Protein AF-A0A2K8SE48-F1 (afdb_monomer_lite)

Radius of gyration: 58.03 Å; chains: 1; bounding box: 123×75×171 Å

Sequence (547 aa):
MKKLLSLLATTGLVATTSATVVACKSEVKKIELTKIIINKNLGELNQDGNTGKPSSETILNATFAKNKELIKSEVEVKNITNVKADIVVKTDSKKYIEKGSVEVNYIVKNDIKNKIDLSKIKGESLEISPLENSESSAKKAVIDQIKSKLSIDVVESTDISFENYKKPTLSEKGSIEVKSVKASTKVIGSATFILNYKEDRIDLSKIKGESLEISPLENSELSAKKAVIDQIKSKLSIDVVESTDISFENYKKPTLSEKGSIEVKSVKASTKVIGSATFILNYKEDRIDLSKIKGESLEISPLENSELSAKKAVIDQIKSKLSIDVVESTDISFENYKEPTSTEKGSIEVKSVKASTKVIGSATFILNYKETRKSIANISPKLDFNKSKIEIENIIKEEIIKIDKNVVLDKDYKISVKDKENKSKILSNTVKTAAGDVIEISAIETSKLIKDSKNVKIEQKNIEEVIDLKNKVFENKIFYVDSFSGDQAKVKKMIKDTFGLTEQDFKANYESKKDTNNEEYEIETIAGIGNYKGSISFEIRVKKGNI

InterPro domains:
  IPR007880 Spiralin, C-terminal domain [PF05215] (114-194)
  IPR007880 Spiralin, C-terminal domain [PF05215] (201-280)
  IPR007880 Spiralin, C-terminal domain [PF05215] (287-366)
  IPR007880 Spiralin, C-terminal domain [PF05215] (378-454)
  IPR054816 Mollicutes-type lipoprotein signal peptide region [NF038029] (1-24)
  IPR054816 Mollicutes-type lipoprotein signal peptide region [NF045726] (2-26)

Secondary structure (DSSP, 8-state):
------------------------------B-HHHH----EEEEEEPPTTTSS--HHHHHHHHHHH-TT--GGGEEEES--SSEEEEEE-TT-SSB-TT-EEEEEEEEE--GGGPEEGGG--GGGGEE--SSSSHHHHHHHHHHHHHHHHS----BTTTEEEEEEE---SSS-EEEEEEE-TT-SSEESEEEEEE-----SEEGGG--GGGGEE--SSSSHHHHHHHHHHHHHHHHS----BTTTEEEEEEE---SSS-EEEEEEE-TT-SSEESEEEEEEPPP--SEEGGG--GGGGEE--SSSSHHHHHHHHHHHHHHHHS----BTTTEEEEEEE---SSS-EEEEEEE-TT-SSEESEEEEEEPP------GGG------TTS-HHHHHHHHHHHHHHH-TT----S-----PPP--SS---EEEEEEPTTS-EEEEEE------------------------------------------S-HHHHHHHHHHHH---TTTTS-----EE-TT--EEEEEEEEE---STT--EEEEEEEPP--

Organism: NCBI:txid1336749

Structure (mmCIF, N/CA/C/O backbone):
data_AF-A0A2K8SE48-F1
#
_entry.id   AF-A0A2K8SE48-F1
#
loop_
_atom_site.group_PDB
_atom_site.id
_atom_site.type_symbol
_atom_site.label_atom_id
_atom_site.label_alt_id
_atom_site.label_comp_id
_atom_site.label_asym_id
_atom_site.label_entity_id
_atom_site.label_seq_id
_atom_site.pdbx_PDB_ins_code
_atom_site.Cartn_x
_atom_site.Cartn_y
_atom_site.Cartn_z
_atom_site.occupancy
_atom_site.B_iso_or_equiv
_atom_site.auth_seq_id
_atom_site.auth_comp_id
_atom_site.auth_asym_id
_atom_site.auth_atom_id
_atom_site.pdbx_PDB_model_num
ATOM 1 N N . MET A 1 1 ? -37.227 51.573 39.705 1.00 38.12 1 MET A N 1
ATOM 2 C CA . MET A 1 1 ? -38.220 52.613 39.352 1.00 38.12 1 MET A CA 1
ATOM 3 C C . MET A 1 1 ? -39.617 52.017 39.424 1.00 38.12 1 MET A C 1
ATOM 5 O O . MET A 1 1 ? -39.818 51.018 38.758 1.00 38.12 1 MET A O 1
ATOM 9 N N . LYS A 1 2 ? -40.524 52.667 40.180 1.00 38.81 2 LYS A N 1
ATOM 10 C CA . LYS A 1 2 ? -42.005 52.695 40.038 1.00 38.81 2 LYS A CA 1
ATOM 11 C C . LYS A 1 2 ? -42.704 51.315 40.021 1.00 38.81 2 LYS A C 1
ATOM 13 O O . LYS A 1 2 ? -42.542 50.559 39.081 1.00 38.81 2 LYS A O 1
ATOM 18 N N . LYS A 1 3 ? -43.545 50.936 40.987 1.00 43.28 3 LYS A N 1
ATOM 19 C CA . LYS A 1 3 ? -44.788 51.577 41.474 1.00 43.28 3 LYS A CA 1
ATOM 20 C C . LYS A 1 3 ? -45.037 51.049 42.904 1.00 43.28 3 LYS A C 1
ATOM 22 O O . LYS A 1 3 ? -44.915 49.851 43.108 1.00 43.28 3 LYS A O 1
ATOM 27 N N . LEU A 1 4 ? -45.155 51.842 43.967 1.00 43.91 4 LEU A N 1
ATOM 28 C CA . LEU A 1 4 ? -46.124 52.896 44.301 1.00 43.91 4 LEU A CA 1
ATOM 29 C C . LEU A 1 4 ? -47.571 52.389 44.444 1.00 43.91 4 LEU A C 1
ATOM 31 O O . LEU A 1 4 ? -48.229 52.104 43.451 1.00 43.91 4 LEU A O 1
ATOM 35 N N . LEU A 1 5 ? -47.993 52.327 45.712 1.00 43.47 5 LEU A N 1
ATOM 36 C CA . LEU A 1 5 ? -49.291 52.731 46.265 1.00 43.47 5 LEU A CA 1
ATOM 37 C C . LEU A 1 5 ? -50.561 52.495 45.421 1.00 43.47 5 LEU A C 1
ATOM 39 O O . LEU A 1 5 ? -50.844 53.235 44.483 1.00 43.47 5 LEU A O 1
ATOM 43 N N . SER A 1 6 ? -51.434 51.636 45.945 1.00 44.50 6 SER A N 1
ATOM 44 C CA . SER A 1 6 ? -52.881 51.887 46.023 1.00 44.50 6 SER A CA 1
ATOM 45 C C . SER A 1 6 ? -53.327 51.531 47.450 1.00 44.50 6 SER A C 1
ATOM 47 O O . SER A 1 6 ? -53.172 50.386 47.867 1.00 44.50 6 SER A O 1
ATOM 49 N N . LEU A 1 7 ? -53.597 52.531 48.299 1.00 40.59 7 LEU A N 1
ATOM 50 C CA . LEU A 1 7 ? -54.962 52.986 48.635 1.00 40.59 7 LEU A CA 1
ATOM 51 C C . LEU A 1 7 ? -55.779 51.841 49.278 1.00 40.59 7 LEU A C 1
ATOM 53 O O . LEU A 1 7 ? -56.175 50.921 48.579 1.00 40.59 7 LEU A O 1
ATOM 57 N N . LEU A 1 8 ? -55.935 51.719 50.602 1.00 44.06 8 LEU A N 1
ATOM 58 C CA . LEU A 1 8 ? -56.582 52.635 51.560 1.00 44.06 8 LEU A CA 1
ATOM 59 C C . LEU A 1 8 ? -58.015 53.011 51.139 1.00 44.06 8 LEU A C 1
ATOM 61 O O . LEU A 1 8 ? -58.188 53.908 50.323 1.00 44.06 8 LEU A O 1
ATOM 65 N N . ALA A 1 9 ? -58.998 52.308 51.722 1.00 40.84 9 ALA A N 1
ATOM 66 C CA . ALA A 1 9 ? -60.251 52.817 52.308 1.00 40.84 9 ALA A CA 1
ATOM 67 C C . ALA A 1 9 ? -61.400 51.800 52.160 1.00 40.84 9 ALA A C 1
ATOM 69 O O . ALA A 1 9 ? -61.917 51.623 51.069 1.00 40.84 9 ALA A O 1
ATOM 70 N N . THR A 1 10 ? -61.839 51.201 53.272 1.00 48.72 10 THR A N 1
ATOM 71 C CA . THR A 1 10 ? -63.237 51.332 53.730 1.00 48.72 10 THR A CA 1
ATOM 72 C C . THR A 1 10 ? -63.365 50.799 55.151 1.00 48.72 10 THR A C 1
ATOM 74 O O . THR A 1 10 ? -63.181 49.621 55.438 1.00 48.72 10 THR A O 1
ATOM 77 N N . THR A 1 11 ? -63.654 51.744 56.030 1.00 43.66 11 THR A N 1
ATOM 78 C CA . THR A 1 11 ? -64.045 51.634 57.428 1.00 43.66 11 THR A CA 1
ATOM 79 C C . THR A 1 11 ? -65.351 50.859 57.600 1.00 43.66 11 THR A C 1
ATOM 81 O O . THR A 1 11 ? -66.346 51.184 56.957 1.00 43.66 11 THR A O 1
ATOM 84 N N . GLY A 1 12 ? -65.368 49.910 58.535 1.00 44.12 12 GLY A N 1
ATOM 85 C CA . GLY A 1 12 ? -66.578 49.312 59.099 1.00 44.12 12 GLY A CA 1
ATOM 86 C C . GLY A 1 12 ? -66.430 49.244 60.613 1.00 44.12 12 GLY A C 1
ATOM 87 O O . GLY A 1 12 ? -65.884 48.287 61.151 1.00 44.12 12 GLY A O 1
ATOM 88 N N . LEU A 1 13 ? -66.842 50.320 61.275 1.00 43.66 13 LEU A N 1
ATOM 89 C CA . LEU A 1 13 ? -66.871 50.486 62.721 1.00 43.66 13 LEU A CA 1
ATOM 90 C C . LEU A 1 13 ? -67.921 49.530 63.319 1.00 43.66 13 LEU A C 1
ATOM 92 O O . LEU A 1 13 ? -69.104 49.695 63.037 1.00 43.66 13 LEU A O 1
ATOM 96 N N . VAL A 1 14 ? -67.522 48.580 64.168 1.00 46.84 14 VAL A N 1
ATOM 97 C CA . VAL A 1 14 ? -68.435 47.963 65.146 1.00 46.84 14 VAL A CA 1
ATOM 98 C C . VAL A 1 14 ? -67.729 47.924 66.495 1.00 46.84 14 VAL A C 1
ATOM 100 O O . VAL A 1 14 ? -66.758 47.200 66.706 1.00 46.84 14 VAL A O 1
ATOM 103 N N . ALA A 1 15 ? -68.213 48.775 67.392 1.00 44.53 15 ALA A N 1
ATOM 104 C CA . ALA A 1 15 ? -67.930 48.736 68.812 1.00 44.53 15 ALA A CA 1
ATOM 105 C C . ALA A 1 15 ? -68.463 47.429 69.413 1.00 44.53 15 ALA A C 1
ATOM 107 O O . ALA A 1 15 ? -69.568 47.041 69.063 1.00 44.53 15 ALA A O 1
ATOM 108 N N . THR A 1 16 ? -67.722 46.813 70.341 1.00 39.12 16 THR A N 1
ATOM 109 C CA . THR A 1 16 ? -68.205 46.503 71.703 1.00 39.12 16 THR A CA 1
ATOM 110 C C . THR A 1 16 ? -67.157 45.738 72.518 1.00 39.12 16 THR A C 1
ATOM 112 O O . THR A 1 16 ? -66.584 44.752 72.067 1.00 39.12 16 THR A O 1
ATOM 115 N N . THR A 1 17 ? -66.992 46.214 73.755 1.00 40.66 17 THR A N 1
ATOM 116 C CA . THR A 1 17 ? -66.553 45.518 74.977 1.00 40.66 17 THR A CA 1
ATOM 117 C C . THR A 1 17 ? -65.129 44.964 75.049 1.00 40.66 17 THR A C 1
ATOM 119 O O . THR A 1 17 ? -64.816 43.849 74.643 1.00 40.66 17 THR A O 1
ATOM 122 N N . SER A 1 18 ? -64.302 45.743 75.742 1.00 42.66 18 SER A N 1
ATOM 123 C CA . SER A 1 18 ? -63.156 45.313 76.532 1.00 42.66 18 SER A CA 1
ATOM 124 C C . SER A 1 18 ? -63.524 44.174 77.495 1.00 42.66 18 SER A C 1
ATOM 126 O O . SER A 1 18 ? -64.037 44.414 78.587 1.00 42.66 18 SER A O 1
ATOM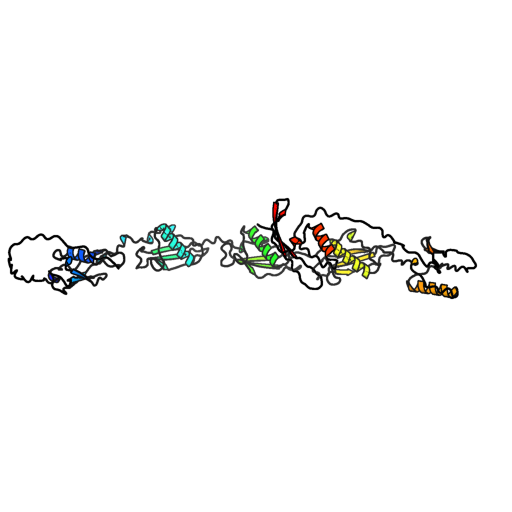 128 N N . ALA A 1 19 ? -63.217 42.941 77.107 1.00 40.59 19 ALA A N 1
ATOM 129 C CA . ALA A 1 19 ? -62.950 41.862 78.045 1.00 40.59 19 ALA A CA 1
ATOM 130 C C . ALA A 1 19 ? -61.433 41.657 78.064 1.00 40.59 19 ALA A C 1
ATOM 132 O O . ALA A 1 19 ? -60.860 41.013 77.186 1.00 40.59 19 ALA A O 1
ATOM 133 N N . THR A 1 20 ? -60.762 42.242 79.053 1.00 41.81 20 THR A N 1
ATOM 134 C CA . THR A 1 20 ? -59.428 41.810 79.471 1.00 41.81 20 THR A CA 1
ATOM 135 C C . THR A 1 20 ? -59.550 40.382 79.991 1.00 41.81 20 THR A C 1
ATOM 137 O O . THR A 1 20 ? -59.698 40.138 81.185 1.00 41.81 20 THR A O 1
ATOM 140 N N . VAL A 1 21 ? -59.509 39.408 79.081 1.00 40.31 21 VAL A N 1
ATOM 141 C CA . VAL A 1 21 ? -59.235 38.027 79.459 1.00 40.31 21 VAL A CA 1
ATOM 142 C C . VAL A 1 21 ? -57.758 38.002 79.816 1.00 40.31 21 VAL A C 1
ATOM 144 O O . VAL A 1 21 ? -56.885 37.945 78.950 1.00 40.31 21 VAL A O 1
ATOM 147 N N . VAL A 1 22 ? -57.473 38.100 81.113 1.00 49.53 22 VAL A N 1
ATOM 148 C CA . VAL A 1 22 ? -56.201 37.661 81.681 1.00 49.53 22 VAL A CA 1
ATOM 149 C C . VAL A 1 22 ? -56.144 36.156 81.436 1.00 49.53 22 VAL A C 1
ATOM 151 O O . VAL A 1 22 ? -56.552 35.346 82.263 1.00 49.53 22 VAL A O 1
ATOM 154 N N . ALA A 1 23 ? -55.711 35.773 80.236 1.00 40.66 23 ALA A N 1
ATOM 155 C CA . ALA A 1 23 ? -55.329 34.410 79.955 1.00 40.66 23 ALA A CA 1
ATOM 156 C C . ALA A 1 23 ? -54.068 34.172 80.777 1.00 40.66 23 ALA A C 1
ATOM 158 O O . ALA A 1 23 ? -52.987 34.651 80.425 1.00 40.66 23 ALA A O 1
ATOM 159 N N . CYS A 1 24 ? -54.216 33.473 81.903 1.00 45.09 24 CYS A N 1
ATOM 160 C CA . CYS A 1 24 ? -53.096 32.822 82.557 1.00 45.09 24 CYS A CA 1
ATOM 161 C C . CYS A 1 24 ? -52.271 32.161 81.451 1.00 45.09 24 CYS A C 1
ATOM 163 O O . CYS A 1 24 ? -52.767 31.253 80.777 1.00 45.09 24 CYS A O 1
ATOM 165 N N . LYS A 1 25 ? -51.044 32.656 81.228 1.00 47.38 25 LYS A N 1
ATOM 166 C CA . LYS A 1 25 ? -50.013 31.952 80.464 1.00 47.38 25 LYS A CA 1
ATOM 167 C C . LYS A 1 25 ? -49.818 30.631 81.196 1.00 47.38 25 LYS A C 1
ATOM 169 O O . LYS A 1 25 ? -49.021 30.526 82.119 1.00 47.38 25 LYS A O 1
ATOM 174 N N . SER A 1 26 ? -50.627 29.643 80.842 1.00 56.94 26 SER A N 1
ATOM 175 C CA . SER A 1 26 ? -50.378 28.261 81.184 1.00 56.94 26 SER A CA 1
ATOM 176 C C . SER A 1 26 ? -49.101 27.956 80.427 1.00 56.94 26 SER A C 1
ATOM 178 O O . SER A 1 26 ? -49.106 27.886 79.199 1.00 56.94 26 SER A O 1
ATOM 180 N N . GLU A 1 27 ? -47.978 27.932 81.145 1.00 68.25 27 GLU A N 1
ATOM 181 C CA . GLU A 1 27 ? -46.712 27.496 80.582 1.00 68.25 27 GLU A CA 1
ATOM 182 C C . GLU A 1 27 ? -46.958 26.118 79.978 1.00 68.25 27 GLU A C 1
ATOM 184 O O . GLU A 1 27 ? -47.162 25.126 80.683 1.00 68.25 27 GLU A O 1
ATOM 189 N N . VAL A 1 28 ? -47.046 26.072 78.648 1.00 76.56 28 VAL A N 1
ATOM 190 C CA . VAL A 1 28 ? -47.227 24.821 77.931 1.00 76.56 28 VAL A CA 1
ATOM 191 C C . VAL A 1 28 ? -45.954 24.038 78.180 1.00 76.56 28 VAL A C 1
ATOM 193 O O . VAL A 1 28 ? -44.898 24.351 77.632 1.00 76.56 28 VAL A O 1
ATOM 196 N N . LYS A 1 29 ? -46.045 23.048 79.067 1.00 89.38 29 LYS A N 1
ATOM 197 C CA . LYS A 1 29 ? -44.915 22.208 79.442 1.00 89.38 29 LYS A CA 1
ATOM 198 C C . LYS A 1 29 ? -44.378 21.523 78.183 1.00 89.38 29 LYS A C 1
ATOM 200 O O . LYS A 1 29 ? -45.016 20.619 77.629 1.00 89.38 29 LYS A O 1
ATOM 205 N N . LYS A 1 30 ? -43.219 21.995 77.712 1.00 94.44 30 LYS A N 1
ATOM 206 C CA . LYS A 1 30 ? -42.494 21.414 76.579 1.00 94.44 30 LYS A CA 1
ATOM 207 C C . LYS A 1 30 ? -42.061 19.986 76.938 1.00 94.44 30 LYS A C 1
ATOM 209 O O . LYS A 1 30 ? -41.726 19.701 78.088 1.00 94.44 30 LYS A O 1
ATOM 214 N N . ILE A 1 31 ? -42.107 19.078 75.966 1.00 95.94 31 ILE A N 1
ATOM 215 C CA . ILE A 1 31 ? -41.755 17.660 76.146 1.00 95.94 31 ILE A CA 1
ATOM 216 C C . ILE A 1 31 ? -40.383 17.384 75.522 1.00 95.94 31 ILE A C 1
ATOM 218 O O . ILE A 1 31 ? -40.050 17.919 74.467 1.00 95.94 31 ILE A O 1
ATOM 222 N N . GLU A 1 32 ? -39.577 16.545 76.168 1.00 97.06 32 GLU A N 1
ATOM 223 C CA . GLU A 1 32 ? -38.318 16.049 75.604 1.00 97.06 32 GLU A CA 1
ATOM 224 C C . GLU A 1 32 ? -38.581 15.141 74.400 1.00 97.06 32 GLU A C 1
ATOM 226 O O . GLU A 1 32 ? -39.362 14.192 74.486 1.00 97.06 32 GLU A O 1
ATOM 231 N N . LEU A 1 33 ? -37.887 15.388 73.287 1.00 97.12 33 LEU A N 1
ATOM 232 C CA . LEU A 1 33 ? -38.085 14.634 72.047 1.00 97.12 33 LEU A CA 1
ATOM 233 C C . LEU A 1 33 ? -37.810 13.123 72.214 1.00 97.12 33 LEU A C 1
ATOM 235 O O . LEU A 1 33 ? -38.468 12.300 71.582 1.00 97.12 33 LEU A O 1
ATOM 239 N N . THR A 1 34 ? -36.904 12.748 73.123 1.00 97.12 34 THR A N 1
ATOM 240 C CA . THR A 1 34 ? -36.578 11.351 73.472 1.00 97.12 34 THR A CA 1
ATOM 241 C C . THR A 1 34 ? -37.748 10.573 74.073 1.00 97.12 34 THR A C 1
ATOM 243 O O . THR A 1 34 ? -37.767 9.351 73.968 1.00 97.12 34 THR A O 1
ATOM 246 N N . LYS A 1 35 ? -38.731 11.252 74.681 1.00 97.31 35 LYS A N 1
ATOM 247 C CA . LYS A 1 35 ? -39.950 10.617 75.213 1.00 97.31 35 LYS A CA 1
ATOM 248 C C . LYS A 1 35 ? -40.987 10.336 74.127 1.00 97.31 35 LYS A C 1
ATOM 250 O O . LYS A 1 35 ? -41.875 9.523 74.342 1.00 97.31 35 LYS A O 1
ATOM 255 N N . ILE A 1 36 ? -40.864 11.005 72.981 1.00 97.88 36 ILE A N 1
ATOM 256 C CA . ILE A 1 36 ? -41.781 10.885 71.843 1.00 97.88 36 ILE A CA 1
ATOM 257 C C . ILE A 1 36 ? -41.228 9.911 70.800 1.00 97.88 36 ILE A C 1
ATOM 259 O O . ILE A 1 36 ? -41.964 9.080 70.273 1.00 97.88 36 ILE A O 1
ATOM 263 N N . ILE A 1 37 ? -39.926 9.983 70.506 1.00 97.75 37 ILE A N 1
ATOM 264 C CA . ILE A 1 37 ? -39.253 9.083 69.560 1.00 97.75 37 ILE A CA 1
ATOM 265 C C . ILE A 1 37 ? -38.690 7.885 70.327 1.00 97.75 37 ILE A C 1
ATOM 267 O O . ILE A 1 37 ? -37.514 7.839 70.691 1.00 97.75 37 ILE A O 1
ATOM 271 N N . ILE A 1 38 ? -39.562 6.912 70.574 1.00 97.50 38 ILE A N 1
ATOM 272 C CA . ILE A 1 38 ? -39.229 5.663 71.268 1.00 97.50 38 ILE A CA 1
ATOM 273 C C . ILE A 1 38 ? -38.631 4.657 70.270 1.00 97.50 38 ILE A C 1
ATOM 275 O O . ILE A 1 38 ? -37.619 4.011 70.546 1.00 97.50 38 ILE A O 1
ATOM 279 N N . ASN A 1 39 ? -39.211 4.566 69.069 1.00 97.56 39 ASN A N 1
ATOM 280 C CA . ASN A 1 39 ? -38.766 3.663 68.010 1.00 97.56 39 ASN A CA 1
ATOM 281 C C . ASN A 1 39 ? -37.720 4.345 67.124 1.00 97.56 39 ASN A C 1
ATOM 283 O O . ASN A 1 39 ? -38.064 5.115 66.224 1.00 97.56 39 ASN A O 1
ATOM 287 N N . LYS A 1 40 ? -36.444 4.032 67.370 1.00 98.06 40 LYS A N 1
ATOM 288 C CA . LYS A 1 40 ? -35.305 4.611 66.636 1.00 98.06 40 LYS A CA 1
ATOM 289 C C . LYS A 1 40 ? -34.916 3.850 65.370 1.00 98.06 40 LYS A C 1
ATOM 291 O O . LYS A 1 40 ? -34.217 4.407 64.538 1.00 98.06 40 LYS A O 1
ATOM 296 N N . ASN A 1 41 ? -35.331 2.593 65.217 1.00 97.31 41 ASN A N 1
ATOM 297 C CA . ASN A 1 41 ? -35.081 1.818 64.002 1.00 97.31 41 ASN A CA 1
ATOM 298 C C . ASN A 1 41 ? -36.239 2.012 63.014 1.00 97.31 41 ASN A C 1
ATOM 300 O O . ASN A 1 41 ? -37.372 1.605 63.284 1.00 97.31 41 ASN A O 1
ATOM 304 N N . LEU A 1 42 ? -35.949 2.638 61.877 1.00 97.31 42 LEU A N 1
ATOM 305 C CA . LEU A 1 42 ? -36.942 2.984 60.863 1.00 97.31 42 LEU A CA 1
ATOM 306 C C . LEU A 1 42 ? -37.144 1.876 59.817 1.00 97.31 42 LEU A C 1
ATOM 308 O O . LEU A 1 42 ? -38.113 1.935 59.062 1.00 97.31 42 LEU A O 1
ATOM 312 N N . GLY A 1 43 ? -36.290 0.847 59.803 1.00 95.12 43 GLY A N 1
ATOM 313 C CA . GLY A 1 43 ? -36.313 -0.228 58.809 1.00 95.12 43 GLY A CA 1
ATOM 314 C C . GLY A 1 43 ? -35.655 0.165 57.484 1.00 95.12 43 GLY A C 1
ATOM 315 O O . GLY A 1 43 ? -34.698 0.938 57.463 1.00 95.12 43 GLY A O 1
ATOM 316 N N . GLU A 1 44 ? -36.146 -0.403 56.381 1.00 93.25 44 GLU A N 1
ATOM 317 C CA . GLU A 1 44 ? -35.652 -0.118 55.031 1.00 93.25 44 GLU A CA 1
ATOM 318 C C . GLU A 1 44 ? -36.247 1.179 54.471 1.00 93.25 44 GLU A C 1
ATOM 320 O O . GLU A 1 44 ? -37.469 1.325 54.406 1.00 93.25 44 GLU A O 1
ATOM 325 N N . LEU A 1 45 ? -35.390 2.093 54.013 1.00 93.31 45 LEU A N 1
ATOM 326 C CA . LEU A 1 45 ? -35.784 3.354 53.382 1.00 93.31 45 LEU A CA 1
ATOM 327 C C . LEU A 1 45 ? -35.251 3.436 51.953 1.00 93.31 45 LEU A C 1
ATOM 329 O O . LEU A 1 45 ? -34.096 3.100 51.702 1.00 93.31 45 LEU A O 1
ATOM 333 N N . ASN A 1 46 ? -36.071 3.932 51.027 1.00 87.62 46 ASN A N 1
ATOM 334 C CA . ASN A 1 46 ? -35.639 4.177 49.652 1.00 87.62 46 ASN A CA 1
ATOM 335 C C . ASN A 1 46 ? -34.600 5.308 49.619 1.00 87.62 46 ASN A C 1
ATOM 337 O O . ASN A 1 46 ? -34.739 6.314 50.322 1.00 87.62 46 ASN A O 1
ATOM 341 N N . GLN A 1 47 ? -33.565 5.140 48.799 1.00 85.75 47 GLN A N 1
ATOM 342 C CA . GLN A 1 47 ? -32.602 6.204 48.529 1.00 85.75 47 GLN A CA 1
ATOM 343 C C . GLN A 1 47 ? -33.222 7.309 47.666 1.00 85.75 47 GLN A C 1
ATOM 345 O O . GLN A 1 47 ? -34.065 7.053 46.808 1.00 85.75 47 GLN A O 1
ATOM 350 N N . ASP A 1 48 ? -32.749 8.533 47.860 1.00 79.19 48 ASP A N 1
ATOM 351 C CA . ASP A 1 48 ? -32.885 9.599 46.882 1.00 79.19 48 ASP A CA 1
ATOM 352 C C . ASP A 1 48 ? -31.934 9.306 45.710 1.00 79.19 48 ASP A C 1
ATOM 354 O O . ASP A 1 48 ? -30.745 9.028 45.914 1.00 79.19 48 ASP A O 1
ATOM 358 N N . GLY A 1 49 ? -32.465 9.348 44.484 1.00 65.62 49 GLY A N 1
ATOM 359 C CA . GLY A 1 49 ? -31.801 8.886 43.261 1.00 65.62 49 GLY A CA 1
ATOM 360 C C . GLY A 1 49 ? -30.461 9.563 42.959 1.00 65.62 49 GLY A C 1
ATOM 361 O O . GLY A 1 49 ? -29.675 9.018 42.190 1.00 65.62 49 GLY A O 1
ATOM 362 N N . ASN A 1 50 ? -30.172 10.700 43.598 1.00 68.81 50 ASN A N 1
ATOM 363 C CA . ASN A 1 50 ? -28.955 11.477 43.363 1.00 68.81 50 ASN A CA 1
ATOM 364 C C . ASN A 1 50 ? -27.885 11.363 44.461 1.00 68.81 50 ASN A C 1
ATOM 366 O O . ASN A 1 50 ? -26.737 11.718 44.210 1.00 68.81 50 ASN A O 1
ATOM 370 N N . THR A 1 51 ? -28.218 10.911 45.677 1.00 76.75 51 THR A N 1
ATOM 371 C CA . THR A 1 51 ? -27.292 11.021 46.829 1.00 76.75 51 THR A CA 1
ATOM 372 C C . THR A 1 51 ? -26.874 9.686 47.440 1.00 76.75 51 THR A C 1
ATOM 374 O O . THR A 1 51 ? -25.957 9.657 48.263 1.00 76.75 51 THR A O 1
ATOM 377 N N . GLY A 1 52 ? -27.536 8.583 47.072 1.00 78.56 52 GLY A N 1
ATOM 378 C CA . GLY A 1 52 ? -27.325 7.277 47.711 1.00 78.56 52 GLY A CA 1
ATOM 379 C C . GLY A 1 52 ? -27.763 7.237 49.183 1.00 78.56 52 GLY A C 1
ATOM 380 O O . GLY A 1 52 ? -27.397 6.318 49.915 1.00 78.56 52 GLY A O 1
ATOM 381 N N . LYS A 1 53 ? -28.524 8.246 49.630 1.00 88.25 53 LYS A N 1
ATOM 382 C CA . LYS A 1 53 ? -29.056 8.410 50.989 1.00 88.25 53 LYS A CA 1
ATOM 383 C C . LYS A 1 53 ? -30.559 8.689 50.920 1.00 88.25 53 LYS A C 1
ATOM 385 O O . LYS A 1 53 ? -31.005 9.255 49.926 1.00 88.25 53 LYS A O 1
ATOM 390 N N . PRO A 1 54 ? -31.365 8.351 51.937 1.00 92.44 54 PRO A N 1
ATOM 391 C CA . PRO A 1 54 ? -32.772 8.735 51.963 1.00 92.44 54 PRO A CA 1
ATOM 392 C C . PRO A 1 54 ? -32.917 10.254 52.133 1.00 92.44 54 PRO A C 1
ATOM 394 O O . PRO A 1 54 ? -32.127 10.883 52.840 1.00 92.44 54 PRO A O 1
ATOM 397 N N . SER A 1 55 ? -33.941 10.852 51.523 1.00 94.94 55 SER A N 1
ATOM 398 C CA . SER A 1 55 ? -34.220 12.282 51.699 1.00 94.94 55 SER A CA 1
ATOM 399 C C . SER A 1 55 ? -34.665 12.601 53.134 1.00 94.94 55 SER A C 1
ATOM 401 O O . SER A 1 55 ? -35.253 11.754 53.816 1.00 94.94 55 SER A O 1
ATOM 403 N N . SER A 1 56 ? -34.453 13.844 53.587 1.00 96.56 56 SER A N 1
ATOM 404 C CA . SER A 1 56 ? -34.934 14.321 54.896 1.00 96.56 56 SER A CA 1
ATOM 405 C C . SER A 1 56 ? -36.423 14.036 55.103 1.00 96.56 56 SER A C 1
ATOM 407 O O . SER A 1 56 ? -36.836 13.601 56.175 1.00 96.56 56 SER A O 1
ATOM 409 N N . GLU A 1 57 ? -37.233 14.230 54.062 1.00 96.25 57 GLU A N 1
ATOM 410 C CA . GLU A 1 57 ? -38.668 13.955 54.096 1.00 96.25 57 GLU A CA 1
ATOM 411 C C . GLU A 1 57 ? -38.973 12.458 54.261 1.00 96.25 57 GLU A C 1
ATOM 413 O O . GLU A 1 57 ? -39.824 12.095 55.073 1.00 96.25 57 GLU A O 1
ATOM 418 N N . THR A 1 58 ? -38.245 11.579 53.563 1.00 96.19 58 THR A N 1
ATOM 419 C CA . THR A 1 58 ? -38.392 10.117 53.695 1.00 96.19 58 THR A CA 1
ATOM 420 C C . THR A 1 58 ? -38.105 9.663 55.125 1.00 96.19 58 THR A C 1
ATOM 422 O O . THR A 1 58 ? -38.893 8.921 55.715 1.00 96.19 58 THR A O 1
ATOM 425 N N . ILE A 1 59 ? -37.012 10.158 55.712 1.00 97.88 59 ILE A N 1
ATOM 426 C CA . ILE A 1 59 ? -36.608 9.843 57.090 1.00 97.88 59 ILE A CA 1
ATOM 427 C C . ILE A 1 59 ? -37.647 10.366 58.082 1.00 97.88 59 ILE A C 1
ATOM 429 O O . ILE A 1 59 ? -38.072 9.633 58.978 1.00 97.88 59 ILE A O 1
ATOM 433 N N . LEU A 1 60 ? -38.104 11.610 57.914 1.00 97.94 60 LEU A N 1
ATOM 434 C CA . LEU A 1 60 ? -39.098 12.221 58.795 1.00 97.94 60 LEU A CA 1
ATOM 435 C C . LEU A 1 60 ? -40.450 11.497 58.732 1.00 97.94 60 LEU A C 1
ATOM 437 O O . LEU A 1 60 ? -41.075 11.243 59.764 1.00 97.94 60 LEU A O 1
ATOM 441 N N . ASN A 1 61 ? -40.890 11.113 57.534 1.00 97.50 61 ASN A N 1
ATOM 442 C CA . ASN A 1 61 ? -42.115 10.348 57.329 1.00 97.50 61 ASN A CA 1
ATOM 443 C C . ASN A 1 61 ? -42.033 8.957 57.969 1.00 97.50 61 ASN A C 1
ATOM 445 O O . ASN A 1 61 ? -42.971 8.559 58.662 1.00 97.50 61 ASN A O 1
ATOM 449 N N . ALA A 1 62 ? -40.911 8.251 57.805 1.00 97.56 62 ALA A N 1
ATOM 450 C CA . ALA A 1 62 ? -40.689 6.950 58.431 1.00 97.56 62 ALA A CA 1
ATOM 451 C C . ALA A 1 62 ? -40.622 7.046 59.964 1.00 97.56 62 ALA A C 1
ATOM 453 O O . ALA A 1 62 ? -41.205 6.222 60.673 1.00 97.56 62 ALA A O 1
ATOM 454 N N . THR A 1 63 ? -39.981 8.098 60.478 1.00 98.06 63 THR A N 1
ATOM 455 C CA . THR A 1 63 ? -39.899 8.376 61.919 1.00 98.06 63 THR A CA 1
ATOM 456 C C . THR A 1 63 ? -41.292 8.599 62.500 1.00 98.06 63 THR A C 1
ATOM 458 O O . THR A 1 63 ? -41.647 7.969 63.495 1.00 98.06 63 THR A O 1
ATOM 461 N N . PHE A 1 64 ? -42.111 9.434 61.855 1.00 97.94 64 PHE A N 1
ATOM 462 C CA . PHE A 1 64 ? -43.497 9.679 62.256 1.00 97.94 64 PHE A CA 1
ATOM 463 C C . PHE A 1 64 ? -44.363 8.417 62.197 1.00 97.94 64 PHE A C 1
ATOM 465 O O . PHE A 1 64 ? -45.134 8.154 63.116 1.00 97.94 64 PHE A O 1
ATOM 472 N N . ALA A 1 65 ? -44.218 7.596 61.153 1.00 97.75 65 ALA A N 1
ATOM 473 C CA . ALA A 1 65 ? -44.983 6.357 61.018 1.00 97.75 65 ALA A CA 1
ATOM 474 C C . ALA A 1 65 ? -44.755 5.394 62.200 1.00 97.75 65 ALA A C 1
ATOM 476 O O . ALA A 1 65 ? -45.682 4.698 62.620 1.00 97.75 65 ALA A O 1
ATOM 477 N N . LYS A 1 66 ? -43.537 5.378 62.760 1.00 97.81 66 LYS A N 1
ATOM 478 C CA . LYS A 1 66 ? -43.163 4.575 63.936 1.00 97.81 66 LYS A CA 1
ATOM 479 C C . LYS A 1 66 ? -43.435 5.267 65.277 1.00 97.81 66 LYS A C 1
ATOM 481 O O . LYS A 1 66 ? -43.470 4.588 66.301 1.00 97.81 66 LYS A O 1
ATOM 486 N N . ASN A 1 67 ? -43.624 6.585 65.275 1.00 97.69 67 ASN A N 1
ATOM 487 C CA . ASN A 1 67 ? -43.783 7.422 66.464 1.00 97.69 67 ASN A CA 1
ATOM 488 C C . ASN A 1 67 ? -44.916 8.438 66.222 1.00 97.69 67 ASN A C 1
ATOM 490 O O . ASN A 1 67 ? -44.662 9.616 65.985 1.00 97.69 67 ASN A O 1
ATOM 494 N N . LYS A 1 68 ? -46.176 7.976 66.238 1.00 97.19 68 LYS A N 1
ATOM 495 C CA . LYS A 1 68 ? -47.357 8.750 65.791 1.00 97.19 68 LYS A CA 1
ATOM 496 C C . LYS A 1 68 ? -47.616 10.050 66.568 1.00 97.19 68 LYS A C 1
ATOM 498 O O . LYS A 1 68 ? -48.306 10.926 66.061 1.00 97.19 68 LYS A O 1
ATOM 503 N N . GLU A 1 69 ? -47.074 10.173 67.779 1.00 96.81 69 GLU A N 1
ATOM 504 C CA . GLU A 1 69 ? -47.158 11.385 68.609 1.00 96.81 69 GLU A CA 1
ATOM 505 C C . GLU A 1 69 ? -46.174 12.490 68.181 1.00 96.81 69 GLU A C 1
ATOM 507 O O . GLU A 1 69 ? -46.226 13.614 68.687 1.00 96.81 69 GLU A O 1
ATOM 512 N N . LEU A 1 70 ? -45.259 12.189 67.254 1.00 97.69 70 LEU A N 1
ATOM 513 C CA . LEU A 1 70 ? -44.328 13.164 66.702 1.00 97.69 70 LEU A CA 1
ATOM 514 C C . LEU A 1 70 ? -45.073 14.204 65.853 1.00 97.69 70 LEU A C 1
ATOM 516 O O . LEU A 1 70 ? -45.781 13.869 64.912 1.00 97.69 70 LEU A O 1
ATOM 520 N N . ILE A 1 71 ? -44.857 15.488 66.111 1.00 97.50 71 ILE A N 1
ATOM 521 C CA . ILE A 1 71 ? -45.423 16.579 65.317 1.00 97.50 71 ILE A CA 1
ATOM 522 C C . ILE A 1 71 ? -44.379 17.006 64.285 1.00 97.50 71 ILE A C 1
ATOM 524 O O . ILE A 1 71 ? -43.418 17.701 64.609 1.00 97.50 71 ILE A O 1
ATOM 528 N N . LYS A 1 72 ? -44.568 16.597 63.024 1.00 97.62 72 LYS A N 1
ATOM 529 C CA . LYS A 1 72 ? -43.589 16.822 61.941 1.00 97.62 72 LYS A CA 1
ATOM 530 C C . LYS A 1 72 ? -43.216 18.292 61.735 1.00 97.62 72 LYS A C 1
ATOM 532 O O . LYS A 1 72 ? -42.077 18.580 61.393 1.00 97.62 72 LYS A O 1
ATOM 537 N N . SER A 1 73 ? -44.154 19.222 61.929 1.00 97.31 73 SER A N 1
ATOM 538 C CA . SER A 1 73 ? -43.904 20.655 61.719 1.00 97.31 73 SER A CA 1
ATOM 539 C C . SER A 1 73 ? -42.887 21.243 62.701 1.00 97.31 73 SER A C 1
ATOM 541 O O . SER A 1 73 ? -42.254 22.243 62.371 1.00 97.31 73 SER A O 1
ATOM 543 N N . GLU A 1 74 ? -42.694 20.604 63.857 1.00 97.94 74 GLU A N 1
ATOM 544 C CA . GLU A 1 74 ? -41.880 21.074 64.986 1.00 97.94 74 GLU A CA 1
ATOM 545 C C . GLU A 1 74 ? -40.441 20.522 64.971 1.00 97.94 74 GLU A C 1
ATOM 547 O O . GLU A 1 74 ? -39.626 20.873 65.826 1.00 97.94 74 GLU A O 1
ATOM 552 N N . VAL A 1 75 ? -40.121 19.641 64.018 1.00 98.19 75 VAL A N 1
ATOM 553 C CA . VAL A 1 75 ? -38.816 18.976 63.905 1.00 98.19 75 VAL A CA 1
ATOM 554 C C . VAL A 1 75 ? -38.270 19.042 62.479 1.00 98.19 75 VAL A C 1
ATOM 556 O O . VAL A 1 75 ? -38.999 19.286 61.517 1.00 98.19 75 VAL A O 1
ATOM 559 N N . GLU A 1 76 ? -36.972 18.820 62.338 1.00 97.94 76 GLU A N 1
ATOM 560 C CA . GLU A 1 76 ? -36.258 18.714 61.067 1.00 97.94 76 GLU A CA 1
ATOM 561 C C . GLU A 1 76 ? -35.235 17.571 61.114 1.00 97.94 76 GLU A C 1
ATOM 563 O O . GLU A 1 76 ? -34.890 17.083 62.189 1.00 97.94 76 GLU A O 1
ATOM 568 N N . VAL A 1 77 ? -34.756 17.126 59.950 1.00 98.25 77 VAL A N 1
ATOM 569 C CA . VAL A 1 77 ? -33.753 16.053 59.852 1.00 98.25 77 VAL A CA 1
ATOM 570 C C . VAL A 1 77 ? -32.392 16.651 59.517 1.00 98.25 77 VAL A C 1
ATOM 572 O O . VAL A 1 77 ? -32.268 17.400 58.547 1.00 98.25 77 VAL A O 1
ATOM 575 N N . LYS A 1 78 ? -31.368 16.299 60.298 1.00 97.44 78 LYS A N 1
ATOM 576 C CA . LYS A 1 78 ? -29.968 16.707 60.110 1.00 97.44 78 LYS A CA 1
ATOM 577 C C . LYS A 1 78 ? -29.038 15.493 60.080 1.00 97.44 78 LYS A C 1
ATOM 579 O O . LYS A 1 78 ? -29.451 14.370 60.356 1.00 97.44 78 LYS A O 1
ATOM 584 N N . ASN A 1 79 ? -27.776 15.732 59.718 1.00 96.88 79 ASN A N 1
ATOM 585 C CA . ASN A 1 79 ? -26.684 14.752 59.802 1.00 96.88 79 ASN A CA 1
ATOM 586 C C . ASN A 1 79 ? -26.984 13.408 59.104 1.00 96.88 79 ASN A C 1
ATOM 588 O O . ASN A 1 79 ? -26.715 12.334 59.637 1.00 96.88 79 ASN A O 1
ATOM 592 N N . ILE A 1 80 ? -27.546 13.465 57.893 1.00 96.38 80 ILE A N 1
ATOM 593 C CA . ILE A 1 80 ? -27.953 12.276 57.133 1.00 96.38 80 ILE A CA 1
ATOM 594 C C . ILE A 1 80 ? -26.725 11.511 56.610 1.00 96.38 80 ILE A C 1
ATOM 596 O O . ILE A 1 80 ? -25.917 12.013 55.816 1.00 96.38 80 ILE A O 1
ATOM 600 N N . THR A 1 81 ? -26.623 10.249 57.019 1.00 94.44 81 THR A N 1
ATOM 601 C CA . THR A 1 81 ? -25.626 9.274 56.554 1.00 94.44 81 THR A CA 1
ATOM 602 C C . THR A 1 81 ? -26.310 8.117 55.814 1.00 94.44 81 THR A C 1
ATOM 604 O O . THR A 1 81 ? -27.491 8.190 55.506 1.00 94.44 81 THR A O 1
ATOM 607 N N . ASN A 1 82 ? -25.586 7.039 55.506 1.00 89.56 82 ASN A N 1
ATOM 608 C CA . ASN A 1 82 ? -26.169 5.870 54.834 1.00 89.56 82 ASN A CA 1
ATOM 609 C C . ASN A 1 82 ? -26.841 4.892 55.815 1.00 89.56 82 ASN A C 1
ATOM 611 O O . ASN A 1 82 ? -27.406 3.894 55.383 1.00 89.56 82 ASN A O 1
ATOM 615 N N . VAL A 1 83 ? -26.732 5.130 57.125 1.00 93.56 83 VAL A N 1
ATOM 616 C CA . VAL A 1 83 ? -27.247 4.212 58.161 1.00 93.56 83 VAL A CA 1
ATOM 617 C C . VAL A 1 83 ? -28.021 4.921 59.270 1.00 93.56 83 VAL A C 1
ATOM 619 O O . VAL A 1 83 ? -28.739 4.271 60.027 1.00 93.56 83 VAL A O 1
ATOM 622 N N . LYS A 1 84 ? -27.877 6.248 59.386 1.00 97.06 84 LYS A N 1
ATOM 623 C CA . LYS A 1 84 ? -28.472 7.044 60.463 1.00 97.06 84 LYS A CA 1
ATOM 624 C C . LYS A 1 84 ? -28.690 8.512 60.110 1.00 97.06 84 LYS A C 1
ATOM 626 O O . LYS A 1 84 ? -28.071 9.026 59.174 1.00 97.06 84 LYS A O 1
ATOM 631 N N . ALA A 1 85 ? -29.548 9.179 60.875 1.00 98.19 85 ALA A N 1
ATOM 632 C CA . ALA A 1 85 ? -29.782 10.623 60.835 1.00 98.19 85 ALA A CA 1
ATOM 633 C C . ALA A 1 85 ? -30.261 11.145 62.200 1.00 98.19 85 ALA A C 1
ATOM 635 O O . ALA A 1 85 ? -30.706 10.362 63.038 1.00 98.19 85 ALA A O 1
ATOM 636 N N . ASP A 1 86 ? -30.234 12.464 62.385 1.00 98.31 86 ASP A N 1
ATOM 637 C CA . ASP A 1 86 ? -30.700 13.128 63.604 1.00 98.31 86 ASP A CA 1
ATOM 638 C C . ASP A 1 86 ? -32.038 13.829 63.368 1.00 98.31 86 ASP A C 1
ATOM 640 O O . ASP A 1 86 ? -32.171 14.639 62.450 1.00 98.31 86 ASP A O 1
ATOM 644 N N . ILE A 1 87 ? -33.022 13.559 64.226 1.00 98.44 87 ILE A N 1
ATOM 645 C CA . ILE A 1 87 ? -34.277 14.312 64.293 1.00 98.44 87 ILE A CA 1
ATOM 646 C C . ILE A 1 87 ? -34.100 15.418 65.327 1.00 98.44 87 ILE A C 1
ATOM 648 O O . ILE A 1 87 ? -33.973 15.141 66.519 1.00 98.44 87 ILE A O 1
ATOM 652 N N . VAL A 1 88 ? -34.082 16.667 64.870 1.00 98.19 88 VAL A N 1
ATOM 653 C CA . VAL A 1 88 ? -33.748 17.842 65.680 1.00 98.19 88 VAL A CA 1
ATOM 654 C C . VAL A 1 88 ? -34.979 18.726 65.849 1.00 98.19 88 VAL A C 1
ATOM 656 O O . VAL A 1 88 ? -35.717 18.973 64.898 1.00 98.19 88 VAL A O 1
ATOM 659 N N . VAL A 1 89 ? -35.205 19.213 67.068 1.00 98.06 89 VAL A N 1
ATOM 660 C CA . VAL A 1 89 ? -36.271 20.177 67.376 1.00 98.06 89 VAL A CA 1
ATOM 661 C C . VAL A 1 89 ? -35.959 21.532 66.737 1.00 98.06 89 VAL A C 1
ATOM 663 O O . VAL A 1 89 ? -34.850 22.049 66.891 1.00 98.06 89 VAL A O 1
ATOM 666 N N . LYS A 1 90 ? -36.942 22.138 66.060 1.00 97.12 90 LYS A N 1
ATOM 667 C CA . LYS A 1 90 ? -36.807 23.492 65.503 1.00 97.12 90 LYS A CA 1
ATOM 668 C C . LYS A 1 90 ? -36.748 24.553 66.604 1.00 97.12 90 LYS A C 1
ATOM 670 O O . LYS A 1 90 ? -37.330 24.391 67.676 1.00 97.12 90 LYS A O 1
ATOM 675 N N . THR A 1 91 ? -36.063 25.662 66.335 1.00 95.12 91 THR A N 1
ATOM 676 C CA . THR A 1 91 ? -35.821 26.740 67.313 1.00 95.12 91 THR A CA 1
ATOM 677 C C . THR A 1 91 ? -37.091 27.413 67.828 1.00 95.12 91 THR A C 1
ATOM 679 O O . THR A 1 91 ? -37.087 27.959 68.921 1.00 95.12 91 THR A O 1
ATOM 682 N N . ASP A 1 92 ? -38.177 27.373 67.064 1.00 94.06 92 ASP A N 1
ATOM 683 C CA . ASP A 1 92 ? -39.471 27.976 67.380 1.00 94.06 92 ASP A CA 1
ATOM 684 C C . ASP A 1 92 ? -40.509 26.955 67.875 1.00 94.06 92 ASP A C 1
ATOM 686 O O . ASP A 1 92 ? -41.703 27.262 67.940 1.00 94.06 92 ASP A O 1
ATOM 690 N N . SER A 1 93 ? -40.073 25.745 68.253 1.00 96.25 93 SER A N 1
ATOM 691 C CA . SER A 1 93 ? -40.998 24.694 68.661 1.00 96.25 93 SER A CA 1
ATOM 692 C C . SER A 1 93 ? -41.816 25.093 69.891 1.00 96.25 93 SER A C 1
ATOM 694 O O . SER A 1 93 ? -41.285 25.453 70.949 1.00 96.25 93 SER A O 1
ATOM 696 N N . LYS A 1 94 ? -43.140 24.971 69.773 1.00 94.88 94 LYS A N 1
ATOM 697 C CA . LYS A 1 94 ? -44.089 25.177 70.874 1.00 94.88 94 LYS A CA 1
ATOM 698 C C . LYS A 1 94 ? -44.291 23.906 71.690 1.00 94.88 94 LYS A C 1
ATOM 700 O O . LYS A 1 94 ? -44.704 23.995 72.845 1.00 94.88 94 LYS A O 1
ATOM 705 N N . LYS A 1 95 ? -44.009 22.732 71.109 1.00 95.56 95 LYS A N 1
ATOM 706 C CA . LYS A 1 95 ? -44.247 21.443 71.773 1.00 95.56 95 LYS A CA 1
ATOM 707 C C . LYS A 1 95 ? -43.004 20.870 72.454 1.00 95.56 95 LYS A C 1
ATOM 709 O O . LYS A 1 95 ? -43.115 20.294 73.540 1.00 95.56 95 LYS A O 1
ATOM 714 N N . TYR A 1 96 ? -41.837 20.991 71.837 1.00 96.69 96 TYR A N 1
ATOM 715 C CA . TYR A 1 96 ? -40.641 20.277 72.272 1.00 96.69 96 TYR A CA 1
ATOM 716 C C . TYR A 1 96 ? -39.606 21.205 72.896 1.00 96.69 96 TYR A C 1
ATOM 718 O O . TYR A 1 96 ? -39.556 22.398 72.596 1.00 96.69 96 TYR A O 1
ATOM 726 N N . ILE A 1 97 ? -38.792 20.658 73.801 1.00 94.81 97 ILE A N 1
ATOM 727 C CA . ILE A 1 97 ? -37.680 21.397 74.406 1.00 94.81 97 ILE A CA 1
ATOM 728 C C . ILE A 1 97 ? -36.668 21.739 73.308 1.00 94.81 97 ILE A C 1
ATOM 730 O O . ILE A 1 97 ? -36.223 20.861 72.565 1.00 94.81 97 ILE A O 1
ATOM 734 N N . GLU A 1 98 ? -36.323 23.022 73.203 1.00 92.50 98 GLU A N 1
ATOM 735 C CA . GLU A 1 98 ? -35.355 23.516 72.222 1.00 92.50 98 GLU A CA 1
ATOM 736 C C . GLU A 1 98 ? -34.013 22.791 72.354 1.00 92.50 98 GLU A C 1
ATOM 738 O O . GLU A 1 98 ? -33.599 22.415 73.450 1.00 92.50 98 GLU A O 1
ATOM 743 N N . LYS A 1 99 ? -33.326 22.604 71.220 1.00 92.38 99 LYS A N 1
ATOM 744 C CA . LYS A 1 99 ? -32.070 21.836 71.105 1.00 92.38 99 LYS A CA 1
ATOM 745 C C . LYS A 1 99 ? -32.198 20.335 71.401 1.00 92.38 99 LYS A C 1
ATOM 747 O O . LYS A 1 99 ? -31.186 19.638 71.395 1.00 92.38 99 LYS A O 1
ATOM 752 N N . GLY A 1 100 ? -33.409 19.817 71.613 1.00 96.19 100 GLY A N 1
ATOM 753 C CA . GLY A 1 100 ? -33.641 18.376 71.643 1.00 96.19 100 GLY A CA 1
ATOM 754 C C . GLY A 1 100 ? -33.225 17.720 70.322 1.00 96.19 100 GLY A C 1
ATOM 755 O O . GLY A 1 100 ? -33.522 18.240 69.246 1.00 96.19 100 GLY A O 1
ATOM 756 N N . SER A 1 101 ? -32.548 16.575 70.405 1.00 97.50 101 SER A N 1
ATOM 757 C CA . SER A 1 101 ? -32.151 15.769 69.247 1.00 97.50 101 SER A CA 1
ATOM 758 C C . SER A 1 101 ? -32.288 14.283 69.565 1.00 97.50 101 SER A C 1
ATOM 760 O O . SER A 1 101 ? -32.016 13.861 70.693 1.00 97.50 101 SER A O 1
ATOM 762 N N . VAL A 1 102 ? -32.720 13.492 68.584 1.00 98.38 102 VAL A N 1
ATOM 763 C CA . VAL A 1 102 ? -32.775 12.029 68.675 1.00 98.38 102 VAL A CA 1
ATOM 764 C C . VAL A 1 102 ? -32.198 11.412 67.407 1.00 98.38 102 VAL A C 1
ATOM 766 O O . VAL A 1 102 ? -32.715 11.637 66.315 1.00 98.38 102 VAL A O 1
ATOM 769 N N . GLU A 1 103 ? -31.161 10.591 67.566 1.00 98.38 103 GLU A N 1
ATOM 770 C CA . GLU A 1 103 ? -30.594 9.780 66.485 1.00 98.38 103 GLU A CA 1
ATOM 771 C C . GLU A 1 103 ? -31.537 8.614 66.134 1.00 98.38 103 GLU A C 1
ATOM 773 O O . GLU A 1 103 ? -32.044 7.909 67.018 1.00 98.38 103 GLU A O 1
ATOM 778 N N . VAL A 1 104 ? -31.751 8.400 64.838 1.00 98.25 104 VAL A N 1
ATOM 779 C CA . VAL A 1 104 ? -32.529 7.296 64.265 1.00 98.25 104 VAL A CA 1
ATOM 780 C C . VAL A 1 104 ? -31.680 6.512 63.264 1.00 98.25 104 VAL A C 1
ATOM 782 O O . VAL A 1 104 ? -30.849 7.083 62.561 1.00 98.25 104 VAL A O 1
ATOM 785 N N . ASN A 1 105 ? -31.907 5.201 63.184 1.00 97.44 105 ASN A N 1
ATOM 786 C CA . ASN A 1 105 ? -31.159 4.255 62.354 1.00 97.44 105 ASN A CA 1
ATOM 787 C C . ASN A 1 105 ? -32.057 3.622 61.283 1.00 97.44 105 ASN A C 1
ATOM 789 O O . ASN A 1 105 ? -33.246 3.396 61.517 1.00 97.44 105 ASN A O 1
ATOM 793 N N . TYR A 1 106 ? -31.488 3.305 60.123 1.00 96.31 106 TYR A N 1
ATOM 794 C CA . TYR A 1 106 ? -32.192 2.692 58.993 1.00 96.31 106 TYR A CA 1
ATOM 795 C C . TYR A 1 106 ? -31.246 1.907 58.081 1.00 96.31 106 TYR A C 1
ATOM 797 O O . TYR A 1 106 ? -30.027 2.049 58.139 1.00 96.31 106 TYR A O 1
ATOM 805 N N . ILE A 1 107 ? -31.834 1.093 57.206 1.00 90.25 107 ILE A N 1
ATOM 806 C CA . ILE A 1 107 ? -31.144 0.397 56.120 1.00 90.25 107 ILE A CA 1
ATOM 807 C C . ILE A 1 107 ? -31.531 1.087 54.814 1.00 90.25 107 ILE A C 1
ATOM 809 O O . ILE A 1 107 ? -32.715 1.241 54.520 1.00 90.25 107 ILE A O 1
ATOM 813 N N . VAL A 1 108 ? -30.555 1.514 54.015 1.00 87.00 108 VAL A N 1
ATOM 814 C CA . VAL A 1 108 ? -30.847 2.050 52.680 1.00 87.00 108 VAL A CA 1
ATOM 815 C C . VAL A 1 108 ? -31.200 0.899 51.754 1.00 87.00 108 VAL A C 1
ATOM 817 O O . VAL A 1 108 ? -30.383 0.018 51.480 1.00 87.00 108 VAL A O 1
ATOM 820 N N . LYS A 1 109 ? -32.431 0.923 51.254 1.00 81.62 109 LYS A N 1
ATOM 821 C CA . LYS A 1 109 ? -32.886 0.052 50.187 1.00 81.62 109 LYS A CA 1
ATOM 822 C C . LYS A 1 109 ? -32.220 0.522 48.902 1.00 81.62 109 LYS A C 1
ATOM 824 O O . LYS A 1 109 ? -32.681 1.452 48.243 1.00 81.62 109 LYS A O 1
ATOM 829 N N . ASN A 1 110 ? -31.090 -0.099 48.577 1.00 66.69 110 ASN A N 1
ATOM 830 C CA . ASN A 1 110 ? -30.503 0.033 47.255 1.00 66.69 110 ASN A CA 1
ATOM 831 C C . ASN A 1 110 ? -31.529 -0.507 46.264 1.00 66.69 110 ASN A C 1
ATOM 833 O O . ASN A 1 110 ? -31.775 -1.715 46.227 1.00 66.69 110 ASN A O 1
ATOM 837 N N . ASP A 1 111 ? -32.114 0.370 45.454 1.00 56.81 111 ASP A N 1
ATOM 838 C CA . ASP A 1 111 ? -32.899 -0.038 44.295 1.00 56.81 111 ASP A CA 1
ATOM 839 C C . ASP A 1 111 ? -31.953 -0.648 43.249 1.00 56.81 111 ASP A C 1
ATOM 841 O O . ASP A 1 111 ? -31.648 -0.076 42.208 1.00 56.81 111 ASP A O 1
ATOM 845 N N . ILE A 1 112 ? -31.481 -1.867 43.527 1.00 57.38 112 ILE A N 1
ATOM 846 C CA . ILE A 1 112 ? -30.878 -2.770 42.541 1.00 57.38 112 ILE A CA 1
ATOM 847 C C . ILE A 1 112 ? -31.917 -3.088 41.454 1.00 57.38 112 ILE A C 1
ATOM 849 O O . ILE A 1 112 ? -31.549 -3.435 40.337 1.00 57.38 112 ILE A O 1
ATOM 853 N N . LYS A 1 113 ? -33.217 -2.911 41.749 1.00 60.22 113 LYS A N 1
ATOM 854 C CA . LYS A 1 113 ? -34.339 -3.248 40.865 1.00 60.22 113 LYS A CA 1
ATOM 855 C C . LYS A 1 113 ? -34.279 -2.622 39.470 1.00 60.22 113 LYS A C 1
ATOM 857 O O . LYS A 1 113 ? -34.872 -3.203 38.569 1.00 60.22 113 LYS A O 1
ATOM 862 N N . ASN A 1 114 ? -33.544 -1.524 39.276 1.00 78.06 114 ASN A N 1
ATOM 863 C CA . ASN A 1 114 ? -33.434 -0.877 37.966 1.00 78.06 114 ASN A CA 1
ATOM 864 C C . ASN A 1 114 ? -32.065 -1.046 37.286 1.00 78.06 114 ASN A C 1
ATOM 866 O O . ASN A 1 114 ? -31.909 -0.604 36.151 1.00 78.06 114 ASN A O 1
ATOM 870 N N . LYS A 1 115 ? -31.077 -1.683 37.932 1.00 90.19 115 LYS A N 1
ATOM 871 C CA . LYS A 1 115 ? -29.781 -1.936 37.286 1.00 90.19 115 LYS A CA 1
ATOM 872 C C . LYS A 1 115 ? -29.883 -3.137 36.353 1.00 90.19 115 LYS A C 1
ATOM 874 O O . LYS A 1 115 ? -30.464 -4.165 36.706 1.00 90.19 115 LYS A O 1
ATOM 879 N N . ILE A 1 116 ? -29.287 -3.030 35.171 1.00 94.44 116 ILE A N 1
ATOM 880 C CA . ILE A 1 116 ? -29.241 -4.139 34.220 1.00 94.44 116 ILE A CA 1
ATOM 881 C C . ILE A 1 116 ? -27.996 -4.986 34.486 1.00 94.44 116 ILE A C 1
ATOM 883 O O . ILE A 1 116 ? -26.877 -4.486 34.533 1.00 94.44 116 ILE A O 1
ATOM 887 N N . ASP A 1 117 ? -28.197 -6.286 34.671 1.00 96.75 117 ASP A N 1
ATOM 888 C CA . ASP A 1 117 ? -27.107 -7.239 34.861 1.00 96.75 117 ASP A CA 1
ATOM 889 C C . ASP A 1 117 ? -26.422 -7.565 33.523 1.00 96.75 117 ASP A C 1
ATOM 891 O O . ASP A 1 117 ? -27.081 -8.021 32.584 1.00 96.75 117 ASP A O 1
ATOM 895 N N . LEU A 1 118 ? -25.106 -7.341 33.442 1.00 97.50 118 LEU A N 1
ATOM 896 C CA . LEU A 1 118 ? -24.281 -7.626 32.263 1.00 97.50 118 LEU A CA 1
ATOM 897 C C . LEU A 1 118 ? -24.284 -9.118 31.895 1.00 97.50 118 LEU A C 1
ATOM 899 O O . LEU A 1 118 ? -24.185 -9.452 30.715 1.00 97.50 118 LEU A O 1
ATOM 903 N N . SER A 1 119 ? -24.502 -10.015 32.864 1.00 97.44 119 SER A N 1
ATOM 904 C CA . SER A 1 119 ? -24.608 -11.464 32.628 1.00 97.44 119 SER A CA 1
ATOM 905 C C . SER A 1 119 ? -25.838 -11.869 31.799 1.00 97.44 119 SER A C 1
ATOM 907 O O . SER A 1 119 ? -25.975 -13.026 31.385 1.00 97.44 119 SER A O 1
ATOM 909 N N . LYS A 1 120 ? -26.749 -10.923 31.521 1.00 97.56 120 LYS A N 1
ATOM 910 C CA . LYS A 1 120 ? -27.861 -11.110 30.579 1.00 97.56 120 LYS A CA 1
ATOM 911 C C . LYS A 1 120 ? -27.394 -11.199 29.122 1.00 97.56 120 LYS A C 1
ATOM 913 O O . LYS A 1 120 ? -28.137 -11.732 28.301 1.00 97.56 120 LYS A O 1
ATOM 918 N N . ILE A 1 121 ? -26.187 -10.732 28.794 1.00 97.69 121 ILE A N 1
ATOM 919 C CA . ILE A 1 121 ? -25.584 -10.915 27.468 1.00 97.69 121 ILE A CA 1
ATOM 920 C C . ILE A 1 121 ? -25.019 -12.339 27.396 1.00 97.69 121 ILE A C 1
ATOM 922 O O . ILE A 1 121 ? -24.149 -12.707 28.181 1.00 97.69 121 ILE A O 1
ATOM 926 N N . LYS A 1 122 ? -25.540 -13.166 26.483 1.00 97.88 122 LYS A N 1
ATOM 927 C CA . LYS A 1 122 ? -25.213 -14.599 26.393 1.00 97.88 122 LYS A CA 1
ATOM 928 C C . LYS A 1 122 ? -25.040 -15.070 24.950 1.00 97.88 122 LYS A C 1
ATOM 930 O O . LYS A 1 122 ? -25.487 -14.409 24.011 1.00 97.88 122 LYS A O 1
ATOM 935 N N . GLY A 1 123 ? -24.441 -16.254 24.802 1.00 96.69 123 GLY A N 1
ATOM 936 C CA . GLY A 1 123 ? -24.301 -16.958 23.525 1.00 96.69 123 GLY A CA 1
ATOM 937 C C . GLY A 1 123 ? -23.546 -16.128 22.490 1.00 96.69 123 GLY A C 1
ATOM 938 O O . GLY A 1 123 ? -22.585 -15.442 22.825 1.00 96.69 123 GLY A O 1
ATOM 939 N N . GLU A 1 124 ? -24.033 -16.131 21.251 1.00 97.12 124 GLU A N 1
ATOM 940 C CA . GLU A 1 124 ? -23.442 -15.385 20.130 1.00 97.12 124 GLU A CA 1
ATOM 941 C C . GLU A 1 124 ? -23.354 -13.874 20.380 1.00 97.12 124 GLU A C 1
ATOM 943 O O . GLU A 1 124 ? -22.531 -13.197 19.779 1.00 97.12 124 GLU A O 1
ATOM 948 N N . SER A 1 125 ? -24.149 -13.321 21.307 1.00 97.31 125 SER A N 1
ATOM 949 C CA . SER A 1 125 ? -24.055 -11.895 21.644 1.00 97.31 125 SER A CA 1
ATOM 950 C C . SER A 1 125 ? -22.776 -11.532 22.405 1.00 97.31 125 SER A C 1
ATOM 952 O O . SER A 1 125 ? -22.480 -10.342 22.511 1.00 97.31 125 SER A O 1
ATOM 954 N N . LEU A 1 126 ? -22.041 -12.520 22.930 1.00 98.19 126 LEU A N 1
ATOM 955 C CA . LEU A 1 126 ? -20.709 -12.342 23.515 1.00 98.19 126 LEU A CA 1
ATOM 956 C C . LEU A 1 126 ? -19.590 -12.454 22.472 1.00 98.19 126 LEU A C 1
ATOM 958 O O . LEU A 1 126 ? -18.453 -12.110 22.779 1.00 98.19 126 LEU A O 1
ATOM 962 N N . GLU A 1 127 ? -19.885 -12.919 21.257 1.00 97.75 127 GLU A N 1
ATOM 963 C CA . GLU A 1 127 ? -18.915 -12.971 20.168 1.00 97.75 127 GLU A CA 1
ATOM 964 C C . GLU A 1 127 ? -18.965 -11.670 19.364 1.00 97.75 127 GLU A C 1
ATOM 966 O O . GLU A 1 127 ? -19.985 -11.324 18.771 1.00 97.75 127 GLU A O 1
ATOM 971 N N . ILE A 1 128 ? -17.851 -10.942 19.325 1.00 96.81 128 ILE A N 1
ATOM 972 C CA . ILE A 1 128 ? -17.742 -9.678 18.588 1.00 96.81 128 ILE A CA 1
ATOM 973 C C . ILE A 1 128 ? -16.526 -9.695 17.665 1.00 96.81 128 ILE A C 1
ATOM 975 O O . ILE A 1 128 ? -15.538 -10.382 17.921 1.00 96.81 128 ILE A O 1
ATOM 979 N N . SER A 1 129 ? -16.607 -8.949 16.564 1.00 94.69 129 SER A N 1
ATOM 980 C CA . SER A 1 129 ? -15.507 -8.758 15.609 1.00 94.69 129 SER A CA 1
ATOM 981 C C . SER A 1 129 ? -15.179 -7.268 15.535 1.00 94.69 129 SER A C 1
ATOM 983 O O . SER A 1 129 ? -15.833 -6.548 14.780 1.00 94.69 129 SER A O 1
ATOM 985 N N . PRO A 1 130 ? -14.250 -6.771 16.373 1.00 93.12 130 PRO A N 1
ATOM 986 C CA . PRO A 1 130 ? -13.835 -5.374 16.330 1.00 93.12 130 PRO A CA 1
ATOM 987 C C . PRO A 1 130 ? -13.306 -4.994 14.943 1.00 93.12 130 PRO A C 1
ATOM 989 O O . PRO A 1 130 ? -12.704 -5.825 14.266 1.00 93.12 130 PRO A O 1
ATOM 992 N N . LEU A 1 131 ? -13.498 -3.734 14.541 1.00 86.62 131 LEU A N 1
ATOM 993 C CA . LEU A 1 131 ? -13.068 -3.240 13.225 1.00 86.62 131 LEU A CA 1
ATOM 994 C C . LEU A 1 131 ? -11.543 -3.301 13.051 1.00 86.62 131 LEU A C 1
ATOM 996 O O . LEU A 1 131 ? -11.041 -3.536 11.959 1.00 86.62 131 LEU A O 1
ATOM 1000 N N . GLU A 1 132 ? -10.806 -3.096 14.142 1.00 88.56 132 GLU A N 1
ATOM 1001 C CA . GLU A 1 132 ? -9.350 -3.187 14.174 1.00 88.56 132 GLU A CA 1
ATOM 1002 C C . GLU A 1 132 ? -8.910 -4.187 15.239 1.00 88.56 132 GLU A C 1
ATOM 1004 O O . GLU A 1 132 ? -9.542 -4.320 16.288 1.00 88.56 132 GLU A O 1
ATOM 1009 N N . ASN A 1 133 ? -7.752 -4.817 15.040 1.00 91.56 133 ASN A N 1
ATOM 1010 C CA . ASN A 1 133 ? -7.142 -5.681 16.051 1.00 91.56 133 ASN A CA 1
ATOM 1011 C C . ASN A 1 133 ? -6.373 -4.873 17.118 1.00 91.56 133 ASN A C 1
ATOM 1013 O O . ASN A 1 133 ? -5.158 -5.031 17.309 1.00 91.56 133 ASN A O 1
ATOM 1017 N N . SER A 1 134 ? -7.079 -3.954 17.777 1.00 93.31 134 SER A N 1
ATOM 1018 C CA . SER A 1 134 ? -6.579 -3.085 18.842 1.00 93.31 134 SER A CA 1
ATOM 1019 C C . SER A 1 134 ? -7.497 -3.144 20.067 1.00 93.31 134 SER A C 1
ATOM 1021 O O . SER A 1 134 ? -8.701 -3.369 19.949 1.00 93.31 134 SER A O 1
ATOM 1023 N N . GLU A 1 135 ? -6.935 -2.923 21.260 1.00 96.12 135 GLU A N 1
ATOM 1024 C CA . GLU A 1 135 ? -7.716 -2.928 22.507 1.00 96.12 135 GLU A CA 1
ATOM 1025 C C . GLU A 1 135 ? -8.796 -1.837 22.498 1.00 96.12 135 GLU A C 1
ATOM 1027 O O . GLU A 1 135 ? -9.927 -2.080 22.905 1.00 96.12 135 GLU A O 1
ATOM 1032 N N . SER A 1 136 ? -8.477 -0.653 21.965 1.00 96.06 136 SER A N 1
ATOM 1033 C CA . SER A 1 136 ? -9.428 0.460 21.843 1.00 96.06 136 SER A CA 1
ATOM 1034 C C . SER A 1 136 ? -10.640 0.087 20.979 1.00 96.06 136 SER A C 1
ATOM 1036 O O . SER A 1 136 ? -11.785 0.288 21.389 1.00 96.06 136 SER A O 1
ATOM 1038 N N . SER A 1 137 ? -10.406 -0.538 19.817 1.00 94.25 137 SER A N 1
ATOM 1039 C CA . SER A 1 137 ? -11.485 -1.001 18.937 1.00 94.25 137 SER A CA 1
ATOM 1040 C C . SER A 1 137 ? -12.315 -2.108 19.596 1.00 94.25 137 SER A C 1
ATOM 1042 O O . SER A 1 137 ? -13.544 -2.094 19.509 1.00 94.25 137 SER A O 1
ATOM 1044 N N . ALA A 1 138 ? -11.671 -3.014 20.344 1.00 96.94 138 ALA A N 1
ATOM 1045 C CA . ALA A 1 138 ? -12.362 -4.036 21.128 1.00 96.94 138 ALA A CA 1
ATOM 1046 C C . ALA A 1 138 ? -13.262 -3.429 22.218 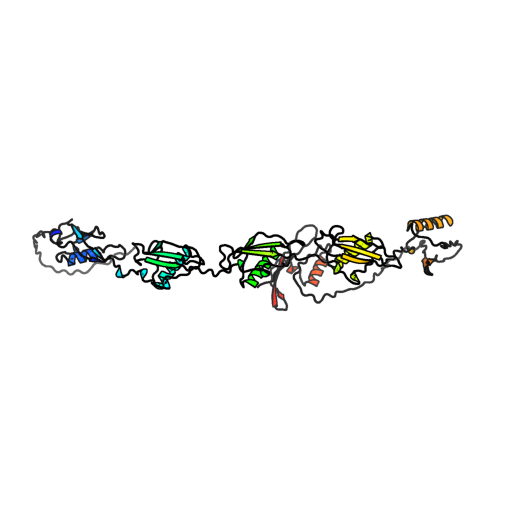1.00 96.94 138 ALA A C 1
ATOM 1048 O O . ALA A 1 138 ? -14.440 -3.775 22.287 1.00 96.94 138 ALA A O 1
ATOM 1049 N N . LYS A 1 139 ? -12.757 -2.480 23.019 1.00 98.06 139 LYS A N 1
ATOM 1050 C CA . LYS A 1 139 ? -13.547 -1.769 24.041 1.00 98.06 139 LYS A CA 1
ATOM 1051 C C . LYS A 1 139 ? -14.753 -1.060 23.433 1.00 98.06 139 LYS A C 1
ATOM 1053 O O . LYS A 1 139 ? -15.865 -1.197 23.941 1.00 98.06 139 LYS A O 1
ATOM 1058 N N . LYS A 1 140 ? -14.553 -0.353 22.316 1.00 97.12 140 LYS A N 1
ATOM 1059 C CA . LYS A 1 140 ? -15.640 0.321 21.599 1.00 97.12 140 LYS A CA 1
ATOM 1060 C C . LYS A 1 140 ? -16.707 -0.677 21.138 1.00 97.12 140 LYS A C 1
ATOM 1062 O O . LYS A 1 140 ? -17.887 -0.457 21.394 1.00 97.12 140 LYS A O 1
ATOM 1067 N N . ALA A 1 141 ? -16.296 -1.788 20.524 1.00 96.81 141 ALA A N 1
ATOM 1068 C CA . ALA A 1 141 ? -17.212 -2.834 20.077 1.00 96.81 141 ALA A CA 1
ATOM 1069 C C . ALA A 1 141 ? -18.004 -3.457 21.243 1.00 96.81 141 ALA A C 1
ATOM 1071 O O . ALA A 1 141 ? -19.195 -3.721 21.093 1.00 96.81 141 ALA A O 1
ATOM 1072 N N . VAL A 1 142 ? -17.390 -3.635 22.421 1.00 98.38 142 VAL A N 1
ATOM 1073 C CA . VAL A 1 142 ? -18.104 -4.092 23.627 1.00 98.38 142 VAL A CA 1
ATOM 1074 C C . VAL A 1 142 ? -19.152 -3.075 24.085 1.00 98.38 142 VAL A C 1
ATOM 1076 O O . VAL A 1 142 ? -20.280 -3.467 24.374 1.00 98.38 142 VAL A O 1
ATOM 1079 N N . ILE A 1 143 ? -18.820 -1.780 24.142 1.00 98.38 143 ILE A N 1
ATOM 1080 C CA . ILE A 1 143 ? -19.776 -0.725 24.533 1.00 98.38 143 ILE A CA 1
ATOM 1081 C C . ILE A 1 143 ? -20.960 -0.689 23.565 1.00 98.38 143 ILE A C 1
ATOM 1083 O O . ILE A 1 143 ? -22.111 -0.681 24.005 1.00 98.38 143 ILE A O 1
ATOM 1087 N N . ASP A 1 144 ? -20.689 -0.731 22.259 1.00 97.81 144 ASP A N 1
ATOM 1088 C CA . ASP A 1 144 ? -21.724 -0.756 21.222 1.00 97.81 144 ASP A CA 1
ATOM 1089 C C . ASP A 1 144 ? -22.622 -2.000 21.369 1.00 97.81 144 ASP A C 1
ATOM 1091 O O . ASP A 1 144 ? -23.848 -1.911 21.260 1.00 97.81 144 ASP A O 1
ATOM 1095 N N . GLN A 1 145 ? -22.035 -3.155 21.700 1.00 98.00 145 GLN A N 1
ATOM 1096 C CA . GLN A 1 145 ? -22.765 -4.400 21.931 1.00 98.00 145 GLN A CA 1
ATOM 1097 C C . GLN A 1 145 ? -23.623 -4.350 23.205 1.00 98.00 145 GLN A C 1
ATOM 1099 O O . GLN A 1 145 ? -24.773 -4.793 23.180 1.00 98.00 145 GLN A O 1
ATOM 1104 N N . ILE A 1 146 ? -23.117 -3.774 24.302 1.00 98.19 146 ILE A N 1
ATOM 1105 C CA . ILE A 1 146 ? -23.889 -3.530 25.533 1.00 98.19 146 ILE A CA 1
ATOM 1106 C C . ILE A 1 146 ? -25.079 -2.618 25.227 1.00 98.19 146 ILE A C 1
ATOM 1108 O O . ILE A 1 146 ? -26.213 -2.956 25.574 1.00 98.19 146 ILE A O 1
ATOM 1112 N N . LYS A 1 147 ? -24.842 -1.506 24.522 1.00 97.75 147 LYS A N 1
ATOM 1113 C CA . LYS A 1 147 ? -25.890 -0.565 24.117 1.00 97.75 147 LYS A CA 1
ATOM 1114 C C . LYS A 1 147 ? -26.964 -1.240 23.279 1.00 97.75 147 LYS A C 1
ATOM 1116 O O . LYS A 1 147 ? -28.146 -1.101 23.577 1.00 97.75 147 LYS A O 1
ATOM 1121 N N . SER A 1 148 ? -26.558 -2.012 22.277 1.00 97.62 148 SER A N 1
ATOM 1122 C CA . SER A 1 148 ? -27.466 -2.734 21.386 1.00 97.62 148 SER A CA 1
ATOM 1123 C C . SER A 1 148 ? -28.301 -3.785 22.126 1.00 97.62 148 SER A C 1
ATOM 1125 O O . SER A 1 148 ? -29.521 -3.836 21.975 1.00 97.62 148 SER A O 1
ATOM 1127 N N . LYS A 1 149 ? -27.671 -4.614 22.970 1.00 97.75 149 LYS A N 1
ATOM 1128 C CA . LYS A 1 149 ? -28.339 -5.762 23.606 1.00 97.75 149 LYS A CA 1
ATOM 1129 C C . LYS A 1 149 ? -29.144 -5.405 24.844 1.00 97.75 149 LYS A C 1
ATOM 1131 O O . LYS A 1 149 ? -30.131 -6.076 25.130 1.00 97.75 149 LYS A O 1
ATOM 1136 N N . LEU A 1 150 ? -28.726 -4.380 25.580 1.00 96.44 150 LEU A N 1
ATOM 1137 C CA . LEU A 1 150 ? -29.353 -3.987 26.841 1.00 96.44 150 LEU A CA 1
ATOM 1138 C C . LEU A 1 150 ? -30.109 -2.655 26.746 1.00 96.44 150 LEU A C 1
ATOM 1140 O O . LEU A 1 150 ? -30.772 -2.282 27.708 1.00 96.44 150 LEU A O 1
ATOM 1144 N N . SER A 1 151 ? -30.048 -1.962 25.601 1.00 96.31 151 SER A N 1
ATOM 1145 C CA . SER A 1 151 ? -30.698 -0.659 25.380 1.00 96.31 151 SER A CA 1
ATOM 1146 C C . SER A 1 151 ? -30.290 0.405 26.408 1.00 96.31 151 SER A C 1
ATOM 1148 O O . SER A 1 151 ? -31.112 1.209 26.843 1.00 96.31 151 SER A O 1
ATOM 1150 N N . ILE A 1 152 ? -29.015 0.402 26.815 1.00 95.81 152 ILE A N 1
ATOM 1151 C CA . ILE A 1 152 ? -28.450 1.348 27.786 1.00 95.81 152 ILE A CA 1
ATOM 1152 C C . ILE A 1 152 ? -27.102 1.898 27.327 1.00 95.81 152 ILE A C 1
ATOM 1154 O O . ILE A 1 152 ? -26.250 1.168 26.833 1.00 95.81 152 ILE A O 1
ATOM 1158 N N . ASP A 1 153 ? -26.876 3.187 27.554 1.00 97.31 153 ASP A N 1
ATOM 1159 C CA . ASP A 1 153 ? -25.577 3.815 27.326 1.00 97.31 153 ASP A CA 1
ATOM 1160 C C . ASP A 1 153 ? -24.692 3.686 28.567 1.00 97.31 153 ASP A C 1
ATOM 1162 O O . ASP A 1 153 ? -25.039 4.191 29.640 1.00 97.31 153 ASP A O 1
ATOM 1166 N N . VAL A 1 154 ? -23.534 3.044 28.420 1.00 97.69 154 VAL A N 1
ATOM 1167 C CA . VAL A 1 154 ? -22.527 2.883 29.480 1.00 97.69 154 VAL A CA 1
ATOM 1168 C C . VAL A 1 154 ? -21.264 3.676 29.157 1.00 97.69 154 VAL A C 1
ATOM 1170 O O . VAL A 1 154 ? -20.870 3.781 27.998 1.00 97.69 154 VAL A O 1
ATOM 1173 N N . VAL A 1 155 ? -20.622 4.228 30.186 1.00 97.31 155 VAL A N 1
ATOM 1174 C CA . VAL A 1 155 ? -19.361 4.975 30.071 1.00 97.31 155 VAL A CA 1
ATOM 1175 C C . VAL A 1 155 ? -18.247 4.235 30.819 1.00 97.31 155 VAL A C 1
ATOM 1177 O O . VAL A 1 155 ? -18.420 3.867 31.984 1.00 97.31 155 VAL A O 1
ATOM 1180 N N . GLU A 1 156 ? -17.096 4.018 30.173 1.00 98.06 156 GLU A N 1
ATOM 1181 C CA . GLU A 1 156 ? -15.902 3.445 30.822 1.00 98.06 156 GLU A CA 1
ATOM 1182 C C . GLU A 1 156 ? -15.498 4.293 32.040 1.00 98.06 156 GLU A C 1
ATOM 1184 O O . GLU A 1 156 ? -15.642 5.513 32.029 1.00 98.06 156 GLU A O 1
ATOM 1189 N N . SER A 1 157 ? -15.022 3.654 33.111 1.00 96.31 157 SER A N 1
ATOM 1190 C CA . SER A 1 157 ? -14.684 4.216 34.434 1.00 96.31 157 SER A CA 1
ATOM 1191 C C . SER A 1 157 ? -15.851 4.724 35.294 1.00 96.31 157 SER A C 1
ATOM 1193 O O . SER A 1 157 ? -15.711 4.778 36.515 1.00 96.31 157 SER A O 1
ATOM 1195 N N . THR A 1 158 ? -17.011 5.038 34.706 1.00 95.44 158 THR A N 1
ATOM 1196 C CA . THR A 1 158 ? -18.216 5.453 35.457 1.00 95.44 158 THR A CA 1
ATOM 1197 C C . THR A 1 158 ? -19.180 4.289 35.665 1.00 95.44 158 THR A C 1
ATOM 1199 O O . THR A 1 158 ? -19.606 4.014 36.786 1.00 95.44 158 THR A O 1
ATOM 1202 N N . ASP A 1 159 ? -19.517 3.595 34.578 1.00 97.44 159 ASP A N 1
ATOM 1203 C CA . ASP A 1 159 ? -20.482 2.499 34.575 1.00 97.44 159 ASP A CA 1
ATOM 1204 C C . ASP A 1 159 ? -19.798 1.132 34.537 1.00 97.44 159 ASP A C 1
ATOM 1206 O O . ASP A 1 159 ? -20.212 0.201 35.230 1.00 97.44 159 ASP A O 1
ATOM 1210 N N . ILE A 1 160 ? -18.728 1.023 33.749 1.00 98.50 160 ILE A N 1
ATOM 1211 C CA . ILE A 1 160 ? -18.007 -0.228 33.502 1.00 98.50 160 ILE A CA 1
ATOM 1212 C C . ILE A 1 160 ? -16.486 -0.043 33.564 1.00 98.50 160 ILE A C 1
ATOM 1214 O O . ILE A 1 160 ? -15.976 1.057 33.358 1.00 98.50 160 ILE A O 1
ATOM 1218 N N . SER A 1 161 ? -15.758 -1.125 33.811 1.00 98.12 161 SER A N 1
ATOM 1219 C CA . SER A 1 161 ? -14.303 -1.226 33.678 1.00 98.12 161 SER A CA 1
ATOM 1220 C C . SER A 1 161 ? -13.939 -2.448 32.837 1.00 98.12 161 SER A C 1
ATOM 1222 O O . SER A 1 161 ? -14.653 -3.452 32.857 1.00 98.12 161 SER A O 1
ATOM 1224 N N . PHE A 1 162 ? -12.838 -2.357 32.093 1.00 98.56 162 PHE A N 1
ATOM 1225 C CA . PHE A 1 162 ? -12.323 -3.453 31.273 1.00 98.56 162 PHE A CA 1
ATOM 1226 C C . PHE A 1 162 ? -11.107 -4.098 31.925 1.00 98.56 162 PHE A C 1
ATOM 1228 O O . PHE A 1 162 ? -10.220 -3.401 32.415 1.00 98.56 162 PHE A O 1
ATOM 1235 N N . GLU A 1 163 ? -11.058 -5.425 31.899 1.00 98.31 163 GLU A N 1
ATOM 1236 C CA . GLU A 1 163 ? -9.977 -6.235 32.458 1.00 98.31 163 GLU A CA 1
ATOM 1237 C C . GLU A 1 163 ? -9.655 -7.413 31.523 1.00 98.31 163 GLU A C 1
ATOM 1239 O O . GLU A 1 163 ? -10.412 -7.731 30.604 1.00 98.31 163 GLU A O 1
ATOM 1244 N N . ASN A 1 164 ? -8.516 -8.074 31.759 1.00 98.00 164 ASN A N 1
ATOM 1245 C CA . ASN A 1 164 ? -8.166 -9.353 31.129 1.00 98.00 164 ASN A CA 1
ATOM 1246 C C . ASN A 1 164 ? -8.239 -9.355 29.588 1.00 98.00 164 ASN A C 1
ATOM 1248 O O . ASN A 1 164 ? -8.684 -10.327 28.971 1.00 98.00 164 ASN A O 1
ATOM 1252 N N . TYR A 1 165 ? -7.795 -8.265 28.953 1.00 98.25 165 TYR A N 1
ATOM 1253 C CA . TYR A 1 165 ? -7.716 -8.190 27.497 1.00 98.25 165 TYR A CA 1
ATOM 1254 C C . TYR A 1 165 ? -6.673 -9.179 26.955 1.00 98.25 165 TYR A C 1
ATOM 1256 O O . TYR A 1 165 ? -5.471 -9.036 27.185 1.00 98.25 165 TYR A O 1
ATOM 1264 N N . LYS A 1 166 ? -7.139 -10.166 26.188 1.00 98.06 166 LYS A N 1
ATOM 1265 C CA . LYS A 1 166 ? -6.319 -11.055 25.365 1.00 98.06 166 LYS A CA 1
ATOM 1266 C C . LYS A 1 166 ? -6.541 -10.689 23.902 1.00 98.06 166 LYS A C 1
ATOM 1268 O O . LYS A 1 166 ? -7.629 -10.887 23.361 1.00 98.06 166 LYS A O 1
ATOM 1273 N N . LYS A 1 167 ? -5.498 -10.178 23.251 1.00 96.12 167 LYS A N 1
ATOM 1274 C CA . LYS A 1 167 ? -5.535 -9.802 21.834 1.00 96.12 167 LYS A CA 1
ATOM 1275 C C . LYS A 1 167 ? -5.819 -11.027 20.943 1.00 96.12 167 LYS A C 1
ATOM 1277 O O . LYS A 1 167 ? -5.112 -12.026 21.091 1.00 96.12 167 LYS A O 1
ATOM 1282 N N . PRO A 1 168 ? -6.799 -10.972 20.023 1.00 95.69 168 PRO A N 1
ATOM 1283 C CA . PRO A 1 168 ? -7.043 -12.061 19.081 1.00 95.69 168 PRO A CA 1
ATOM 1284 C C . PRO A 1 168 ? -5.941 -12.159 18.014 1.00 95.69 168 PRO A C 1
ATOM 1286 O O . PRO A 1 168 ? -5.342 -11.157 17.609 1.00 95.69 168 PRO A O 1
ATOM 1289 N N . THR A 1 169 ? -5.701 -13.371 17.520 1.00 91.31 169 THR A N 1
ATOM 1290 C CA . THR A 1 169 ? -4.855 -13.654 16.351 1.00 91.31 169 THR A CA 1
ATOM 1291 C C . THR A 1 169 ? -5.701 -14.291 15.245 1.00 91.31 169 THR A C 1
ATOM 1293 O O . THR A 1 169 ? -6.893 -14.524 15.421 1.00 91.31 169 THR A O 1
ATOM 1296 N N . LEU A 1 170 ? -5.102 -14.562 14.083 1.00 84.44 170 LEU A N 1
ATOM 1297 C CA . LEU A 1 170 ? -5.795 -15.267 12.994 1.00 84.44 170 LEU A CA 1
ATOM 1298 C C . LEU A 1 170 ? -6.193 -16.699 13.372 1.00 84.44 170 LEU A C 1
ATOM 1300 O O . LEU A 1 170 ? -7.177 -17.221 12.859 1.00 84.44 170 LEU A O 1
ATOM 1304 N N . SER A 1 171 ? -5.403 -17.341 14.234 1.00 88.44 171 SER A N 1
ATOM 1305 C CA . SER A 1 171 ? -5.588 -18.737 14.632 1.00 88.44 171 SER A CA 1
ATOM 1306 C C . SER A 1 171 ? -6.265 -18.889 15.992 1.00 88.44 171 SER A C 1
ATOM 1308 O O . SER A 1 171 ? -6.810 -19.950 16.282 1.00 88.44 171 SER A O 1
ATOM 1310 N N . GLU A 1 172 ? -6.230 -17.857 16.837 1.00 95.44 172 GLU A N 1
ATOM 1311 C CA . GLU A 1 172 ? -6.766 -17.903 18.194 1.00 95.44 172 GLU A CA 1
ATOM 1312 C C . GLU A 1 172 ? -7.720 -16.743 18.468 1.00 95.44 172 GLU A C 1
ATOM 1314 O O . GLU A 1 172 ? -7.394 -15.572 18.259 1.00 95.44 172 GLU A O 1
ATOM 1319 N N . LYS A 1 173 ? -8.884 -17.070 19.038 1.00 97.12 173 LYS A N 1
ATOM 1320 C CA . LYS A 1 173 ? -9.808 -16.062 19.555 1.00 97.12 173 LYS A CA 1
ATOM 1321 C C . LYS A 1 173 ? -9.177 -15.313 20.736 1.00 97.12 173 LYS A C 1
ATOM 1323 O O . LYS A 1 173 ? -8.460 -15.885 21.561 1.00 97.12 173 LYS A O 1
ATOM 1328 N N . GLY A 1 174 ? -9.475 -14.023 20.811 1.00 97.69 174 GLY A N 1
ATOM 1329 C CA . GLY A 1 174 ? -9.138 -13.158 21.935 1.00 97.69 174 GLY A CA 1
ATOM 1330 C C . GLY A 1 174 ? -10.280 -13.079 22.942 1.00 97.69 174 GLY A C 1
ATOM 1331 O O . GLY A 1 174 ? -11.339 -13.683 22.761 1.00 97.69 174 GLY A O 1
ATOM 1332 N N . SER A 1 175 ? -10.085 -12.295 23.995 1.00 98.25 175 SER A N 1
ATOM 1333 C CA . SER A 1 175 ? -11.116 -12.042 24.999 1.00 98.25 175 SER A CA 1
ATOM 1334 C C . SER A 1 175 ? -10.967 -10.668 25.634 1.00 98.25 175 SER A C 1
ATOM 1336 O O . SER A 1 175 ? -9.875 -10.108 25.665 1.00 98.25 175 SER A O 1
ATOM 1338 N N . ILE A 1 176 ? -12.054 -10.138 26.181 1.00 98.62 176 ILE A N 1
ATOM 1339 C CA . ILE A 1 176 ? -12.025 -8.968 27.061 1.00 98.62 176 ILE A CA 1
ATOM 1340 C C . ILE A 1 176 ? -13.122 -9.109 28.115 1.00 98.62 176 ILE A C 1
ATOM 1342 O O . ILE A 1 176 ? -14.270 -9.412 27.788 1.00 98.62 176 ILE A O 1
ATOM 1346 N N . GLU A 1 177 ? -12.770 -8.934 29.384 1.00 98.56 177 GLU A N 1
ATOM 1347 C CA . GLU A 1 177 ? -13.733 -8.936 30.481 1.00 98.56 177 GLU A CA 1
ATOM 1348 C C . GLU A 1 177 ? -14.226 -7.510 30.730 1.00 98.56 177 GLU A C 1
ATOM 1350 O O . GLU A 1 177 ? -13.440 -6.563 30.763 1.00 98.56 177 GLU A O 1
ATOM 1355 N N . VAL A 1 178 ? -15.533 -7.353 30.922 1.00 98.62 178 VAL A N 1
ATOM 1356 C CA . VAL A 1 178 ? -16.158 -6.104 31.353 1.00 98.62 178 VAL A CA 1
ATOM 1357 C C . VAL A 1 178 ? -16.855 -6.316 32.692 1.00 98.62 178 VAL A C 1
ATOM 1359 O O . VAL A 1 178 ? -17.631 -7.258 32.865 1.00 98.62 178 VAL A O 1
ATOM 1362 N N . LYS A 1 179 ? -16.586 -5.431 33.652 1.00 98.38 179 LYS A N 1
ATOM 1363 C CA . LYS A 1 179 ? -17.176 -5.444 34.996 1.00 98.38 179 LYS A CA 1
ATOM 1364 C C . LYS A 1 179 ? -17.945 -4.159 35.240 1.00 98.38 179 LYS A C 1
ATOM 1366 O O . LYS A 1 179 ? -17.514 -3.093 34.812 1.00 98.38 179 LYS A O 1
ATOM 1371 N N . SER A 1 180 ? -19.063 -4.229 35.959 1.00 97.44 180 SER A N 1
ATOM 1372 C CA . SER A 1 180 ? -19.723 -3.015 36.443 1.00 97.44 180 SER A CA 1
ATOM 1373 C C . SER A 1 180 ? -18.858 -2.328 37.498 1.00 97.44 180 SER A C 1
ATOM 1375 O O . SER A 1 180 ? -18.415 -2.974 38.454 1.00 97.44 180 SER A O 1
ATOM 1377 N N . VAL A 1 181 ? -18.699 -1.012 37.402 1.00 95.75 181 VAL A N 1
ATOM 1378 C CA . VAL A 1 181 ? -18.104 -0.221 38.484 1.00 95.75 181 VAL A CA 1
ATOM 1379 C C . VAL A 1 181 ? -19.069 -0.213 39.673 1.00 95.75 181 VAL A C 1
ATOM 1381 O O . VAL A 1 181 ? -20.271 -0.019 39.502 1.00 95.75 181 VAL A O 1
ATOM 1384 N N . LYS A 1 182 ? -18.564 -0.386 40.904 1.00 88.69 182 LYS A N 1
ATOM 1385 C CA . LYS A 1 182 ? -19.390 -0.490 42.130 1.00 88.69 182 LYS A CA 1
ATOM 1386 C C . LYS A 1 182 ? -20.374 0.678 42.310 1.00 88.69 182 LYS A C 1
ATOM 1388 O O . LYS A 1 182 ? -21.466 0.484 42.842 1.00 88.69 182 LYS A O 1
ATOM 1393 N N . ALA A 1 183 ? -19.979 1.876 41.878 1.00 87.81 183 ALA A N 1
ATOM 1394 C CA . ALA A 1 183 ? -20.780 3.095 41.952 1.00 87.81 183 ALA A CA 1
ATOM 1395 C C . ALA A 1 183 ? -21.776 3.271 40.788 1.00 87.81 183 ALA A C 1
ATOM 1397 O O . ALA A 1 183 ? -22.606 4.173 40.859 1.00 87.81 183 ALA A O 1
ATOM 1398 N N . SER A 1 184 ? -21.731 2.432 39.743 1.00 92.12 184 SER A N 1
ATOM 1399 C CA . SER A 1 184 ? -22.628 2.566 38.590 1.00 92.12 184 SER A CA 1
ATOM 1400 C C . SER A 1 184 ? -24.084 2.496 39.028 1.00 92.12 184 SER A C 1
ATOM 1402 O O . SER A 1 184 ? -24.485 1.601 39.778 1.00 92.12 184 SER A O 1
ATOM 1404 N N . THR A 1 185 ? -24.900 3.417 38.527 1.00 90.19 185 THR A N 1
ATOM 1405 C CA . THR A 1 185 ? -26.354 3.413 38.715 1.00 90.19 185 THR A CA 1
ATOM 1406 C C . THR A 1 185 ? -27.087 2.651 37.609 1.00 90.19 185 THR A C 1
ATOM 1408 O O . THR A 1 185 ? -28.283 2.412 37.750 1.00 90.19 185 THR A O 1
ATOM 1411 N N . LYS A 1 186 ? -26.387 2.230 36.543 1.00 93.81 186 LYS A N 1
ATOM 1412 C CA . LYS A 1 186 ? -26.988 1.628 35.342 1.00 93.81 186 LYS A CA 1
ATOM 1413 C C . LYS A 1 186 ? -26.832 0.113 35.267 1.00 93.81 186 LYS A C 1
ATOM 1415 O O . LYS A 1 186 ? -27.765 -0.569 34.848 1.00 93.81 186 LYS A O 1
ATOM 1420 N N . VAL A 1 187 ? -25.673 -0.418 35.662 1.00 95.69 187 VAL A N 1
ATOM 1421 C CA . VAL A 1 187 ? -25.330 -1.835 35.456 1.00 95.69 187 VAL A CA 1
ATOM 1422 C C . VAL A 1 187 ? -24.800 -2.525 36.709 1.00 95.69 187 VAL A C 1
ATOM 1424 O O . VAL A 1 187 ? -24.320 -1.876 37.638 1.00 95.69 187 VAL A O 1
ATOM 1427 N N . ILE A 1 188 ? -24.901 -3.855 36.725 1.00 94.81 188 ILE A N 1
ATOM 1428 C CA . ILE A 1 188 ? -24.273 -4.755 37.706 1.00 94.81 188 ILE A CA 1
ATOM 1429 C C . ILE A 1 188 ? -23.656 -5.972 37.007 1.00 94.81 188 ILE A C 1
ATOM 1431 O O . ILE A 1 188 ? -23.964 -6.248 35.848 1.00 94.81 188 ILE A O 1
ATOM 1435 N N . GLY A 1 189 ? -22.828 -6.723 37.730 1.00 96.31 189 GLY A N 1
ATOM 1436 C CA . GLY A 1 189 ? -22.280 -7.997 37.265 1.00 96.31 189 GLY A CA 1
ATOM 1437 C C . GLY A 1 189 ? -21.065 -7.837 36.351 1.00 96.31 189 GLY A C 1
ATOM 1438 O O . GLY A 1 189 ? -20.396 -6.799 36.343 1.00 96.31 189 GLY A O 1
ATOM 1439 N N . SER A 1 190 ? -20.762 -8.892 35.601 1.00 98.06 190 SER A N 1
ATOM 1440 C CA . SER A 1 190 ? -19.683 -8.921 34.616 1.00 98.06 190 SER A CA 1
ATOM 1441 C C . SER A 1 190 ? -20.049 -9.800 33.422 1.00 98.06 190 SER A C 1
ATOM 1443 O O . SER A 1 190 ? -20.968 -10.620 33.488 1.00 98.06 190 SER A O 1
ATOM 1445 N N . ALA A 1 191 ? -19.333 -9.606 32.319 1.00 98.50 191 ALA A N 1
ATOM 1446 C CA . ALA A 1 191 ? -19.405 -10.444 31.132 1.00 98.50 191 ALA A CA 1
ATOM 1447 C C . ALA A 1 191 ? -18.020 -10.530 30.477 1.00 98.50 191 ALA A C 1
ATOM 1449 O O . ALA A 1 191 ? -17.253 -9.569 30.517 1.00 98.50 191 ALA A O 1
ATOM 1450 N N . THR A 1 192 ? -17.716 -11.658 29.839 1.00 98.56 192 THR A N 1
ATOM 1451 C CA . THR A 1 192 ? -16.488 -11.825 29.053 1.00 98.56 192 THR A CA 1
ATOM 1452 C C . THR A 1 192 ? -16.857 -11.965 27.590 1.00 98.56 192 THR A C 1
ATOM 1454 O O . THR A 1 192 ? -17.552 -12.905 27.207 1.00 98.56 192 THR A O 1
ATOM 1457 N N . PHE A 1 193 ? -16.388 -11.024 26.779 1.00 98.50 193 PHE A N 1
ATOM 1458 C CA . PHE A 1 193 ? -16.575 -11.042 25.338 1.00 98.50 193 PHE A CA 1
ATOM 1459 C C . PHE A 1 193 ? -15.457 -11.834 24.678 1.00 98.50 193 PHE A C 1
ATOM 1461 O O . PHE A 1 193 ? -14.291 -11.730 25.062 1.00 98.50 193 PHE A O 1
ATOM 1468 N N . ILE A 1 194 ? -15.829 -12.609 23.668 1.00 98.31 194 ILE A N 1
ATOM 1469 C CA . ILE A 1 194 ? -14.922 -13.347 22.802 1.00 98.31 194 ILE A CA 1
ATOM 1470 C C . ILE A 1 194 ? -14.648 -12.470 21.583 1.00 98.31 194 ILE A C 1
ATOM 1472 O O . ILE A 1 194 ? -15.570 -12.036 20.889 1.00 98.31 194 ILE A O 1
ATOM 1476 N N . LEU A 1 195 ? -13.371 -12.207 21.329 1.00 97.69 195 LEU A N 1
ATOM 1477 C CA . LEU A 1 195 ? -12.927 -11.369 20.224 1.00 97.69 195 LEU A CA 1
ATOM 1478 C C . LEU A 1 195 ? -12.539 -12.260 19.049 1.00 97.69 195 LEU A C 1
ATOM 1480 O O . LEU A 1 195 ? -11.570 -13.017 19.121 1.00 97.69 195 LEU A O 1
ATOM 1484 N N . ASN A 1 196 ? -13.284 -12.151 17.958 1.00 94.69 196 ASN A N 1
ATOM 1485 C CA . ASN A 1 196 ? -12.939 -12.774 16.692 1.00 94.69 196 ASN A CA 1
ATOM 1486 C C . ASN A 1 196 ? -12.163 -11.754 15.853 1.00 94.69 196 ASN A C 1
ATOM 1488 O O . ASN A 1 196 ? -12.678 -10.676 15.561 1.00 94.69 196 ASN A O 1
ATOM 1492 N N . TYR A 1 197 ? -10.931 -12.082 15.461 1.00 87.50 197 TYR A N 1
ATOM 1493 C CA . TYR A 1 197 ? -10.211 -11.284 14.476 1.00 87.50 197 TYR A CA 1
ATOM 1494 C C . TYR A 1 197 ? -10.444 -11.867 13.090 1.00 87.50 197 TYR A C 1
ATOM 1496 O O . TYR A 1 197 ? -10.022 -12.985 12.800 1.00 87.50 197 TYR A O 1
ATOM 1504 N N . LYS A 1 198 ? -11.132 -11.100 12.247 1.00 80.81 198 LYS A N 1
ATOM 1505 C CA . LYS A 1 198 ? -11.201 -11.362 10.815 1.00 80.81 198 LYS A CA 1
ATOM 1506 C C . LYS A 1 198 ? -10.198 -10.446 10.140 1.00 80.81 198 LYS A C 1
ATOM 1508 O O . LYS A 1 198 ? -10.267 -9.230 10.283 1.00 80.81 198 LYS A O 1
ATOM 1513 N N . GLU A 1 199 ? -9.232 -11.046 9.466 1.00 84.44 199 GLU A N 1
ATOM 1514 C CA . GLU A 1 199 ? -8.338 -10.310 8.590 1.00 84.44 199 GLU A CA 1
ATOM 1515 C C . GLU A 1 199 ? -8.916 -10.355 7.188 1.00 84.44 199 GLU A C 1
ATOM 1517 O O . GLU A 1 199 ? -8.670 -11.288 6.425 1.00 84.44 199 GLU A O 1
ATOM 1522 N N . ASP A 1 200 ? -9.730 -9.350 6.887 1.00 86.94 200 ASP A N 1
ATOM 1523 C CA . ASP A 1 200 ? -10.344 -9.199 5.571 1.00 86.94 200 ASP A CA 1
ATOM 1524 C C . ASP A 1 200 ? -9.354 -8.598 4.553 1.00 86.94 200 ASP A C 1
ATOM 1526 O O . ASP A 1 200 ? -9.634 -8.552 3.354 1.00 86.94 200 ASP A O 1
ATOM 1530 N N . ARG A 1 201 ? -8.169 -8.165 5.010 1.00 91.06 201 ARG A N 1
ATOM 1531 C CA . ARG A 1 201 ? -7.109 -7.638 4.148 1.00 91.06 201 ARG A CA 1
ATOM 1532 C C . ARG A 1 201 ? -6.472 -8.741 3.317 1.00 91.06 201 ARG A C 1
ATOM 1534 O O . ARG A 1 201 ? -6.221 -9.856 3.778 1.00 91.06 201 ARG A O 1
ATOM 1541 N N . ILE A 1 202 ? -6.144 -8.406 2.076 1.00 94.75 202 ILE A N 1
ATOM 1542 C CA . ILE A 1 202 ? -5.500 -9.343 1.164 1.00 94.75 202 ILE A CA 1
ATOM 1543 C C . ILE A 1 202 ? -3.990 -9.345 1.405 1.00 94.75 202 ILE A C 1
ATOM 1545 O O . ILE A 1 202 ? -3.325 -8.315 1.341 1.00 94.75 202 ILE A O 1
ATOM 1549 N N . ASP A 1 203 ? -3.433 -10.523 1.658 1.00 96.38 203 ASP A N 1
ATOM 1550 C CA . ASP A 1 203 ? -1.991 -10.689 1.804 1.00 96.38 203 ASP A CA 1
ATOM 1551 C C . ASP A 1 203 ? -1.271 -10.616 0.448 1.00 96.38 203 ASP A C 1
ATOM 1553 O O . ASP A 1 203 ? -1.543 -11.416 -0.452 1.00 96.38 203 ASP A O 1
ATOM 1557 N N . LEU A 1 204 ? -0.328 -9.677 0.322 1.00 97.62 204 LEU A N 1
ATOM 1558 C CA . LEU A 1 204 ? 0.528 -9.499 -0.853 1.00 97.62 204 LEU A CA 1
ATOM 1559 C C . LEU A 1 204 ? 1.373 -10.748 -1.147 1.00 97.62 204 LEU A C 1
ATOM 1561 O O . LEU A 1 204 ? 1.673 -11.016 -2.310 1.00 97.62 204 LEU A O 1
ATOM 1565 N N . SER A 1 205 ? 1.674 -11.570 -0.133 1.00 97.12 205 SER A N 1
ATOM 1566 C CA . SER A 1 205 ? 2.411 -12.834 -0.293 1.00 97.12 205 SER A CA 1
ATOM 1567 C C . SER A 1 205 ? 1.664 -13.881 -1.137 1.00 97.12 205 SER A C 1
ATOM 1569 O O . SER A 1 205 ? 2.238 -14.896 -1.552 1.00 97.12 205 SER A O 1
ATOM 1571 N N . LYS A 1 206 ? 0.373 -13.648 -1.424 1.00 97.31 206 LYS A N 1
ATOM 1572 C CA . LYS A 1 206 ? -0.428 -14.470 -2.341 1.00 97.31 206 LYS A CA 1
ATOM 1573 C C . LYS A 1 206 ? 0.002 -14.311 -3.804 1.00 97.31 206 LYS A C 1
ATOM 1575 O O . LYS A 1 206 ? -0.287 -15.204 -4.599 1.00 97.31 206 LYS A O 1
ATOM 1580 N N . ILE A 1 207 ? 0.707 -13.236 -4.166 1.00 97.69 207 ILE A N 1
ATOM 1581 C CA . ILE A 1 207 ? 1.283 -13.065 -5.506 1.00 97.69 207 ILE A CA 1
ATOM 1582 C C . ILE A 1 207 ? 2.557 -13.913 -5.593 1.00 97.69 207 ILE A C 1
ATOM 1584 O O . ILE A 1 207 ? 3.513 -13.691 -4.854 1.00 97.69 207 ILE A O 1
ATOM 1588 N N . LYS A 1 208 ? 2.567 -14.919 -6.475 1.00 97.94 208 LYS A N 1
ATOM 1589 C CA . LYS A 1 208 ? 3.651 -15.912 -6.576 1.00 97.94 208 LYS A CA 1
ATOM 1590 C C . LYS A 1 208 ? 4.009 -16.237 -8.027 1.00 97.94 208 LYS A C 1
ATOM 1592 O O . LYS A 1 208 ? 3.230 -15.977 -8.946 1.00 97.94 208 LYS A O 1
ATOM 1597 N N . GLY A 1 209 ? 5.173 -16.865 -8.204 1.00 96.88 209 GLY A N 1
ATOM 1598 C CA . GLY A 1 209 ? 5.645 -17.384 -9.490 1.00 96.88 209 GLY A CA 1
ATOM 1599 C C . GLY A 1 209 ? 5.793 -16.287 -10.542 1.00 96.88 209 GLY A C 1
ATOM 1600 O O . GLY A 1 209 ? 6.208 -15.175 -10.225 1.00 96.88 209 GLY A O 1
ATOM 1601 N N . GLU A 1 210 ? 5.385 -16.580 -11.776 1.00 97.44 210 GLU A N 1
ATOM 1602 C CA . GLU A 1 210 ? 5.450 -15.647 -12.913 1.00 97.44 210 GLU A CA 1
ATOM 1603 C C . GLU A 1 210 ? 4.674 -14.345 -12.679 1.00 97.44 210 GLU A C 1
ATOM 1605 O O . GLU A 1 210 ? 4.969 -13.331 -13.296 1.00 97.44 210 GLU A O 1
ATOM 1610 N N . SER A 1 211 ? 3.713 -14.326 -11.747 1.00 97.62 211 SER A N 1
ATOM 1611 C CA . SER A 1 211 ? 2.986 -13.093 -11.419 1.00 97.62 211 SER A CA 1
ATOM 1612 C C . SER A 1 211 ? 3.845 -12.057 -10.684 1.00 97.62 211 SER A C 1
ATOM 1614 O O . SER A 1 211 ? 3.413 -10.910 -10.582 1.00 97.62 211 SER A O 1
ATOM 1616 N N . LEU A 1 212 ? 5.022 -12.447 -10.177 1.00 98.19 212 LEU A N 1
ATOM 1617 C CA . LEU A 1 212 ? 6.028 -11.537 -9.625 1.00 98.19 212 LEU A CA 1
ATOM 1618 C C . LEU A 1 212 ? 6.997 -11.012 -10.692 1.00 98.19 212 LEU A C 1
ATOM 1620 O O . LEU A 1 212 ? 7.734 -10.071 -10.409 1.00 98.19 212 LEU A O 1
ATOM 1624 N N . GLU A 1 213 ? 7.017 -11.586 -11.897 1.00 98.06 213 GLU A N 1
ATOM 1625 C CA . GLU A 1 213 ? 7.832 -11.077 -12.999 1.00 98.06 213 GLU A CA 1
ATOM 1626 C C . GLU A 1 213 ? 7.050 -10.026 -13.787 1.00 98.06 213 GLU A C 1
ATOM 1628 O O . GLU A 1 213 ? 5.974 -10.296 -14.319 1.00 98.06 213 GLU A O 1
ATOM 1633 N N . ILE A 1 214 ? 7.594 -8.815 -13.876 1.00 97.88 214 ILE A N 1
ATOM 1634 C CA . ILE A 1 214 ? 6.969 -7.701 -14.592 1.00 97.88 214 ILE A CA 1
ATOM 1635 C C . ILE A 1 214 ? 7.964 -7.049 -15.549 1.00 97.88 214 ILE A C 1
ATOM 1637 O O . ILE A 1 214 ? 9.175 -7.066 -15.330 1.00 97.88 214 ILE A O 1
ATOM 1641 N N . SER A 1 215 ? 7.437 -6.457 -16.619 1.00 96.38 215 SER A N 1
ATOM 1642 C CA . SER A 1 215 ? 8.218 -5.732 -17.628 1.00 96.38 215 SER A CA 1
ATOM 1643 C C . SER A 1 215 ? 7.722 -4.288 -17.681 1.00 96.38 215 SER A C 1
ATOM 1645 O O . SER A 1 215 ? 6.749 -4.007 -18.386 1.00 96.38 215 SER A O 1
ATOM 1647 N N . PRO A 1 216 ? 8.315 -3.380 -16.887 1.00 96.44 216 PRO A N 1
ATOM 1648 C CA . PRO A 1 216 ? 7.937 -1.971 -16.888 1.00 96.44 216 PRO A CA 1
ATOM 1649 C C . PRO A 1 216 ? 8.038 -1.342 -18.287 1.00 96.44 216 PRO A C 1
ATOM 1651 O O . PRO A 1 216 ? 8.818 -1.787 -19.130 1.00 96.44 216 PRO A O 1
ATOM 1654 N N . LEU A 1 217 ? 7.270 -0.276 -18.533 1.00 92.56 217 LEU A N 1
ATOM 1655 C CA . LEU A 1 217 ? 7.334 0.478 -19.791 1.00 92.56 217 LEU A CA 1
ATOM 1656 C C . LEU A 1 217 ? 8.673 1.193 -19.989 1.00 92.56 217 LEU A C 1
ATOM 1658 O O . LEU A 1 217 ? 9.031 1.470 -21.125 1.00 92.56 217 LEU A O 1
ATOM 1662 N N . GLU A 1 218 ? 9.395 1.487 -18.919 1.00 93.56 218 GLU A N 1
ATOM 1663 C CA . GLU A 1 218 ? 10.740 2.054 -18.948 1.00 93.56 218 GLU A CA 1
ATOM 1664 C C . GLU A 1 218 ? 11.563 1.426 -17.825 1.00 93.56 218 GLU A C 1
ATOM 1666 O O . GLU A 1 218 ? 11.022 1.057 -16.781 1.00 93.56 218 GLU A O 1
ATOM 1671 N N . ASN A 1 219 ? 12.887 1.392 -17.964 1.00 94.19 219 ASN A N 1
ATOM 1672 C CA . ASN A 1 219 ? 13.785 0.937 -16.894 1.00 94.19 219 ASN A CA 1
ATOM 1673 C C . ASN A 1 219 ? 13.976 2.001 -15.784 1.00 94.19 219 ASN A C 1
ATOM 1675 O O . ASN A 1 219 ? 15.104 2.301 -15.374 1.00 94.19 219 ASN A O 1
ATOM 1679 N N . SER A 1 220 ? 12.885 2.618 -15.329 1.00 95.88 220 SER A N 1
ATOM 1680 C CA . SER A 1 220 ? 12.837 3.658 -14.298 1.00 95.88 220 SER A CA 1
ATOM 1681 C C . SER A 1 220 ? 12.053 3.182 -13.071 1.00 95.88 220 SER A C 1
ATOM 1683 O O . SER A 1 220 ? 11.149 2.352 -13.174 1.00 95.88 220 SER A O 1
ATOM 1685 N N . GLU A 1 221 ? 12.381 3.719 -11.891 1.00 97.38 221 GLU A N 1
ATOM 1686 C CA . GLU A 1 221 ? 11.692 3.350 -10.644 1.00 97.38 221 GLU A CA 1
ATOM 1687 C C . GLU A 1 221 ? 10.198 3.684 -10.712 1.00 97.38 221 GLU A C 1
ATOM 1689 O O . GLU A 1 221 ? 9.360 2.868 -10.336 1.00 97.38 221 GLU A O 1
ATOM 1694 N N . LEU A 1 222 ? 9.851 4.851 -11.262 1.00 97.38 222 LEU A N 1
ATOM 1695 C CA . LEU A 1 222 ? 8.463 5.282 -11.415 1.00 97.38 222 LEU A CA 1
ATOM 1696 C C . LEU A 1 222 ? 7.659 4.311 -12.293 1.00 97.38 222 LEU A C 1
ATOM 1698 O O . LEU A 1 222 ? 6.556 3.909 -11.917 1.00 97.38 222 LEU A O 1
ATOM 1702 N N . SER A 1 223 ? 8.218 3.889 -13.435 1.00 96.94 223 SER A N 1
ATOM 1703 C CA . SER A 1 223 ? 7.553 2.906 -14.293 1.00 96.94 223 SER A CA 1
ATOM 1704 C C . SER A 1 223 ? 7.450 1.535 -13.622 1.00 96.94 223 SER A C 1
ATOM 1706 O O . SER A 1 223 ? 6.458 0.841 -13.845 1.00 96.94 223 SER A O 1
ATOM 1708 N N . ALA A 1 224 ? 8.439 1.138 -12.814 1.00 98.12 224 ALA A N 1
ATOM 1709 C CA . ALA A 1 224 ? 8.395 -0.109 -12.058 1.00 98.12 224 ALA A CA 1
ATOM 1710 C C . ALA A 1 224 ? 7.289 -0.085 -10.994 1.00 98.12 224 ALA A C 1
ATOM 1712 O O . ALA A 1 224 ? 6.476 -1.005 -10.951 1.00 98.12 224 ALA A O 1
ATOM 1713 N N . LYS A 1 225 ? 7.190 0.990 -10.199 1.00 98.56 225 LYS A N 1
ATOM 1714 C CA . LYS A 1 225 ? 6.122 1.172 -9.201 1.00 98.56 225 LYS A CA 1
ATOM 1715 C C . LYS A 1 225 ? 4.735 1.082 -9.830 1.00 98.56 225 LYS A C 1
ATOM 1717 O O . LYS A 1 225 ? 3.885 0.348 -9.331 1.00 98.56 225 LYS A O 1
ATOM 1722 N N . LYS A 1 226 ? 4.523 1.771 -10.959 1.00 98.12 226 LYS A N 1
ATOM 1723 C CA . LYS A 1 226 ? 3.255 1.716 -11.700 1.00 98.12 226 LYS A CA 1
ATOM 1724 C C . LYS A 1 226 ? 2.917 0.288 -12.136 1.00 98.12 226 LYS A C 1
ATOM 1726 O O . LYS A 1 226 ? 1.821 -0.184 -11.857 1.00 98.12 226 LYS A O 1
ATOM 1731 N N . ALA A 1 227 ? 3.877 -0.420 -12.733 1.00 98.06 227 ALA A N 1
ATOM 1732 C CA . ALA A 1 227 ? 3.685 -1.806 -13.155 1.00 98.06 227 ALA A CA 1
ATOM 1733 C C . ALA A 1 227 ? 3.378 -2.749 -11.975 1.00 98.06 227 ALA A C 1
ATOM 1735 O O . ALA A 1 227 ? 2.548 -3.644 -12.117 1.00 98.06 227 ALA A O 1
ATOM 1736 N N . VAL A 1 228 ? 3.983 -2.537 -10.798 1.00 98.56 228 VAL A N 1
ATOM 1737 C CA . VAL A 1 228 ? 3.640 -3.300 -9.585 1.00 98.56 228 VAL A CA 1
ATOM 1738 C C . VAL A 1 228 ? 2.203 -3.028 -9.137 1.00 98.56 228 VAL A C 1
ATOM 1740 O O . VAL A 1 228 ? 1.484 -3.977 -8.835 1.00 98.56 228 VAL A O 1
ATOM 1743 N N . ILE A 1 229 ? 1.761 -1.766 -9.104 1.00 98.56 229 ILE A N 1
ATOM 1744 C CA . ILE A 1 229 ? 0.381 -1.410 -8.723 1.00 98.56 229 ILE A CA 1
ATOM 1745 C C . ILE A 1 229 ? -0.623 -2.058 -9.680 1.00 98.56 229 ILE A C 1
ATOM 1747 O O . ILE A 1 229 ? -1.573 -2.698 -9.227 1.00 98.56 229 ILE A O 1
ATOM 1751 N N . ASP A 1 230 ? -0.381 -1.960 -10.989 1.00 98.19 230 ASP A N 1
ATOM 1752 C CA . ASP A 1 230 ? -1.232 -2.571 -12.014 1.00 98.19 230 ASP A CA 1
ATOM 1753 C C . ASP A 1 230 ? -1.292 -4.101 -11.848 1.00 98.19 230 ASP A C 1
ATOM 1755 O O . ASP A 1 230 ? -2.359 -4.715 -11.952 1.00 98.19 230 ASP A O 1
ATOM 1759 N N . GLN A 1 231 ? -0.159 -4.726 -11.514 1.00 98.19 231 GLN A N 1
ATOM 1760 C CA . GLN A 1 231 ? -0.075 -6.162 -11.270 1.00 98.19 231 GLN A CA 1
ATOM 1761 C C . GLN A 1 231 ? -0.809 -6.5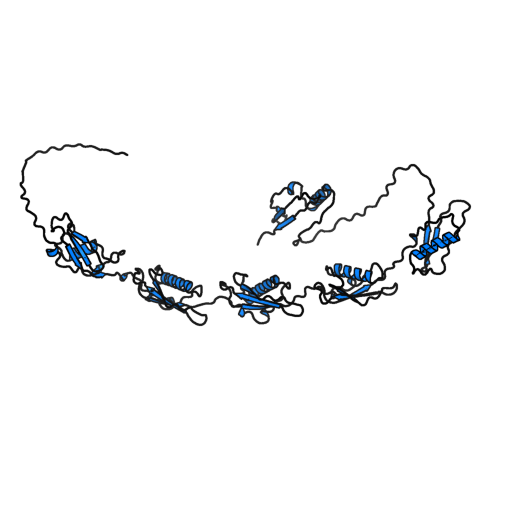83 -9.987 1.00 98.19 231 GLN A C 1
ATOM 1763 O O . GLN A 1 231 ? -1.522 -7.589 -9.999 1.00 98.19 231 GLN A O 1
ATOM 1768 N N . ILE A 1 232 ? -0.692 -5.814 -8.896 1.00 98.31 232 ILE A N 1
ATOM 1769 C CA . ILE A 1 232 ? -1.462 -6.027 -7.659 1.00 98.31 232 ILE A CA 1
ATOM 1770 C C . ILE A 1 232 ? -2.959 -5.945 -7.962 1.00 98.31 232 ILE A C 1
ATOM 1772 O O . ILE A 1 232 ? -3.704 -6.859 -7.601 1.00 98.31 232 ILE A O 1
ATOM 1776 N N . LYS A 1 233 ? -3.390 -4.906 -8.687 1.00 98.12 233 LYS A N 1
ATOM 1777 C CA . LYS A 1 233 ? -4.786 -4.724 -9.094 1.00 98.12 233 LYS A CA 1
ATOM 1778 C C . LYS A 1 233 ? -5.304 -5.903 -9.903 1.00 98.12 233 LYS A C 1
ATOM 1780 O O . LYS A 1 233 ? -6.356 -6.448 -9.584 1.00 98.12 233 LYS A O 1
ATOM 1785 N N . SER A 1 234 ? -4.545 -6.334 -10.904 1.00 97.81 234 SER A N 1
ATOM 1786 C CA . SER A 1 234 ? -4.909 -7.456 -11.771 1.00 97.81 234 SER A CA 1
ATOM 1787 C C . SER A 1 234 ? -5.007 -8.783 -11.009 1.00 97.81 234 SER A C 1
ATOM 1789 O O . SER A 1 234 ? -5.968 -9.532 -11.176 1.00 97.81 234 SER A O 1
ATOM 1791 N N . LYS A 1 235 ? -4.035 -9.085 -10.137 1.00 97.94 235 LYS A N 1
ATOM 1792 C CA . LYS A 1 235 ? -3.942 -10.396 -9.474 1.00 97.94 235 LYS A CA 1
ATOM 1793 C C . LYS A 1 235 ? -4.807 -10.528 -8.233 1.00 97.94 235 LYS A C 1
ATOM 1795 O O . LYS A 1 235 ? -5.274 -11.626 -7.945 1.00 97.94 235 LYS A O 1
ATOM 1800 N N . LEU A 1 236 ? -5.003 -9.439 -7.498 1.00 97.06 236 LEU A N 1
ATOM 1801 C CA . LEU A 1 236 ? -5.731 -9.446 -6.232 1.00 97.06 236 LEU A CA 1
ATOM 1802 C C . LEU A 1 236 ? -7.103 -8.766 -6.329 1.00 97.06 236 LEU A C 1
ATOM 1804 O O . LEU A 1 236 ? -7.856 -8.817 -5.364 1.00 97.06 236 LEU A O 1
ATOM 1808 N N . SER A 1 237 ? -7.450 -8.176 -7.482 1.00 97.19 237 SER A N 1
ATOM 1809 C CA . SER A 1 237 ? -8.716 -7.454 -7.701 1.00 97.19 237 SER A CA 1
ATOM 1810 C C . SER A 1 237 ? -8.950 -6.324 -6.690 1.00 97.19 237 SER A C 1
ATOM 1812 O O . SER A 1 237 ? -10.076 -6.092 -6.254 1.00 97.19 237 SER A O 1
ATOM 1814 N N . ILE A 1 238 ? -7.878 -5.625 -6.303 1.00 96.88 238 ILE A N 1
ATOM 1815 C CA . ILE A 1 238 ? -7.914 -4.510 -5.349 1.00 96.88 238 ILE A CA 1
ATOM 1816 C C . ILE A 1 238 ? -7.117 -3.312 -5.852 1.00 96.88 238 ILE A C 1
ATOM 1818 O O . ILE A 1 238 ? -6.024 -3.452 -6.392 1.00 96.88 238 ILE A O 1
ATOM 1822 N N . ASP A 1 239 ? -7.637 -2.116 -5.613 1.00 97.94 239 ASP A N 1
ATOM 1823 C CA . ASP A 1 239 ? -6.919 -0.876 -5.882 1.00 97.94 239 ASP A CA 1
ATOM 1824 C C . ASP A 1 239 ? -6.099 -0.461 -4.660 1.00 97.94 239 ASP A C 1
ATOM 1826 O O . ASP A 1 239 ? -6.655 -0.221 -3.583 1.00 97.94 239 ASP A O 1
ATOM 1830 N N . VAL A 1 240 ? -4.782 -0.347 -4.833 1.00 98.19 240 VAL A N 1
ATOM 1831 C CA . VAL A 1 240 ? -3.841 0.093 -3.792 1.00 98.19 240 VAL A CA 1
ATOM 1832 C C . VAL A 1 240 ? -3.229 1.445 -4.145 1.00 98.19 240 VAL A C 1
ATOM 1834 O O . VAL A 1 240 ? -2.950 1.728 -5.308 1.00 98.19 240 VAL A O 1
ATOM 1837 N N . VAL A 1 241 ? -3.002 2.275 -3.129 1.00 98.06 241 VAL A N 1
ATOM 1838 C CA . VAL A 1 241 ? -2.377 3.597 -3.257 1.00 98.06 241 VAL A CA 1
ATOM 1839 C C . VAL A 1 241 ? -1.054 3.619 -2.487 1.00 98.06 241 VAL A C 1
ATOM 1841 O O . VAL A 1 241 ? -1.004 3.230 -1.316 1.00 98.06 241 VAL A O 1
ATOM 1844 N N . GLU A 1 242 ? 0.028 4.083 -3.124 1.00 98.25 242 GLU A N 1
ATOM 1845 C CA . GLU A 1 242 ? 1.326 4.287 -2.457 1.00 98.25 242 GLU A CA 1
ATOM 1846 C C . GLU A 1 242 ? 1.168 5.253 -1.270 1.00 98.25 242 GLU A C 1
ATOM 1848 O O . GLU A 1 242 ? 0.368 6.185 -1.326 1.00 98.25 242 GLU A O 1
ATOM 1853 N N . SER A 1 243 ? 1.905 5.025 -0.181 1.00 96.88 243 SER A N 1
ATOM 1854 C CA . SER A 1 243 ? 1.851 5.718 1.123 1.00 96.88 243 SER A CA 1
ATOM 1855 C C . SER A 1 243 ? 0.611 5.465 1.990 1.00 96.88 243 SER A C 1
ATOM 1857 O O . SER A 1 243 ? 0.709 5.576 3.211 1.00 96.88 243 SER A O 1
ATOM 1859 N N . THR A 1 244 ? -0.527 5.079 1.403 1.00 97.25 244 THR A N 1
ATOM 1860 C CA . THR A 1 244 ? -1.753 4.752 2.158 1.00 97.25 244 THR A CA 1
ATOM 1861 C C . THR A 1 244 ? -1.877 3.250 2.395 1.00 97.25 244 THR A C 1
ATOM 1863 O O . THR A 1 244 ? -2.003 2.802 3.532 1.00 97.25 244 THR A O 1
ATOM 1866 N N . ASP A 1 245 ? -1.807 2.471 1.316 1.00 98.00 245 ASP A N 1
ATOM 1867 C CA . ASP A 1 245 ? -2.006 1.024 1.349 1.00 98.00 245 ASP A CA 1
ATOM 1868 C C . ASP A 1 245 ? -0.666 0.276 1.313 1.00 98.00 245 ASP A C 1
ATOM 1870 O O . ASP A 1 245 ? -0.489 -0.721 2.018 1.00 98.00 245 ASP A O 1
ATOM 1874 N N . ILE A 1 246 ? 0.285 0.770 0.512 1.00 98.56 246 ILE A N 1
ATOM 1875 C CA . ILE A 1 246 ? 1.586 0.135 0.267 1.00 98.56 246 ILE A CA 1
ATOM 1876 C C . ILE A 1 246 ? 2.753 1.131 0.302 1.00 98.56 246 ILE A C 1
ATOM 1878 O O . ILE A 1 246 ? 2.576 2.328 0.081 1.00 98.56 246 ILE A O 1
ATOM 1882 N N . SER A 1 247 ? 3.961 0.630 0.535 1.00 98.19 247 SER A N 1
ATOM 1883 C CA . SER A 1 247 ? 5.227 1.348 0.381 1.00 98.19 247 SER A CA 1
ATOM 1884 C C . SER A 1 247 ? 6.202 0.522 -0.453 1.00 98.19 247 SER A C 1
ATOM 1886 O O . SER A 1 247 ? 6.183 -0.709 -0.407 1.00 98.19 247 SER A O 1
ATOM 1888 N N . PHE A 1 248 ? 7.053 1.202 -1.219 1.00 98.62 248 PHE A N 1
ATOM 1889 C CA . PHE A 1 248 ? 8.084 0.568 -2.036 1.00 98.62 248 PHE A CA 1
ATOM 1890 C C . PHE A 1 248 ? 9.458 0.715 -1.396 1.00 98.62 248 PHE A C 1
ATOM 1892 O O . PHE A 1 248 ? 9.813 1.789 -0.916 1.00 98.62 248 PHE A O 1
ATOM 1899 N N . GLU A 1 249 ? 10.235 -0.360 -1.427 1.00 98.44 249 GLU A N 1
ATOM 1900 C CA . GLU A 1 249 ? 11.586 -0.425 -0.878 1.00 98.44 249 GLU A CA 1
ATOM 1901 C C . GLU A 1 249 ? 12.503 -1.237 -1.806 1.00 98.44 249 GLU A C 1
ATOM 1903 O O . GLU A 1 249 ? 12.051 -1.936 -2.715 1.00 98.44 249 GLU A O 1
ATOM 1908 N N . ASN A 1 250 ? 13.817 -1.151 -1.574 1.00 98.12 250 ASN A N 1
ATOM 1909 C CA . ASN A 1 250 ? 14.817 -2.031 -2.190 1.00 98.12 250 ASN A CA 1
ATOM 1910 C C . ASN A 1 250 ? 14.768 -2.095 -3.731 1.00 98.12 250 ASN A C 1
ATOM 1912 O O . ASN A 1 250 ? 15.000 -3.151 -4.328 1.00 98.12 250 ASN A O 1
ATOM 1916 N N . TYR A 1 251 ? 14.486 -0.963 -4.384 1.00 98.31 251 TYR A N 1
ATOM 1917 C CA . TYR A 1 251 ? 14.518 -0.875 -5.840 1.00 98.31 251 TYR A CA 1
ATOM 1918 C C . TYR A 1 251 ? 15.936 -1.119 -6.377 1.00 98.31 251 TYR A C 1
ATOM 1920 O O . TYR A 1 251 ? 16.894 -0.432 -6.018 1.00 98.31 251 TYR A O 1
ATOM 1928 N N . LYS A 1 252 ? 16.053 -2.092 -7.280 1.00 98.31 252 LYS A N 1
ATOM 1929 C CA . LYS A 1 252 ? 17.243 -2.390 -8.074 1.00 98.31 252 LYS A CA 1
ATOM 1930 C C . LYS A 1 252 ? 16.872 -2.271 -9.543 1.00 98.31 252 LYS A C 1
ATOM 1932 O O . LYS A 1 252 ? 16.052 -3.039 -10.047 1.00 98.31 252 LYS A O 1
ATOM 1937 N N . LYS A 1 253 ? 17.483 -1.307 -10.227 1.00 96.94 253 LYS A N 1
ATOM 1938 C CA . LYS A 1 253 ? 17.248 -1.059 -11.651 1.00 96.94 253 LYS A CA 1
ATOM 1939 C C . LYS A 1 253 ? 17.673 -2.279 -12.488 1.00 96.94 253 LYS A C 1
ATOM 1941 O O . LYS A 1 253 ? 18.798 -2.743 -12.302 1.00 96.94 253 LYS A O 1
ATOM 1946 N N . PRO A 1 254 ? 16.828 -2.784 -13.407 1.00 96.62 254 PRO A N 1
ATOM 1947 C CA . PRO A 1 254 ? 17.228 -3.852 -14.317 1.00 96.62 254 PRO A CA 1
ATOM 1948 C C . PRO A 1 254 ? 18.302 -3.371 -15.300 1.00 96.62 254 PRO A C 1
ATOM 1950 O O . PRO A 1 254 ? 18.315 -2.208 -15.713 1.00 96.62 254 PRO A O 1
ATOM 1953 N N . THR A 1 255 ? 19.181 -4.282 -15.706 1.00 93.06 255 THR A N 1
ATOM 1954 C CA . THR A 1 255 ? 20.196 -4.066 -16.744 1.00 93.06 255 THR A CA 1
ATOM 1955 C C . THR A 1 255 ? 20.070 -5.133 -17.826 1.00 93.06 255 THR A C 1
ATOM 1957 O O . THR A 1 255 ? 19.402 -6.146 -17.637 1.00 93.06 255 THR A O 1
ATOM 1960 N N . LEU A 1 256 ? 20.745 -4.941 -18.959 1.00 88.00 256 LEU A N 1
ATOM 1961 C CA . LEU A 1 256 ? 20.715 -5.902 -20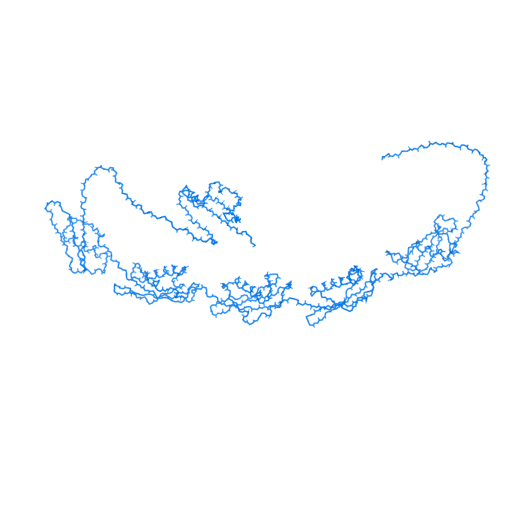.063 1.00 88.00 256 LEU A CA 1
ATOM 1962 C C . LEU A 1 256 ? 21.106 -7.330 -19.638 1.00 88.00 256 LEU A C 1
ATOM 1964 O O . LEU A 1 256 ? 20.584 -8.299 -20.180 1.00 88.00 256 LEU A O 1
ATOM 1968 N N . SER A 1 257 ? 22.039 -7.458 -18.693 1.00 91.81 257 SER A N 1
ATOM 1969 C CA . SER A 1 257 ? 22.556 -8.748 -18.226 1.00 91.81 257 SER A CA 1
ATOM 1970 C C . SER A 1 257 ? 21.892 -9.257 -16.951 1.00 91.81 257 SER A C 1
ATOM 1972 O O . SER A 1 257 ? 22.034 -10.433 -16.631 1.00 91.81 257 SER A O 1
ATOM 1974 N N . GLU A 1 258 ? 21.200 -8.396 -16.204 1.00 96.62 258 GLU A N 1
ATOM 1975 C CA . GLU A 1 258 ? 20.695 -8.726 -14.872 1.00 96.62 258 GLU A CA 1
ATOM 1976 C C . GLU A 1 258 ? 19.277 -8.196 -14.673 1.00 96.62 258 GLU A C 1
ATOM 1978 O O . GLU A 1 258 ? 18.998 -7.011 -14.878 1.00 96.62 258 GLU A O 1
ATOM 1983 N N . LYS A 1 259 ? 18.378 -9.071 -14.211 1.00 97.62 259 LYS A N 1
ATOM 1984 C CA . LYS A 1 259 ? 17.033 -8.661 -13.803 1.00 97.62 259 LYS A CA 1
ATOM 1985 C C . LYS A 1 259 ? 17.119 -7.706 -12.606 1.00 97.62 259 LYS A C 1
ATOM 1987 O O . LYS A 1 259 ? 17.954 -7.865 -11.717 1.00 97.62 259 LYS A O 1
ATOM 1992 N N . GLY A 1 260 ? 16.229 -6.722 -12.586 1.00 98.06 260 GLY A N 1
ATOM 1993 C CA . GLY A 1 260 ? 16.052 -5.815 -11.458 1.00 98.06 260 GLY A CA 1
ATOM 1994 C C . GLY A 1 260 ? 15.097 -6.389 -10.415 1.00 98.06 260 GLY A C 1
ATOM 1995 O O . GLY A 1 260 ? 14.556 -7.486 -10.572 1.00 98.06 260 GLY A O 1
ATOM 1996 N N . SER A 1 261 ? 14.840 -5.622 -9.361 1.00 98.50 261 SER A N 1
ATOM 1997 C CA . SER A 1 261 ? 13.853 -5.981 -8.343 1.00 98.50 261 SER A CA 1
ATOM 1998 C C . SER A 1 261 ? 13.216 -4.757 -7.702 1.00 98.50 261 SER A C 1
ATOM 2000 O O . SER A 1 261 ? 13.820 -3.689 -7.667 1.00 98.50 261 SER A O 1
ATOM 2002 N N . ILE A 1 262 ? 12.026 -4.915 -7.135 1.00 98.69 262 ILE A N 1
ATOM 2003 C CA . ILE A 1 262 ? 11.413 -3.918 -6.254 1.00 98.69 262 ILE A CA 1
ATOM 2004 C C . ILE A 1 262 ? 10.585 -4.632 -5.186 1.00 98.69 262 ILE A C 1
ATOM 2006 O O . ILE A 1 262 ? 9.820 -5.545 -5.497 1.00 98.69 262 ILE A O 1
ATOM 2010 N N . GLU A 1 263 ? 10.758 -4.254 -3.924 1.00 98.62 263 GLU A N 1
ATOM 2011 C CA . GLU A 1 263 ? 9.954 -4.779 -2.823 1.00 98.62 263 GLU A CA 1
ATOM 2012 C C . GLU A 1 263 ? 8.760 -3.858 -2.578 1.00 98.62 263 GLU A C 1
ATOM 2014 O O . GLU A 1 263 ? 8.893 -2.634 -2.569 1.00 98.62 263 GLU A O 1
ATOM 2019 N N . VAL A 1 264 ? 7.589 -4.449 -2.360 1.00 98.62 264 VAL A N 1
ATOM 2020 C CA . VAL A 1 264 ? 6.385 -3.752 -1.916 1.00 98.62 264 VAL A CA 1
ATOM 2021 C C . VAL A 1 264 ? 5.949 -4.308 -0.566 1.00 98.62 264 VAL A C 1
ATOM 2023 O O . VAL A 1 264 ? 5.849 -5.521 -0.379 1.00 98.62 264 VAL A O 1
ATOM 2026 N N . LYS A 1 265 ? 5.683 -3.416 0.386 1.00 98.44 265 LYS A N 1
ATOM 2027 C CA . LYS A 1 265 ? 5.205 -3.743 1.732 1.00 98.44 265 LYS A CA 1
ATOM 2028 C C . LYS A 1 265 ? 3.857 -3.095 1.972 1.00 98.44 265 LYS A C 1
ATOM 2030 O O . LYS A 1 265 ? 3.614 -1.978 1.527 1.00 98.44 265 LYS A O 1
ATOM 2035 N N . SER A 1 266 ? 2.993 -3.767 2.718 1.00 97.69 266 SER A N 1
ATOM 2036 C CA . SER A 1 266 ? 1.793 -3.129 3.243 1.00 97.69 266 SER A CA 1
ATOM 2037 C C . SER A 1 266 ? 2.160 -2.074 4.283 1.00 97.69 266 SER A C 1
ATOM 2039 O O . SER A 1 266 ? 2.914 -2.342 5.221 1.00 97.69 266 SER A O 1
ATOM 2041 N N . VAL A 1 267 ? 1.535 -0.902 4.192 1.00 96.19 267 VAL A N 1
ATOM 2042 C CA . VAL A 1 267 ? 1.586 0.095 5.267 1.00 96.19 267 VAL A CA 1
ATOM 2043 C C . VAL A 1 267 ? 0.800 -0.436 6.471 1.00 96.19 267 VAL A C 1
ATOM 2045 O O . VAL A 1 267 ? -0.240 -1.073 6.311 1.00 96.19 267 VAL A O 1
ATOM 2048 N N . LYS A 1 268 ? 1.272 -0.187 7.702 1.00 89.38 268 LYS A N 1
ATOM 2049 C CA . LYS A 1 268 ? 0.651 -0.717 8.937 1.00 89.38 268 LYS A CA 1
ATOM 2050 C C . LYS A 1 268 ? -0.820 -0.308 9.100 1.00 89.38 268 LYS A C 1
ATOM 2052 O O . LYS A 1 268 ? -1.605 -1.083 9.639 1.00 89.38 268 LYS A O 1
ATOM 2057 N N . ALA A 1 269 ? -1.161 0.898 8.649 1.00 87.94 269 ALA A N 1
ATOM 2058 C CA . ALA A 1 269 ? -2.508 1.464 8.691 1.00 87.94 269 ALA A CA 1
ATOM 2059 C C . ALA A 1 269 ? -3.396 1.047 7.503 1.00 87.94 269 ALA A C 1
ATOM 2061 O O . ALA A 1 269 ? -4.563 1.423 7.470 1.00 87.94 269 ALA A O 1
ATOM 2062 N N . SER A 1 270 ? -2.865 0.284 6.539 1.00 93.56 270 SER A N 1
ATOM 2063 C CA . SER A 1 270 ? -3.636 -0.188 5.389 1.00 93.56 270 SER A CA 1
ATOM 2064 C C . SER A 1 270 ? -4.826 -1.023 5.848 1.00 93.56 270 SER A C 1
ATOM 2066 O O . SER A 1 270 ? -4.673 -1.963 6.636 1.00 93.56 270 SER A O 1
ATOM 2068 N N . THR A 1 271 ? -6.006 -0.695 5.328 1.00 91.62 271 THR A N 1
ATOM 2069 C CA . THR A 1 271 ? -7.252 -1.448 5.528 1.00 91.62 271 THR A CA 1
ATOM 2070 C C . THR A 1 271 ? -7.529 -2.429 4.391 1.00 91.62 271 THR A C 1
ATOM 2072 O O . THR A 1 271 ? -8.518 -3.153 4.454 1.00 91.62 271 THR A O 1
ATOM 2075 N N . LYS A 1 272 ? -6.670 -2.477 3.359 1.00 95.06 272 LYS A N 1
ATOM 2076 C CA . LYS A 1 272 ? -6.871 -3.309 2.160 1.00 95.06 272 LYS A CA 1
ATOM 2077 C C . LYS A 1 272 ? -5.910 -4.484 2.059 1.00 95.06 272 LYS A C 1
ATOM 2079 O O . LYS A 1 272 ? -6.308 -5.556 1.610 1.00 95.06 272 LYS A O 1
ATOM 2084 N N . VAL A 1 273 ? -4.649 -4.286 2.443 1.00 96.19 273 VAL A N 1
ATOM 2085 C CA . VAL A 1 273 ? -3.583 -5.280 2.253 1.00 96.19 273 VAL A CA 1
ATOM 2086 C C . VAL A 1 273 ? -2.773 -5.534 3.515 1.00 96.19 273 VAL A C 1
ATOM 2088 O O . VAL A 1 273 ? -2.818 -4.746 4.455 1.00 96.19 273 VAL A O 1
ATOM 2091 N N . ILE A 1 274 ? -2.053 -6.659 3.523 1.00 94.62 274 ILE A N 1
ATOM 2092 C CA . ILE A 1 274 ? -1.017 -7.012 4.502 1.00 94.62 274 ILE A CA 1
ATOM 2093 C C . ILE A 1 274 ? 0.178 -7.676 3.816 1.00 94.62 274 ILE A C 1
ATOM 2095 O O . ILE A 1 274 ? 0.130 -7.998 2.630 1.00 94.62 274 ILE A O 1
ATOM 2099 N N . GLY A 1 275 ? 1.246 -7.905 4.579 1.00 96.19 275 GLY A N 1
ATOM 2100 C CA . GLY A 1 275 ? 2.414 -8.649 4.117 1.00 96.19 275 GLY A CA 1
ATOM 2101 C C . GLY A 1 275 ? 3.309 -7.843 3.179 1.00 96.19 275 GLY A C 1
ATOM 2102 O O . GLY A 1 275 ? 3.316 -6.608 3.196 1.00 96.19 275 GLY A O 1
ATOM 2103 N N . SER A 1 276 ? 4.102 -8.559 2.388 1.00 98.12 276 SER A N 1
ATOM 2104 C CA . SER A 1 276 ? 5.009 -7.992 1.394 1.00 98.12 276 SER A CA 1
ATOM 2105 C C . SER A 1 276 ? 5.210 -8.947 0.220 1.00 98.12 276 SER A C 1
ATOM 2107 O O . SER A 1 276 ? 4.909 -10.140 0.308 1.00 98.12 276 SER A O 1
ATOM 2109 N N . ALA A 1 277 ? 5.711 -8.409 -0.888 1.00 98.50 277 ALA A N 1
ATOM 2110 C CA . ALA A 1 277 ? 6.122 -9.167 -2.061 1.00 98.50 277 ALA A CA 1
ATOM 2111 C C . ALA A 1 277 ? 7.324 -8.487 -2.730 1.00 98.50 277 ALA A C 1
ATOM 2113 O O . ALA A 1 277 ? 7.444 -7.263 -2.700 1.00 98.50 277 ALA A O 1
ATOM 2114 N N . THR A 1 278 ? 8.189 -9.270 -3.373 1.00 98.56 278 THR A N 1
ATOM 2115 C CA . THR A 1 278 ? 9.307 -8.745 -4.168 1.00 98.56 278 THR A CA 1
ATOM 2116 C C . THR A 1 278 ? 9.082 -9.090 -5.626 1.00 98.56 278 THR A C 1
ATOM 2118 O O . THR A 1 278 ? 9.041 -10.262 -5.994 1.00 98.56 278 THR A O 1
ATOM 2121 N N . PHE A 1 279 ? 8.944 -8.058 -6.449 1.00 98.56 279 PHE A N 1
ATOM 2122 C CA . PHE A 1 279 ? 8.783 -8.186 -7.886 1.00 98.56 279 PHE A CA 1
ATOM 2123 C C . PHE A 1 279 ? 10.143 -8.226 -8.569 1.00 98.56 279 PHE A C 1
ATOM 2125 O O . PHE A 1 279 ? 11.077 -7.525 -8.173 1.00 98.56 279 PHE A O 1
ATOM 2132 N N . ILE A 1 280 ? 10.229 -9.041 -9.612 1.00 98.56 280 ILE A N 1
ATOM 2133 C CA . ILE A 1 280 ? 11.380 -9.171 -10.494 1.00 98.56 280 ILE A CA 1
ATOM 2134 C C . ILE A 1 280 ? 11.117 -8.298 -11.719 1.00 98.56 280 ILE A C 1
ATOM 2136 O O . ILE A 1 280 ? 10.074 -8.413 -12.362 1.00 98.56 280 ILE A O 1
ATOM 2140 N N . LEU A 1 281 ? 12.067 -7.425 -12.042 1.00 98.19 281 LEU A N 1
ATOM 2141 C CA . LEU A 1 281 ? 11.953 -6.483 -13.151 1.00 98.19 281 LEU A CA 1
ATOM 2142 C C . LEU A 1 281 ? 12.741 -7.009 -14.346 1.00 98.19 281 LEU A C 1
ATOM 2144 O O . LEU A 1 281 ? 13.967 -7.126 -14.287 1.00 98.19 281 LEU A O 1
ATOM 2148 N N . ASN A 1 282 ? 12.049 -7.299 -15.440 1.00 97.12 282 ASN A N 1
ATOM 2149 C CA . ASN A 1 282 ? 12.699 -7.624 -16.700 1.00 97.12 282 ASN A CA 1
ATOM 2150 C C . ASN A 1 282 ? 13.201 -6.337 -17.362 1.00 97.12 282 ASN A C 1
ATOM 2152 O O . ASN A 1 282 ? 12.492 -5.330 -17.400 1.00 97.12 282 ASN A O 1
ATOM 2156 N N . TYR A 1 283 ? 14.433 -6.375 -17.871 1.00 94.38 283 TYR A N 1
ATOM 2157 C CA . TYR A 1 283 ? 14.998 -5.259 -18.619 1.00 94.38 283 TYR A CA 1
ATOM 2158 C C . TYR A 1 283 ? 14.229 -5.067 -19.919 1.00 94.38 283 TYR A C 1
ATOM 2160 O O . TYR A 1 283 ? 14.081 -6.000 -20.711 1.00 94.38 283 TYR A O 1
ATOM 2168 N N . LYS A 1 284 ? 13.764 -3.844 -20.146 1.00 91.69 284 LYS A N 1
ATOM 2169 C CA . LYS A 1 284 ? 13.194 -3.455 -21.425 1.00 91.69 284 LYS A CA 1
ATOM 2170 C C . LYS A 1 284 ? 14.303 -2.887 -22.301 1.00 91.69 284 LYS A C 1
ATOM 2172 O O . LYS A 1 284 ? 14.936 -1.903 -21.943 1.00 91.69 284 LYS A O 1
ATOM 2177 N N . GLU A 1 285 ? 14.559 -3.499 -23.448 1.00 92.00 285 GLU A N 1
ATOM 2178 C CA . GLU A 1 285 ? 15.522 -2.944 -24.396 1.00 92.00 285 GLU A CA 1
ATOM 2179 C C . GLU A 1 285 ? 14.911 -1.724 -25.098 1.00 92.00 285 GLU A C 1
ATOM 2181 O O . GLU A 1 285 ? 14.119 -1.861 -26.030 1.00 92.00 285 GLU A O 1
ATOM 2186 N N . ASP A 1 286 ? 15.256 -0.531 -24.612 1.00 89.81 286 ASP A N 1
ATOM 2187 C CA . ASP A 1 286 ? 14.788 0.742 -25.171 1.00 89.81 286 ASP A CA 1
ATOM 2188 C C . ASP A 1 286 ? 15.674 1.223 -26.337 1.00 89.81 286 ASP A C 1
ATOM 2190 O O . ASP A 1 286 ? 15.323 2.174 -27.040 1.00 89.81 286 ASP A O 1
ATOM 2194 N N . ARG A 1 287 ? 16.821 0.572 -26.576 1.00 93.38 287 ARG A N 1
ATOM 2195 C CA . ARG A 1 287 ? 17.725 0.926 -27.675 1.00 93.38 287 ARG A CA 1
ATOM 2196 C C . ARG A 1 287 ? 17.144 0.517 -29.020 1.00 93.38 287 ARG A C 1
ATOM 2198 O O . ARG A 1 287 ? 16.519 -0.532 -29.180 1.00 93.38 287 ARG A O 1
ATOM 2205 N N . ILE A 1 288 ? 17.403 1.337 -30.032 1.00 95.44 288 ILE A N 1
ATOM 2206 C CA . ILE A 1 288 ? 16.954 1.065 -31.391 1.00 95.44 288 ILE A CA 1
ATOM 2207 C C . ILE A 1 288 ? 17.957 0.149 -32.089 1.00 95.44 288 ILE A C 1
ATOM 2209 O O . ILE A 1 288 ? 19.140 0.456 -32.204 1.00 95.44 288 ILE A O 1
ATOM 2213 N N . ASP A 1 289 ? 17.479 -0.983 -32.589 1.00 97.62 289 ASP A N 1
ATOM 2214 C CA . ASP A 1 289 ? 18.305 -1.887 -33.381 1.00 97.62 289 ASP A CA 1
ATOM 2215 C C . ASP A 1 289 ? 18.607 -1.303 -34.772 1.00 97.62 289 ASP A C 1
ATOM 2217 O O . ASP A 1 289 ? 17.689 -1.013 -35.545 1.00 97.62 289 ASP A O 1
ATOM 2221 N N . LEU A 1 290 ? 19.896 -1.159 -35.092 1.00 97.62 290 LEU A N 1
ATOM 2222 C CA . LEU A 1 290 ? 20.396 -0.709 -36.393 1.00 97.62 290 LEU A CA 1
ATOM 2223 C C . LEU A 1 290 ? 19.944 -1.631 -37.534 1.00 97.62 290 LEU A C 1
ATOM 2225 O O . LEU A 1 290 ? 19.750 -1.156 -38.653 1.00 97.62 290 LEU A O 1
ATOM 2229 N N . SER A 1 291 ? 19.673 -2.910 -37.252 1.00 97.25 291 SER A N 1
ATOM 2230 C CA . SER A 1 291 ? 19.157 -3.873 -38.236 1.00 97.25 291 SER A CA 1
ATOM 2231 C C . SER A 1 291 ? 17.769 -3.503 -38.787 1.00 97.25 291 SER A C 1
ATOM 2233 O O . SER A 1 291 ? 17.313 -4.064 -39.790 1.00 97.25 291 SER A O 1
ATOM 2235 N N . LYS A 1 292 ? 17.076 -2.544 -38.153 1.00 97.56 292 LYS A N 1
ATOM 2236 C CA . LYS A 1 292 ? 15.812 -1.981 -38.649 1.00 97.56 292 LYS A CA 1
ATOM 2237 C C . LYS A 1 292 ? 15.998 -1.137 -39.914 1.00 97.56 292 LYS A C 1
ATOM 2239 O O . LYS A 1 292 ? 15.024 -0.947 -40.639 1.00 97.56 292 LYS A O 1
ATOM 2244 N N . ILE A 1 293 ? 17.212 -0.665 -40.213 1.00 97.56 293 ILE A N 1
ATOM 2245 C CA . ILE A 1 293 ? 17.524 0.006 -41.481 1.00 97.56 293 ILE A CA 1
ATOM 2246 C C . ILE A 1 293 ? 17.704 -1.070 -42.557 1.00 97.56 293 ILE A C 1
ATOM 2248 O O . ILE A 1 293 ? 18.598 -1.907 -42.467 1.00 97.56 293 ILE A O 1
ATOM 2252 N N . LYS A 1 294 ? 16.828 -1.079 -43.567 1.00 97.94 294 LYS A N 1
ATOM 2253 C CA . LYS A 1 294 ? 16.772 -2.133 -44.594 1.00 97.94 294 LYS A CA 1
ATOM 2254 C C . LYS A 1 294 ? 16.553 -1.565 -45.997 1.00 97.94 294 LYS A C 1
ATOM 2256 O O . LYS A 1 294 ? 16.099 -0.430 -46.157 1.00 97.94 294 LYS A O 1
ATOM 2261 N N . GLY A 1 295 ? 16.824 -2.397 -47.005 1.00 96.69 295 GLY A N 1
ATOM 2262 C CA . GLY A 1 295 ? 16.552 -2.105 -48.416 1.00 96.69 295 GLY A CA 1
ATOM 2263 C C . GLY A 1 295 ? 17.289 -0.862 -48.909 1.00 96.69 295 GLY A C 1
ATOM 2264 O O . GLY A 1 295 ? 18.427 -0.621 -48.519 1.00 96.69 295 GLY A O 1
ATOM 2265 N N . GLU A 1 296 ? 16.611 -0.036 -49.707 1.00 97.44 296 GLU A N 1
ATOM 2266 C CA . GLU A 1 296 ? 17.162 1.211 -50.265 1.00 97.44 296 GLU A CA 1
ATOM 2267 C C . GLU A 1 296 ? 17.644 2.200 -49.196 1.00 97.44 296 GLU A C 1
ATOM 2269 O O . GLU A 1 296 ? 18.482 3.049 -49.472 1.00 97.44 296 GLU A O 1
ATOM 2274 N N . SER A 1 297 ? 17.176 2.082 -47.947 1.00 97.75 297 SER A N 1
ATOM 2275 C CA . SER A 1 297 ? 17.666 2.941 -46.861 1.00 97.75 297 SER A CA 1
ATOM 2276 C C . SER A 1 297 ? 19.108 2.631 -46.444 1.00 97.75 297 SER A C 1
ATOM 2278 O O . SER A 1 297 ? 19.691 3.440 -45.723 1.00 97.75 297 SER A O 1
ATOM 2280 N N . LEU A 1 298 ? 19.668 1.495 -46.877 1.00 98.31 298 LEU A N 1
ATOM 2281 C CA . LEU A 1 298 ? 21.086 1.162 -46.732 1.00 98.31 298 LEU A CA 1
ATOM 2282 C C . LEU A 1 298 ? 21.938 1.688 -47.896 1.00 98.31 298 LEU A C 1
ATOM 2284 O O . LEU A 1 298 ? 23.161 1.668 -47.791 1.00 98.31 298 LEU A O 1
ATOM 2288 N N . GLU A 1 299 ? 21.335 2.161 -48.989 1.00 98.12 299 GLU A N 1
ATOM 2289 C CA . GLU A 1 299 ? 22.071 2.780 -50.091 1.00 98.12 299 GLU A CA 1
ATOM 2290 C C . GLU A 1 299 ? 22.224 4.283 -49.847 1.00 98.12 299 GLU A C 1
ATOM 2292 O O . GLU A 1 299 ? 21.241 5.009 -49.698 1.00 98.12 299 GLU A O 1
ATOM 2297 N N . ILE A 1 300 ? 23.464 4.770 -49.811 1.00 98.00 300 ILE A N 1
ATOM 2298 C CA . ILE A 1 300 ? 23.774 6.184 -49.573 1.00 98.00 300 ILE A CA 1
ATOM 2299 C C . ILE A 1 300 ? 24.764 6.711 -50.611 1.00 98.00 300 ILE A C 1
ATOM 2301 O O . ILE A 1 300 ? 25.585 5.974 -51.155 1.00 98.00 300 ILE A O 1
ATOM 2305 N N . SER A 1 301 ? 24.689 8.014 -50.883 1.00 96.19 301 SER A N 1
ATOM 2306 C CA . SER A 1 301 ? 25.567 8.706 -51.836 1.00 96.19 301 SER A CA 1
ATOM 2307 C C . SER A 1 301 ? 26.342 9.800 -51.099 1.00 96.19 301 SER A C 1
ATOM 2309 O O . SER A 1 301 ? 25.825 10.913 -50.956 1.00 96.19 301 SER A O 1
ATOM 2311 N N . PRO A 1 302 ? 27.538 9.503 -50.559 1.00 96.69 302 PRO A N 1
ATOM 2312 C CA . PRO A 1 302 ? 28.305 10.484 -49.799 1.00 96.69 302 PRO A CA 1
ATOM 2313 C C . PRO A 1 302 ? 28.728 11.678 -50.669 1.00 96.69 302 PRO A C 1
ATOM 2315 O O . PRO A 1 302 ? 28.753 11.611 -51.899 1.00 96.69 302 PRO A O 1
ATOM 2318 N N . LEU A 1 303 ? 29.052 12.812 -50.034 1.00 93.50 303 LEU A N 1
ATOM 2319 C CA . LEU A 1 303 ? 29.414 14.037 -50.761 1.00 93.50 303 LEU A CA 1
ATOM 2320 C C . LEU A 1 303 ? 30.717 13.914 -51.560 1.00 93.50 303 LEU A C 1
ATOM 2322 O O . LEU A 1 303 ? 30.851 14.588 -52.583 1.00 93.50 303 LEU A O 1
ATOM 2326 N N . GLU A 1 304 ? 31.618 13.059 -51.094 1.00 94.88 304 GLU A N 1
ATOM 2327 C CA . GLU A 1 304 ? 32.875 12.654 -51.713 1.00 94.88 304 GLU A CA 1
ATOM 2328 C C . GLU A 1 304 ? 33.036 11.144 -51.496 1.00 94.88 304 GLU A C 1
ATOM 2330 O O . GLU A 1 304 ? 32.475 10.600 -50.542 1.00 94.88 304 GLU A O 1
ATOM 2335 N N . ASN A 1 305 ? 33.856 10.475 -52.305 1.00 95.50 305 ASN A N 1
ATOM 2336 C CA . ASN A 1 305 ? 34.151 9.043 -52.148 1.00 95.50 305 ASN A CA 1
ATOM 2337 C C . ASN A 1 305 ? 35.184 8.773 -51.029 1.00 95.50 305 ASN A C 1
ATOM 2339 O O . ASN A 1 305 ? 35.975 7.848 -51.114 1.00 95.50 305 ASN A O 1
ATOM 2343 N N . SER A 1 306 ? 35.213 9.598 -49.979 1.00 96.25 306 SER A N 1
ATOM 2344 C CA . SER A 1 306 ? 36.129 9.458 -48.843 1.00 96.25 306 SER A CA 1
ATOM 2345 C C . SER A 1 306 ? 35.439 8.807 -47.642 1.00 96.25 306 SER A C 1
ATOM 2347 O O . SER A 1 306 ? 34.239 8.995 -47.425 1.00 96.25 306 SER A O 1
ATOM 2349 N N . GLU A 1 307 ? 36.201 8.093 -46.806 1.00 97.19 307 GLU A N 1
ATOM 2350 C CA . GLU A 1 307 ? 35.668 7.431 -45.604 1.00 97.19 307 GLU A CA 1
ATOM 2351 C C . GLU A 1 307 ? 34.962 8.428 -44.673 1.00 97.19 307 GLU A C 1
ATOM 2353 O O . GLU A 1 307 ? 33.860 8.170 -44.193 1.00 97.19 307 GLU A O 1
ATOM 2358 N N . LEU A 1 308 ? 35.548 9.612 -44.470 1.00 97.12 308 LEU A N 1
ATOM 2359 C CA . LEU A 1 308 ? 34.958 10.662 -43.638 1.00 97.12 308 LEU A CA 1
ATOM 2360 C C . LEU A 1 308 ? 33.585 11.115 -44.162 1.00 97.12 308 LEU A C 1
ATOM 2362 O O . LEU A 1 308 ? 32.663 11.337 -43.374 1.00 97.12 308 LEU A O 1
ATOM 2366 N N . SER A 1 309 ? 33.440 11.249 -45.483 1.00 96.81 309 SER A N 1
ATOM 2367 C CA . SER A 1 309 ? 32.167 11.609 -46.114 1.00 96.81 309 SER A CA 1
ATOM 2368 C C . SER A 1 309 ? 31.147 10.474 -46.026 1.00 96.81 309 SER A C 1
ATOM 2370 O O . SER A 1 309 ? 29.970 10.741 -45.781 1.00 96.81 309 SER A O 1
ATOM 2372 N N . ALA A 1 310 ? 31.586 9.217 -46.154 1.00 98.00 310 ALA A N 1
ATOM 2373 C CA . ALA A 1 310 ? 30.740 8.043 -45.950 1.00 98.00 310 ALA A CA 1
ATOM 2374 C C . ALA A 1 310 ? 30.211 7.963 -44.509 1.00 98.00 310 ALA A C 1
ATOM 2376 O O . ALA A 1 310 ? 29.003 7.842 -44.317 1.00 98.00 310 ALA A O 1
ATOM 2377 N N . LYS A 1 311 ? 31.074 8.122 -43.496 1.00 98.56 311 LYS A N 1
ATOM 2378 C CA . LYS A 1 311 ? 30.677 8.115 -42.076 1.00 98.56 311 LYS A CA 1
ATOM 2379 C C . LYS A 1 311 ? 29.613 9.164 -41.759 1.00 98.56 311 LYS A C 1
ATOM 2381 O O . LYS A 1 311 ? 28.609 8.843 -41.127 1.00 98.56 311 LYS A O 1
ATOM 2386 N N . LYS A 1 312 ? 29.797 10.401 -42.237 1.00 98.12 312 LYS A N 1
ATOM 2387 C CA . LYS A 1 312 ? 28.807 11.481 -42.071 1.00 98.12 312 LYS A CA 1
ATOM 2388 C C . LYS A 1 312 ? 27.461 11.111 -42.694 1.00 98.12 312 LYS A C 1
ATOM 2390 O O . LYS A 1 312 ? 26.443 11.198 -42.018 1.00 98.12 312 LYS A O 1
ATOM 2395 N N . ALA A 1 313 ? 27.472 10.620 -43.935 1.00 98.00 313 ALA A N 1
ATOM 2396 C CA . ALA A 1 313 ? 26.255 10.199 -44.623 1.00 98.00 313 ALA A CA 1
ATOM 2397 C C . ALA A 1 313 ? 25.538 9.041 -43.900 1.00 98.00 313 ALA A C 1
ATOM 2399 O O . ALA A 1 313 ? 24.311 9.043 -43.828 1.00 98.00 313 ALA A O 1
ATOM 2400 N N . VAL A 1 314 ? 26.272 8.086 -43.313 1.00 98.56 314 VAL A N 1
ATOM 2401 C CA . VAL A 1 314 ? 25.672 7.024 -42.484 1.00 98.56 314 VAL A CA 1
ATOM 2402 C C . VAL A 1 314 ? 25.017 7.595 -41.225 1.00 98.56 314 VAL A C 1
ATOM 2404 O O . VAL A 1 314 ? 23.893 7.213 -40.910 1.00 98.56 314 VAL A O 1
ATOM 2407 N N . ILE A 1 315 ? 25.679 8.509 -40.506 1.00 98.50 315 ILE A N 1
ATOM 2408 C CA . ILE A 1 315 ? 25.116 9.140 -39.298 1.00 98.50 315 ILE A CA 1
ATOM 2409 C C . ILE A 1 315 ? 23.826 9.896 -39.635 1.00 98.50 315 ILE A C 1
ATOM 2411 O O . ILE A 1 315 ? 22.813 9.711 -38.957 1.00 98.50 315 ILE A O 1
ATOM 2415 N N . ASP A 1 316 ? 23.837 10.684 -40.712 1.00 98.06 316 ASP A N 1
ATOM 2416 C CA . ASP A 1 316 ? 22.659 11.419 -41.182 1.00 98.06 316 ASP A CA 1
ATOM 2417 C C . ASP A 1 316 ? 21.515 10.463 -41.556 1.00 98.06 316 ASP A C 1
ATOM 2419 O O . ASP A 1 316 ? 20.351 10.704 -41.222 1.00 98.06 316 ASP A O 1
ATOM 2423 N N . GLN A 1 317 ? 21.843 9.335 -42.191 1.00 98.19 317 GLN A N 1
ATOM 2424 C CA . GLN A 1 317 ? 20.871 8.312 -42.561 1.00 98.19 317 GLN A CA 1
ATOM 2425 C C . GLN A 1 317 ? 20.284 7.598 -41.333 1.00 98.19 317 GLN A C 1
ATOM 2427 O O . GLN A 1 317 ? 19.071 7.389 -41.276 1.00 98.19 317 GLN A O 1
ATOM 2432 N N . ILE A 1 318 ? 21.100 7.271 -40.322 1.00 98.25 318 ILE A N 1
ATOM 2433 C CA . ILE A 1 318 ? 20.633 6.725 -39.036 1.00 98.25 318 ILE A CA 1
ATOM 2434 C C . ILE A 1 318 ? 19.675 7.716 -38.368 1.00 98.25 318 ILE A C 1
ATOM 2436 O O . ILE A 1 318 ? 18.567 7.331 -37.985 1.00 98.25 318 ILE A O 1
ATOM 2440 N N . LYS A 1 319 ? 20.055 8.997 -38.300 1.00 97.94 319 LYS A N 1
ATOM 2441 C CA . LYS A 1 319 ? 19.213 10.062 -37.747 1.00 97.94 319 LYS A CA 1
ATOM 2442 C C . LYS A 1 319 ? 17.880 10.167 -38.473 1.00 97.94 319 LYS A C 1
ATOM 2444 O O . LYS A 1 319 ? 16.835 10.190 -37.829 1.00 97.94 319 LYS A O 1
ATOM 2449 N N . SER A 1 320 ? 17.902 10.181 -39.803 1.00 97.62 320 SER A N 1
ATOM 2450 C CA . SER A 1 320 ? 16.697 10.283 -40.626 1.00 97.62 320 SER A CA 1
ATOM 2451 C C . SER A 1 320 ? 15.764 9.080 -40.452 1.00 97.62 320 SER A C 1
ATOM 2453 O O . SER A 1 320 ? 14.556 9.252 -40.295 1.00 97.62 320 SER A O 1
ATOM 2455 N N . LYS A 1 321 ? 16.305 7.855 -40.464 1.00 97.81 321 LYS A N 1
ATOM 2456 C CA . LYS A 1 321 ? 15.495 6.627 -40.495 1.00 97.81 321 LYS A CA 1
ATOM 2457 C C . LYS A 1 321 ? 15.036 6.157 -39.126 1.00 97.81 321 LYS A C 1
ATOM 2459 O O . LYS A 1 321 ? 13.949 5.598 -39.018 1.00 97.81 321 LYS A O 1
ATOM 2464 N N . LEU A 1 322 ? 15.846 6.371 -38.096 1.00 97.06 322 LEU A N 1
ATOM 2465 C CA . LEU A 1 322 ? 15.564 5.905 -36.741 1.00 97.06 322 LEU A CA 1
ATOM 2466 C C . LEU A 1 322 ? 15.167 7.045 -35.792 1.00 97.06 322 LEU A C 1
ATOM 2468 O O . LEU A 1 322 ? 14.810 6.774 -34.651 1.00 97.06 322 LEU A O 1
ATOM 2472 N N . SER A 1 323 ? 15.183 8.301 -36.257 1.00 96.88 323 SER A N 1
ATOM 2473 C CA . SER A 1 323 ? 14.876 9.495 -35.450 1.00 96.88 323 SER A CA 1
ATOM 2474 C C . SER A 1 323 ? 15.751 9.621 -34.196 1.00 96.88 323 SER A C 1
ATOM 2476 O O . SER A 1 323 ? 15.285 10.063 -33.147 1.00 96.88 323 SER A O 1
ATOM 2478 N N . ILE A 1 324 ? 17.021 9.218 -34.298 1.00 97.00 324 ILE A N 1
ATOM 2479 C CA . ILE A 1 324 ? 17.987 9.240 -33.194 1.00 97.00 324 ILE A CA 1
ATOM 2480 C C . ILE A 1 324 ? 19.330 9.821 -33.622 1.00 97.00 324 ILE A C 1
ATOM 2482 O O . ILE A 1 324 ? 19.901 9.446 -34.642 1.00 97.00 324 ILE A O 1
ATOM 2486 N N . ASP A 1 325 ? 19.872 10.706 -32.795 1.00 97.69 325 ASP A N 1
ATOM 2487 C CA . ASP A 1 325 ? 21.216 11.243 -32.978 1.00 97.69 325 ASP A CA 1
ATOM 2488 C C . ASP A 1 325 ? 22.254 10.287 -32.392 1.00 97.69 325 ASP A C 1
ATOM 2490 O O . ASP A 1 325 ? 22.262 10.048 -31.182 1.00 97.69 325 ASP A O 1
ATOM 2494 N N . VAL A 1 326 ? 23.150 9.769 -33.230 1.00 98.12 326 VAL A N 1
ATOM 2495 C CA . VAL A 1 326 ? 24.251 8.884 -32.821 1.00 98.12 326 VAL A CA 1
ATOM 2496 C C . VAL A 1 326 ? 25.599 9.586 -32.954 1.00 98.12 326 VAL A C 1
ATOM 2498 O O . VAL A 1 326 ? 25.815 10.372 -33.874 1.00 98.12 326 VAL A O 1
ATOM 2501 N N . VAL A 1 327 ? 26.515 9.297 -32.031 1.00 97.81 327 VAL A N 1
ATOM 2502 C CA . VAL A 1 327 ? 27.882 9.834 -32.029 1.00 97.81 327 VAL A CA 1
ATOM 2503 C C . VAL A 1 327 ? 28.887 8.698 -32.237 1.00 97.81 327 VAL A C 1
ATOM 2505 O O . VAL A 1 327 ? 28.829 7.683 -31.542 1.00 97.81 327 VAL A O 1
ATOM 2508 N N . GLU A 1 328 ? 29.822 8.856 -33.180 1.00 98.06 328 GLU A N 1
ATOM 2509 C CA . GLU A 1 328 ? 30.923 7.898 -33.390 1.00 98.06 328 GLU A CA 1
ATOM 2510 C C . GLU A 1 328 ? 31.742 7.724 -32.100 1.00 98.06 328 GLU A C 1
ATOM 2512 O O . GLU A 1 328 ? 31.941 8.681 -31.355 1.00 98.06 328 GLU A O 1
ATOM 2517 N N . SER A 1 329 ? 32.200 6.502 -31.822 1.00 96.44 329 SER A N 1
ATOM 2518 C CA . SER A 1 329 ? 32.886 6.035 -30.601 1.00 96.44 329 SER A CA 1
ATOM 2519 C C . SER A 1 329 ? 32.047 5.972 -29.316 1.00 96.44 329 SER A C 1
ATOM 2521 O O . SER A 1 329 ? 32.378 5.187 -28.428 1.00 96.44 329 SER A O 1
ATOM 2523 N N . THR A 1 330 ? 30.940 6.717 -29.229 1.00 96.94 330 THR A N 1
ATOM 2524 C CA . THR A 1 330 ? 30.012 6.673 -28.081 1.00 96.94 330 THR A CA 1
ATOM 2525 C C . THR A 1 330 ? 28.843 5.725 -28.331 1.00 96.94 330 THR A C 1
ATOM 2527 O O . THR A 1 330 ? 28.551 4.855 -27.514 1.00 96.94 330 THR A O 1
ATOM 2530 N N . ASP A 1 331 ? 28.168 5.899 -29.466 1.00 98.00 331 ASP A N 1
ATOM 2531 C CA . ASP A 1 331 ? 26.967 5.151 -29.832 1.00 98.00 331 ASP A CA 1
ATOM 2532 C C . ASP A 1 331 ? 27.265 4.089 -30.892 1.00 98.00 331 ASP A C 1
ATOM 2534 O O . ASP A 1 331 ? 26.734 2.981 -30.834 1.00 98.00 331 ASP A O 1
ATOM 2538 N N . ILE A 1 332 ? 28.136 4.418 -31.846 1.00 98.56 332 ILE A N 1
ATOM 2539 C CA . ILE A 1 332 ? 28.459 3.564 -32.991 1.00 98.56 332 ILE A CA 1
ATOM 2540 C C . ILE A 1 332 ? 29.963 3.528 -33.286 1.00 98.56 332 ILE A C 1
ATOM 2542 O O . ILE A 1 332 ? 30.692 4.466 -32.967 1.00 98.56 332 ILE A O 1
ATOM 2546 N N . SER A 1 333 ? 30.424 2.463 -33.931 1.00 98.19 333 SER A N 1
ATOM 2547 C CA . SER A 1 333 ? 31.758 2.331 -34.518 1.00 98.19 333 SER A CA 1
ATOM 2548 C C . SER A 1 333 ? 31.647 1.909 -35.981 1.00 98.19 333 SER A C 1
ATOM 2550 O O . SER A 1 333 ? 30.699 1.224 -36.367 1.00 98.19 333 SER A O 1
ATOM 2552 N N . PHE A 1 334 ? 32.611 2.330 -36.797 1.00 98.56 334 PHE A N 1
ATOM 2553 C CA . PHE A 1 334 ? 32.668 2.002 -38.219 1.00 98.56 334 PHE A CA 1
ATOM 2554 C C . PHE A 1 334 ? 33.782 1.006 -38.507 1.00 98.56 334 PHE A C 1
ATOM 2556 O O . PHE A 1 334 ? 34.886 1.139 -37.982 1.00 98.56 334 PHE A O 1
ATOM 2563 N N . GLU A 1 335 ? 33.493 0.034 -39.365 1.00 98.31 335 GLU A N 1
ATOM 2564 C CA . GLU A 1 335 ? 34.418 -1.016 -39.784 1.00 98.31 335 GLU A CA 1
ATOM 2565 C C . GLU A 1 335 ? 34.241 -1.311 -41.284 1.00 98.31 335 GLU A C 1
ATOM 2567 O O . GLU A 1 335 ? 33.262 -0.897 -41.909 1.00 98.31 335 GLU A O 1
ATOM 2572 N N . ASN A 1 336 ? 35.194 -2.042 -41.873 1.00 98.06 336 ASN A N 1
ATOM 2573 C CA . ASN A 1 336 ? 35.073 -2.620 -43.218 1.00 98.06 336 ASN A CA 1
ATOM 2574 C C . ASN A 1 336 ? 34.731 -1.605 -44.330 1.00 98.06 336 ASN A C 1
ATOM 2576 O O . ASN A 1 336 ? 33.919 -1.884 -45.217 1.00 98.06 336 ASN A O 1
ATOM 2580 N N . TYR A 1 337 ? 35.350 -0.421 -44.291 1.00 98.38 337 TYR A N 1
ATOM 2581 C CA . TYR A 1 337 ? 35.197 0.575 -45.349 1.00 98.38 337 TYR A CA 1
ATOM 2582 C C . TYR A 1 337 ? 35.819 0.086 -46.667 1.00 98.38 337 TYR A C 1
ATOM 2584 O O . TYR A 1 337 ? 37.005 -0.239 -46.727 1.00 98.38 337 TYR A O 1
ATOM 2592 N N . LYS A 1 338 ? 35.015 0.083 -47.734 1.00 98.44 338 LYS A N 1
ATOM 2593 C CA . LYS A 1 338 ? 35.435 -0.095 -49.126 1.00 98.44 338 LYS A CA 1
ATOM 2594 C C . LYS A 1 338 ? 35.007 1.140 -49.912 1.00 98.44 338 LYS A C 1
ATOM 2596 O O . LYS A 1 338 ? 33.814 1.419 -50.026 1.00 98.44 338 LYS A O 1
ATOM 2601 N N . GLU A 1 339 ? 35.976 1.861 -50.462 1.00 97.56 339 GLU A N 1
ATOM 2602 C CA . GLU A 1 339 ? 35.728 3.046 -51.283 1.00 97.56 339 GLU A CA 1
ATOM 2603 C C . GLU A 1 339 ? 34.932 2.690 -52.556 1.00 97.56 339 GLU A C 1
ATOM 2605 O O . GLU A 1 339 ? 35.263 1.700 -53.219 1.00 97.56 339 GLU A O 1
ATOM 2610 N N . PRO A 1 340 ? 33.874 3.451 -52.907 1.00 97.12 340 PRO A N 1
ATOM 2611 C CA . PRO A 1 340 ? 33.165 3.246 -54.164 1.00 97.12 340 PRO A CA 1
ATOM 2612 C C . PRO A 1 340 ? 34.009 3.710 -55.357 1.00 97.12 340 PRO A C 1
ATOM 2614 O O . PRO A 1 340 ? 34.659 4.753 -55.305 1.00 97.12 340 PRO A O 1
ATOM 2617 N N . THR A 1 341 ? 33.937 2.979 -56.468 1.00 95.94 341 THR A N 1
ATOM 2618 C CA . THR A 1 341 ? 34.545 3.352 -57.754 1.00 95.94 341 THR A CA 1
ATOM 2619 C C . THR A 1 341 ? 33.462 3.577 -58.804 1.00 95.94 341 THR A C 1
ATOM 2621 O O . THR A 1 341 ? 32.306 3.204 -58.618 1.00 95.94 341 THR A O 1
ATOM 2624 N N . SER A 1 342 ? 33.818 4.163 -59.948 1.00 94.12 342 SER A N 1
ATOM 2625 C CA . SER A 1 342 ? 32.860 4.406 -61.036 1.00 94.12 342 SER A CA 1
ATOM 2626 C C . SER A 1 342 ? 32.180 3.136 -61.565 1.00 94.12 342 SER A C 1
ATOM 2628 O O . SER A 1 342 ? 31.128 3.230 -62.192 1.00 94.12 342 SER A O 1
ATOM 2630 N N . THR A 1 343 ? 32.759 1.959 -61.316 1.00 95.62 343 THR A N 1
ATOM 2631 C CA . THR A 1 343 ? 32.243 0.660 -61.769 1.00 95.62 343 THR A CA 1
ATOM 2632 C C . THR A 1 343 ? 31.760 -0.237 -60.633 1.00 95.62 343 THR A C 1
ATOM 2634 O O . THR A 1 343 ? 31.029 -1.189 -60.893 1.00 95.62 343 THR A O 1
ATOM 2637 N N . GLU A 1 344 ? 32.150 0.032 -59.386 1.00 97.50 344 GLU A N 1
ATOM 2638 C CA . GLU A 1 344 ? 31.802 -0.798 -58.232 1.00 97.50 344 GLU A CA 1
ATOM 2639 C C . GLU A 1 344 ? 31.252 0.042 -57.081 1.00 97.50 344 GLU A C 1
ATOM 2641 O O . GLU A 1 344 ? 31.860 1.024 -56.653 1.00 97.50 344 GLU A O 1
ATOM 2646 N N . LYS A 1 345 ? 30.126 -0.396 -56.510 1.00 98.06 345 LYS A N 1
ATOM 2647 C CA . LYS A 1 345 ? 29.632 0.178 -55.257 1.00 98.06 345 LYS A CA 1
ATOM 2648 C C . LYS A 1 345 ? 30.624 -0.110 -54.123 1.00 98.06 345 LYS A C 1
ATOM 2650 O O . LYS A 1 345 ? 31.218 -1.189 -54.045 1.00 98.06 345 LYS A O 1
ATOM 2655 N N . GLY A 1 346 ? 30.779 0.867 -53.240 1.00 98.25 346 GLY A N 1
ATOM 2656 C CA . GLY A 1 346 ? 31.539 0.737 -52.003 1.00 98.25 346 GLY A CA 1
ATOM 2657 C C . GLY A 1 346 ? 30.670 0.201 -50.869 1.00 98.25 346 GLY A C 1
ATOM 2658 O O . GLY A 1 346 ? 29.475 -0.055 -51.042 1.00 98.25 346 GLY A O 1
ATOM 2659 N N . SER A 1 347 ? 31.254 0.070 -49.683 1.00 98.50 347 SER A N 1
ATOM 2660 C CA . SER A 1 347 ? 30.531 -0.348 -48.481 1.00 98.50 347 SER A CA 1
ATOM 2661 C C . SER A 1 347 ? 31.130 0.242 -47.214 1.00 98.50 347 SER A C 1
ATOM 2663 O O . SER A 1 347 ? 32.315 0.558 -47.169 1.00 98.50 347 SER A O 1
ATOM 2665 N N . ILE A 1 348 ? 30.327 0.353 -46.162 1.00 98.62 348 ILE A N 1
ATOM 2666 C CA . ILE A 1 348 ? 30.807 0.645 -44.809 1.00 98.62 348 ILE A CA 1
ATOM 2667 C C . ILE A 1 348 ? 29.906 -0.059 -43.791 1.00 98.62 348 ILE A C 1
ATOM 2669 O O . ILE A 1 348 ? 28.680 0.015 -43.880 1.00 98.62 348 ILE A O 1
ATOM 2673 N N . GLU A 1 349 ? 30.496 -0.778 -42.840 1.00 98.56 349 GLU A N 1
ATOM 2674 C CA . GLU A 1 349 ? 29.758 -1.403 -41.745 1.00 98.56 349 GLU A CA 1
ATOM 2675 C C . GLU A 1 349 ? 29.708 -0.453 -40.548 1.00 98.56 349 GLU A C 1
ATOM 2677 O O . GLU A 1 349 ? 30.711 0.156 -40.180 1.00 98.56 349 GLU A O 1
ATOM 2682 N N . VAL A 1 350 ? 28.537 -0.340 -39.926 1.00 98.56 350 VAL A N 1
ATOM 2683 C CA . VAL A 1 350 ? 28.342 0.366 -38.662 1.00 98.56 350 VAL A CA 1
ATOM 2684 C C . VAL A 1 350 ? 27.848 -0.613 -37.604 1.00 98.56 350 VAL A C 1
ATOM 2686 O O . VAL A 1 350 ? 26.896 -1.364 -37.825 1.00 98.56 350 VAL A O 1
ATOM 2689 N N . LYS A 1 351 ? 28.492 -0.605 -36.439 1.00 98.44 351 LYS A N 1
ATOM 2690 C CA . LYS A 1 351 ? 28.140 -1.426 -35.276 1.00 98.44 351 LYS A CA 1
ATOM 2691 C C . LYS A 1 351 ? 27.772 -0.525 -34.114 1.00 98.44 351 LYS A C 1
ATOM 2693 O O . LYS A 1 351 ? 28.379 0.526 -33.934 1.00 98.44 351 LYS A O 1
ATOM 2698 N N . SER A 1 352 ? 26.804 -0.936 -33.304 1.00 97.94 352 SER A N 1
ATOM 2699 C CA . SER A 1 352 ? 26.582 -0.296 -32.010 1.00 97.94 352 SER A CA 1
ATOM 2700 C C . SER A 1 352 ? 27.762 -0.577 -31.078 1.00 97.94 352 SER A C 1
ATOM 2702 O O . SER A 1 352 ? 28.234 -1.713 -30.962 1.00 97.94 352 SER A O 1
ATOM 2704 N N . VAL A 1 353 ? 28.225 0.458 -30.382 1.00 96.94 353 VAL A N 1
ATOM 2705 C CA . VAL A 1 353 ? 29.201 0.306 -29.300 1.00 96.94 353 VAL A CA 1
ATOM 2706 C C . VAL A 1 353 ? 28.506 -0.361 -28.112 1.00 96.94 353 VAL A C 1
ATOM 2708 O O . VAL A 1 353 ? 27.402 0.021 -27.737 1.00 96.94 353 VAL A O 1
ATOM 2711 N N . LYS A 1 354 ? 29.160 -1.327 -27.449 1.00 92.12 354 LYS A N 1
ATOM 2712 C CA . LYS A 1 354 ? 28.575 -2.092 -26.323 1.00 92.12 354 LYS A CA 1
ATOM 2713 C C . LYS A 1 354 ? 27.977 -1.205 -25.216 1.00 92.12 354 LYS A C 1
ATOM 2715 O O . LYS A 1 354 ? 26.992 -1.593 -24.593 1.00 92.12 354 LYS A O 1
ATOM 2720 N N . ALA A 1 355 ? 28.580 -0.039 -24.978 1.00 91.75 355 ALA A N 1
ATOM 2721 C CA . ALA A 1 355 ? 28.155 0.941 -23.981 1.00 91.75 355 ALA A CA 1
ATOM 2722 C C . ALA A 1 355 ? 27.068 1.920 -24.470 1.00 91.75 355 ALA A C 1
ATOM 2724 O O . ALA A 1 355 ? 26.607 2.739 -23.676 1.00 91.75 355 ALA A O 1
ATOM 2725 N N . SER A 1 356 ? 26.651 1.857 -25.741 1.00 95.12 356 SER A N 1
ATOM 2726 C CA . SER A 1 356 ? 25.614 2.744 -26.268 1.00 95.12 356 SER A CA 1
ATOM 2727 C C . SER A 1 356 ? 24.304 2.541 -25.518 1.00 95.12 356 SER A C 1
ATOM 2729 O O . SER A 1 356 ? 23.850 1.411 -25.311 1.00 95.12 356 SER A O 1
ATOM 2731 N N . THR A 1 357 ? 23.680 3.661 -25.160 1.00 93.00 357 THR A N 1
ATOM 2732 C CA . THR A 1 357 ? 22.338 3.739 -24.572 1.00 93.00 357 THR A CA 1
ATOM 2733 C C . THR A 1 357 ? 21.258 4.049 -25.607 1.00 93.00 357 THR A C 1
ATOM 2735 O O . THR A 1 357 ? 20.089 4.120 -25.240 1.00 93.00 357 THR A O 1
ATOM 2738 N N . LYS A 1 358 ? 21.622 4.225 -26.887 1.00 95.44 358 LYS A N 1
ATOM 2739 C CA . LYS A 1 358 ? 20.692 4.613 -27.960 1.00 95.44 358 LYS A CA 1
ATOM 2740 C C . LYS A 1 358 ? 20.443 3.512 -28.977 1.00 95.44 358 LYS A C 1
ATOM 2742 O O . LYS A 1 358 ? 19.317 3.384 -29.452 1.00 95.44 358 LYS A O 1
ATOM 2747 N N . VAL A 1 359 ? 21.469 2.734 -29.325 1.00 96.75 359 VAL A N 1
ATOM 2748 C CA . VAL A 1 359 ? 21.391 1.749 -30.413 1.00 96.75 359 VAL A CA 1
ATOM 2749 C C . VAL A 1 359 ? 21.961 0.389 -30.045 1.00 96.75 359 VAL A C 1
ATOM 2751 O O . VAL A 1 359 ? 22.802 0.278 -29.156 1.00 96.75 359 VAL A O 1
ATOM 2754 N N . ILE A 1 360 ? 21.532 -0.648 -30.764 1.00 96.94 360 ILE A N 1
ATOM 2755 C CA . ILE A 1 360 ? 22.100 -2.008 -30.736 1.00 96.94 360 ILE A CA 1
ATOM 2756 C C . ILE A 1 360 ? 22.267 -2.559 -32.152 1.00 96.94 360 ILE A C 1
ATOM 2758 O O . ILE A 1 360 ? 21.804 -1.955 -33.116 1.00 96.94 360 ILE A O 1
ATOM 2762 N N . GLY A 1 361 ? 22.924 -3.712 -32.271 1.00 97.06 361 GLY A N 1
ATOM 2763 C CA . GLY A 1 361 ? 23.074 -4.419 -33.541 1.00 97.06 361 GLY A CA 1
ATOM 2764 C C . GLY A 1 361 ? 24.101 -3.779 -34.474 1.00 97.06 361 GLY A C 1
ATOM 2765 O O . GLY A 1 361 ? 25.003 -3.055 -34.041 1.00 97.06 361 GLY A O 1
ATOM 2766 N N . SER A 1 362 ? 23.978 -4.084 -35.762 1.00 98.19 362 SER A N 1
ATOM 2767 C CA . SER A 1 362 ? 24.828 -3.555 -36.827 1.00 98.19 362 SER A CA 1
ATOM 2768 C C . SER A 1 362 ? 24.054 -3.426 -38.139 1.00 98.19 362 SER A C 1
ATOM 2770 O O . SER A 1 362 ? 22.977 -4.003 -38.304 1.00 98.19 362 SER A O 1
ATOM 2772 N N . ALA A 1 363 ? 24.604 -2.647 -39.068 1.00 98.56 363 ALA A N 1
ATOM 2773 C CA . ALA A 1 363 ? 24.113 -2.509 -40.433 1.00 98.56 363 ALA A CA 1
ATOM 2774 C C . ALA A 1 363 ? 25.288 -2.282 -41.397 1.00 98.56 363 ALA A C 1
ATOM 2776 O O . ALA A 1 363 ? 26.289 -1.668 -41.031 1.00 98.56 363 ALA A O 1
ATOM 2777 N N . THR A 1 364 ? 25.161 -2.739 -42.642 1.00 98.56 364 THR A N 1
ATOM 2778 C CA . THR A 1 364 ? 26.142 -2.470 -43.703 1.00 98.56 364 THR A CA 1
ATOM 2779 C C . THR A 1 364 ? 25.507 -1.579 -44.754 1.00 98.56 364 THR A C 1
ATOM 2781 O O . THR A 1 364 ? 24.517 -1.956 -45.380 1.00 98.56 364 THR A O 1
ATOM 2784 N N . PHE A 1 365 ? 26.083 -0.398 -44.941 1.00 98.56 365 PHE A N 1
ATOM 2785 C CA . PHE A 1 365 ? 25.652 0.560 -45.945 1.00 98.56 365 PHE A CA 1
ATOM 2786 C C . PHE A 1 365 ? 26.391 0.324 -47.254 1.00 98.56 365 PHE A C 1
ATOM 2788 O O . PHE A 1 365 ? 27.580 0.003 -47.266 1.00 98.56 365 PHE A O 1
ATOM 2795 N N . ILE A 1 366 ? 25.671 0.514 -48.352 1.00 98.56 366 ILE A N 1
ATOM 2796 C CA . ILE A 1 366 ? 26.178 0.460 -49.716 1.00 98.56 366 ILE A CA 1
ATOM 2797 C C . ILE A 1 366 ? 26.450 1.897 -50.163 1.00 98.56 366 ILE A C 1
ATOM 2799 O O . ILE A 1 366 ? 25.578 2.762 -50.066 1.00 98.56 366 ILE A O 1
ATOM 2803 N N . LEU A 1 367 ? 27.660 2.150 -50.657 1.00 98.38 367 LEU A N 1
ATOM 2804 C CA . LEU A 1 367 ? 28.102 3.476 -51.078 1.00 98.38 367 LEU A CA 1
ATOM 2805 C C . LEU A 1 367 ? 28.008 3.590 -52.598 1.00 98.38 367 LEU A C 1
ATOM 2807 O O . LEU A 1 367 ? 28.683 2.860 -53.326 1.00 98.38 367 LEU A O 1
ATOM 2811 N N . ASN A 1 368 ? 27.195 4.522 -53.081 1.00 97.50 368 ASN A N 1
ATOM 2812 C CA . ASN A 1 368 ? 27.145 4.856 -54.498 1.00 97.50 368 ASN A CA 1
ATOM 2813 C C . ASN A 1 368 ? 28.276 5.833 -54.841 1.00 97.50 368 ASN A C 1
ATOM 2815 O O . ASN A 1 368 ? 28.508 6.805 -54.119 1.00 97.50 368 ASN A O 1
ATOM 2819 N N . TYR A 1 369 ? 28.975 5.572 -55.947 1.00 96.06 369 TYR A N 1
ATOM 2820 C CA . TYR A 1 369 ? 30.041 6.445 -56.430 1.00 96.06 369 TYR A CA 1
ATOM 2821 C C . TYR A 1 369 ? 29.488 7.810 -56.820 1.00 96.06 369 TYR A C 1
ATOM 2823 O O . TYR A 1 369 ? 28.522 7.910 -57.579 1.00 96.06 369 TYR A O 1
ATOM 2831 N N . LYS A 1 370 ? 30.143 8.864 -56.341 1.00 91.69 370 LYS A N 1
ATOM 2832 C CA . LYS A 1 370 ? 29.851 10.233 -56.740 1.00 91.69 370 LYS A CA 1
ATOM 2833 C C . LYS A 1 370 ? 30.979 10.780 -57.597 1.00 91.69 370 LYS A C 1
ATOM 2835 O O . LYS A 1 370 ? 32.124 10.878 -57.161 1.00 91.69 370 LYS A O 1
ATOM 2840 N N . GLU A 1 371 ? 30.645 11.189 -58.812 1.00 88.62 371 GLU A N 1
ATOM 2841 C CA . GLU A 1 371 ? 31.596 11.835 -59.706 1.00 88.62 371 GLU A CA 1
ATOM 2842 C C . GLU A 1 371 ? 31.876 13.268 -59.228 1.00 88.62 371 GLU A C 1
ATOM 2844 O O . GLU A 1 371 ? 31.012 14.141 -59.269 1.00 88.62 371 GLU A O 1
ATOM 2849 N N . THR A 1 372 ? 33.092 13.520 -58.740 1.00 78.75 372 THR A N 1
ATOM 2850 C CA . THR A 1 372 ? 33.507 14.818 -58.176 1.00 78.75 372 THR A CA 1
ATOM 2851 C C . THR A 1 372 ? 34.302 15.674 -59.162 1.00 78.75 372 THR A C 1
ATOM 2853 O O . THR A 1 372 ? 35.066 16.548 -58.746 1.00 78.75 372 THR A O 1
ATOM 2856 N N . ARG A 1 373 ? 34.136 15.469 -60.478 1.00 75.62 373 ARG A N 1
ATOM 2857 C CA . ARG A 1 373 ? 34.853 16.271 -61.481 1.00 75.62 373 ARG A CA 1
ATOM 2858 C C . ARG A 1 373 ? 34.509 17.750 -61.298 1.00 75.62 373 ARG A C 1
ATOM 2860 O O . ARG A 1 373 ? 33.383 18.180 -61.546 1.00 75.62 373 ARG A O 1
ATOM 2867 N N . LYS A 1 374 ? 35.494 18.550 -60.885 1.00 66.06 374 LYS A N 1
ATOM 2868 C CA . LYS A 1 374 ? 35.378 20.008 -60.933 1.00 66.06 374 LYS A CA 1
ATOM 2869 C C . LYS A 1 374 ? 35.390 20.425 -62.397 1.00 66.06 374 LYS A C 1
ATOM 2871 O O . LYS A 1 374 ? 36.308 20.079 -63.138 1.00 66.06 374 LYS A O 1
ATOM 2876 N N . SER A 1 375 ? 34.364 21.159 -62.816 1.00 65.44 375 SER A N 1
ATOM 2877 C CA . SER A 1 375 ? 34.317 21.694 -64.174 1.00 65.44 375 SER A CA 1
ATOM 2878 C C . SER A 1 375 ? 35.503 22.628 -64.422 1.00 65.44 375 SER A C 1
ATOM 2880 O O . SER A 1 375 ? 35.716 23.593 -63.685 1.00 65.44 375 SER A O 1
ATOM 2882 N N . ILE A 1 376 ? 36.239 22.360 -65.502 1.00 65.31 376 ILE A N 1
ATOM 2883 C CA . ILE A 1 376 ? 37.334 23.197 -66.016 1.00 65.31 376 ILE A CA 1
ATOM 2884 C C . ILE A 1 376 ? 36.794 24.560 -66.497 1.00 65.31 376 ILE A C 1
ATOM 2886 O O . ILE A 1 376 ? 37.536 25.536 -66.551 1.00 65.31 376 ILE A O 1
ATOM 2890 N N . ALA A 1 377 ? 35.487 24.676 -66.773 1.00 62.88 377 ALA A N 1
ATOM 2891 C CA . ALA A 1 377 ? 34.863 25.919 -67.236 1.00 62.88 377 ALA A CA 1
ATOM 2892 C C . ALA A 1 377 ? 34.948 27.081 -66.222 1.00 62.88 377 ALA A C 1
ATOM 2894 O O . ALA A 1 377 ? 34.766 28.233 -66.603 1.00 62.88 377 ALA A O 1
ATOM 2895 N N . ASN A 1 378 ? 35.261 26.802 -64.951 1.00 57.50 378 ASN A N 1
ATOM 2896 C CA . ASN A 1 378 ? 35.427 27.829 -63.917 1.00 57.50 378 ASN A CA 1
ATOM 2897 C C . ASN A 1 378 ? 36.869 28.339 -63.776 1.00 57.50 378 ASN A C 1
ATOM 2899 O O . ASN A 1 378 ? 37.132 29.220 -62.955 1.00 57.50 378 ASN A O 1
ATOM 2903 N N . ILE A 1 379 ? 37.808 27.820 -64.569 1.00 62.00 379 ILE A N 1
ATOM 2904 C CA . ILE A 1 379 ? 39.165 28.356 -64.627 1.00 62.00 379 ILE A CA 1
ATOM 2905 C C . ILE A 1 379 ? 39.127 29.568 -65.557 1.00 62.00 379 ILE A C 1
ATOM 2907 O O . ILE A 1 379 ? 39.165 29.439 -66.777 1.00 62.00 379 ILE A O 1
ATOM 2911 N N . SER A 1 380 ? 39.036 30.760 -64.971 1.00 63.53 380 SER A N 1
ATOM 2912 C CA . SER A 1 380 ? 39.356 32.017 -65.653 1.00 63.53 380 SER A CA 1
ATOM 2913 C C . SER A 1 380 ? 40.797 32.388 -65.301 1.00 63.53 380 SER A C 1
ATOM 2915 O O . SER A 1 380 ? 40.996 33.182 -64.374 1.00 63.53 380 SER A O 1
ATOM 2917 N N . PRO A 1 381 ? 41.824 31.808 -65.955 1.00 69.62 381 PRO A N 1
ATOM 2918 C CA . PRO A 1 381 ? 43.181 32.251 -65.697 1.00 69.62 381 PRO A CA 1
ATOM 2919 C C . PRO A 1 381 ? 43.250 33.732 -66.076 1.00 69.62 381 PRO A C 1
ATOM 2921 O O . PRO A 1 381 ? 42.785 34.138 -67.144 1.00 69.62 381 PRO A O 1
ATOM 2924 N N . LYS A 1 382 ? 43.796 34.565 -65.187 1.00 69.31 382 LYS A N 1
ATOM 2925 C CA . LYS A 1 382 ? 44.102 35.955 -65.534 1.00 69.31 382 LYS A CA 1
ATOM 2926 C C . LYS A 1 382 ? 45.251 35.928 -66.535 1.00 69.31 382 LYS A C 1
ATOM 2928 O O . LYS A 1 382 ? 46.414 35.869 -66.146 1.00 69.31 382 LYS A O 1
ATOM 2933 N N . LEU A 1 383 ? 44.911 35.900 -67.818 1.00 72.88 383 LEU A N 1
ATOM 2934 C CA . LEU A 1 383 ? 45.889 35.917 -68.892 1.00 72.88 383 LEU A CA 1
ATOM 2935 C C . LEU A 1 383 ? 46.402 37.344 -69.071 1.00 72.88 383 LEU A C 1
ATOM 2937 O O . LEU A 1 383 ? 45.632 38.264 -69.342 1.00 72.88 383 LEU A O 1
ATOM 2941 N N . ASP A 1 384 ? 47.709 37.518 -68.901 1.00 76.31 384 ASP A N 1
ATOM 2942 C CA . ASP A 1 384 ? 48.408 38.718 -69.345 1.00 76.31 384 ASP A CA 1
ATOM 2943 C C . ASP A 1 384 ? 48.807 38.518 -70.807 1.00 76.31 384 ASP A C 1
ATOM 2945 O O . ASP A 1 384 ? 49.724 37.756 -71.115 1.00 76.31 384 ASP A O 1
ATOM 2949 N N . PHE A 1 385 ? 48.083 39.178 -71.708 1.00 72.19 385 PHE A N 1
ATOM 2950 C CA . PHE A 1 385 ? 48.282 39.046 -73.151 1.00 72.19 385 PHE A CA 1
ATOM 2951 C C . PHE A 1 385 ? 49.575 39.701 -73.658 1.00 72.19 385 PHE A C 1
ATOM 2953 O O . PHE A 1 385 ? 49.904 39.534 -74.827 1.00 72.19 385 PHE A O 1
ATOM 2960 N N . ASN A 1 386 ? 50.325 40.407 -72.803 1.00 75.88 386 ASN A N 1
ATOM 2961 C CA . ASN A 1 386 ? 51.652 40.915 -73.159 1.00 75.88 386 ASN A CA 1
ATOM 2962 C C . ASN A 1 386 ? 52.749 39.844 -73.049 1.00 75.88 386 ASN A C 1
ATOM 2964 O O . ASN A 1 386 ? 53.883 40.083 -73.462 1.00 75.88 386 ASN A O 1
ATOM 2968 N N . LYS A 1 387 ? 52.435 38.676 -72.475 1.00 76.25 387 LYS A N 1
ATOM 2969 C CA . LYS A 1 387 ? 53.365 37.550 -72.373 1.00 76.25 387 LYS A CA 1
ATOM 2970 C C . LYS A 1 387 ? 53.414 36.754 -73.669 1.00 76.25 387 LYS A C 1
ATOM 2972 O O . LYS A 1 387 ? 52.441 36.677 -74.417 1.00 76.25 387 LYS A O 1
ATOM 2977 N N . SER A 1 388 ? 54.556 36.122 -73.921 1.00 77.00 388 SER A N 1
ATOM 2978 C CA . SER A 1 388 ? 54.715 35.251 -75.081 1.00 77.00 388 SER A CA 1
ATOM 2979 C C . SER A 1 388 ? 53.740 34.069 -75.016 1.00 77.00 388 SER A C 1
ATOM 2981 O O . SER A 1 388 ? 53.337 33.612 -73.943 1.00 77.00 388 SER A O 1
ATOM 2983 N N . LYS A 1 389 ? 53.386 33.518 -76.181 1.00 77.31 389 LYS A N 1
ATOM 2984 C CA . LYS A 1 389 ? 52.511 32.339 -76.294 1.00 77.31 389 LYS A CA 1
ATOM 2985 C C . LYS A 1 389 ? 52.942 31.184 -75.375 1.00 77.31 389 LYS A C 1
ATOM 2987 O O . LYS A 1 389 ? 52.097 30.561 -74.741 1.00 77.31 389 LYS A O 1
ATOM 2992 N N . ILE A 1 390 ? 54.249 30.935 -75.279 1.00 76.12 390 ILE A N 1
ATOM 2993 C CA . ILE A 1 390 ? 54.826 29.864 -74.453 1.00 76.12 390 ILE A CA 1
ATOM 2994 C C . ILE A 1 390 ? 54.590 30.133 -72.958 1.00 76.12 390 ILE A C 1
ATOM 2996 O O . ILE A 1 390 ? 54.253 29.220 -72.209 1.00 76.12 390 ILE A O 1
ATOM 3000 N N . GLU A 1 391 ? 54.708 31.385 -72.514 1.00 77.50 391 GLU A N 1
ATOM 3001 C CA . GLU A 1 391 ? 54.450 31.762 -71.119 1.00 77.50 391 GLU A CA 1
ATOM 3002 C C . GLU A 1 391 ? 52.966 31.658 -70.759 1.00 77.50 391 GLU A C 1
ATOM 3004 O O . GLU A 1 391 ? 52.637 31.185 -69.674 1.00 77.50 391 GLU A O 1
ATOM 3009 N N . ILE A 1 392 ? 52.064 32.042 -71.667 1.00 73.75 392 ILE A N 1
ATOM 3010 C CA . ILE A 1 392 ? 50.615 31.874 -71.478 1.00 73.75 392 ILE A CA 1
ATOM 3011 C C . ILE A 1 392 ? 50.250 30.386 -71.373 1.00 73.75 392 ILE A C 1
ATOM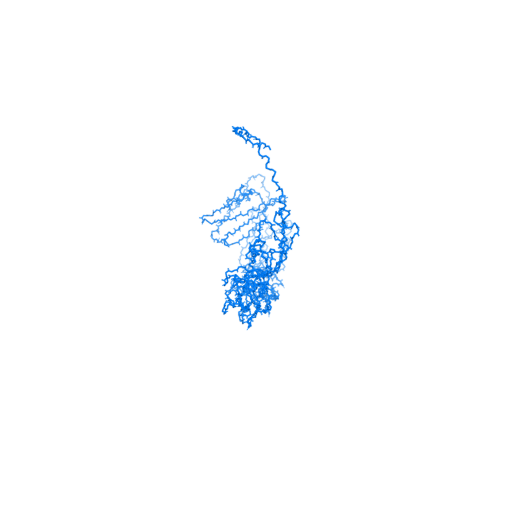 3013 O O . ILE A 1 392 ? 49.502 29.998 -70.474 1.00 73.75 392 ILE A O 1
ATOM 3017 N N . GLU A 1 393 ? 50.807 29.538 -72.241 1.00 75.31 393 GLU A N 1
ATOM 3018 C CA . GLU A 1 393 ? 50.610 28.085 -72.180 1.00 75.31 393 GLU A CA 1
ATOM 3019 C C . GLU A 1 393 ? 51.128 27.487 -70.865 1.00 75.31 393 GLU A C 1
ATOM 3021 O O . GLU A 1 393 ? 50.462 26.631 -70.281 1.00 75.31 393 GLU A O 1
ATOM 3026 N N . ASN A 1 394 ? 52.273 27.958 -70.362 1.00 77.31 394 ASN A N 1
ATOM 3027 C CA . ASN A 1 394 ? 52.815 27.513 -69.079 1.00 77.31 394 ASN A CA 1
ATOM 3028 C C . ASN A 1 394 ? 51.955 27.971 -67.895 1.00 77.31 394 ASN A C 1
ATOM 3030 O O . ASN A 1 394 ? 51.699 27.164 -67.010 1.00 77.31 394 ASN A O 1
ATOM 3034 N N . ILE A 1 395 ? 51.427 29.200 -67.903 1.00 78.81 395 ILE A N 1
ATOM 3035 C CA . ILE A 1 395 ? 50.504 29.686 -66.860 1.00 78.81 395 ILE A CA 1
ATOM 3036 C C . ILE A 1 395 ? 49.225 28.844 -66.832 1.00 78.81 395 ILE A C 1
ATOM 3038 O O . ILE A 1 395 ? 48.772 28.454 -65.760 1.00 78.81 395 ILE A O 1
ATOM 3042 N N . ILE A 1 396 ? 48.651 28.526 -67.996 1.00 76.00 396 ILE A N 1
ATOM 3043 C CA . ILE A 1 396 ? 47.460 27.670 -68.080 1.00 76.00 396 ILE A CA 1
ATOM 3044 C C . ILE A 1 396 ? 47.779 26.263 -67.565 1.00 76.00 396 ILE A C 1
ATOM 3046 O O . ILE A 1 396 ? 47.010 25.722 -66.776 1.00 76.00 396 ILE A O 1
ATOM 3050 N N . LYS A 1 397 ? 48.919 25.679 -67.958 1.00 75.44 397 LYS A N 1
ATOM 3051 C CA . LYS A 1 397 ? 49.355 24.368 -67.452 1.00 75.44 397 LYS A CA 1
ATOM 3052 C C . LYS A 1 397 ? 49.558 24.387 -65.940 1.00 75.44 397 LYS A C 1
ATOM 3054 O O . LYS A 1 397 ? 49.073 23.486 -65.270 1.00 75.44 397 LYS A O 1
ATOM 3059 N N . GLU A 1 398 ? 50.214 25.405 -65.394 1.00 76.06 398 GLU A N 1
ATOM 3060 C CA . GLU A 1 398 ? 50.420 25.546 -63.952 1.00 76.06 398 GLU A CA 1
ATOM 3061 C C . GLU A 1 398 ? 49.102 25.729 -63.192 1.00 76.06 398 GLU A C 1
ATOM 3063 O O . GLU A 1 398 ? 48.912 25.101 -62.155 1.00 76.06 398 GLU A O 1
ATOM 3068 N N . GLU A 1 399 ? 48.170 26.539 -63.699 1.00 74.00 399 GLU A N 1
ATOM 3069 C CA . GLU A 1 399 ? 46.845 26.711 -63.089 1.00 74.00 399 GLU A CA 1
ATOM 3070 C C . GLU A 1 399 ? 46.012 25.421 -63.147 1.00 74.00 399 GLU A C 1
ATOM 3072 O O . GLU A 1 399 ? 45.362 25.071 -62.165 1.00 74.00 399 GLU A O 1
ATOM 3077 N N . ILE A 1 400 ? 46.090 24.654 -64.240 1.00 67.38 400 ILE A N 1
ATOM 3078 C CA . ILE A 1 400 ? 45.460 23.327 -64.340 1.00 67.38 400 ILE A CA 1
ATOM 3079 C C . ILE A 1 400 ? 46.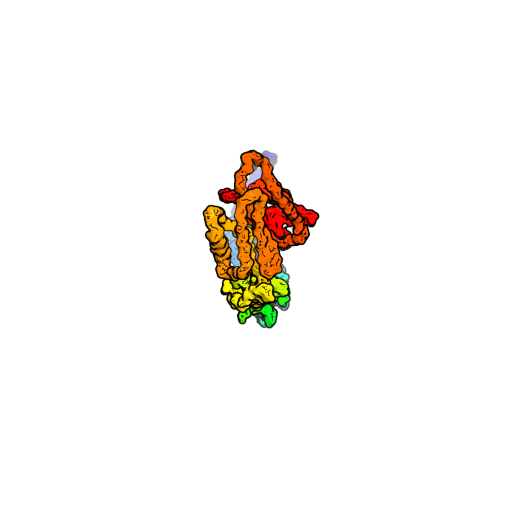101 22.343 -63.346 1.00 67.38 400 ILE A C 1
ATOM 3081 O O . ILE A 1 400 ? 45.383 21.637 -62.642 1.00 67.38 400 ILE A O 1
ATOM 3085 N N . ILE A 1 401 ? 47.434 22.336 -63.229 1.00 67.38 401 ILE A N 1
ATOM 3086 C CA . ILE A 1 401 ? 48.181 21.480 -62.288 1.00 67.38 401 ILE A CA 1
ATOM 3087 C C . ILE A 1 401 ? 47.867 21.838 -60.823 1.00 67.38 401 ILE A C 1
ATOM 3089 O O . ILE A 1 401 ? 47.849 20.959 -59.962 1.00 67.38 401 ILE A O 1
ATOM 3093 N N . LYS A 1 402 ? 47.586 23.111 -60.510 1.00 65.50 402 LYS A N 1
ATOM 3094 C CA . LYS A 1 402 ? 47.191 23.543 -59.155 1.00 65.50 402 LYS A CA 1
ATOM 3095 C C . LYS A 1 402 ? 45.815 23.031 -58.729 1.00 65.50 402 LYS A C 1
ATOM 3097 O O . LYS A 1 402 ? 45.571 22.921 -57.529 1.00 65.50 402 LYS A O 1
ATOM 3102 N N . ILE A 1 403 ? 44.917 22.757 -59.673 1.00 63.00 403 ILE A N 1
ATOM 3103 C CA . ILE A 1 403 ? 43.523 22.405 -59.371 1.00 63.00 403 ILE A CA 1
ATOM 3104 C C . ILE A 1 403 ? 43.389 20.961 -58.903 1.00 63.00 403 ILE A C 1
ATOM 3106 O O . ILE A 1 403 ? 42.503 20.681 -58.093 1.00 63.00 403 ILE A O 1
ATOM 3110 N N . ASP A 1 404 ? 44.290 20.079 -59.333 1.00 51.03 404 ASP A N 1
ATOM 3111 C CA . ASP A 1 404 ? 44.401 18.737 -58.779 1.00 51.03 404 ASP A CA 1
ATOM 3112 C C . ASP A 1 404 ? 45.748 18.097 -59.158 1.00 51.03 404 ASP A C 1
ATOM 3114 O O . ASP A 1 404 ? 46.068 17.934 -60.337 1.00 51.03 404 ASP A O 1
ATOM 3118 N N . LYS A 1 405 ? 46.532 17.689 -58.154 1.00 50.75 405 LYS A N 1
ATOM 3119 C CA . LYS A 1 405 ? 47.814 16.992 -58.360 1.00 50.75 405 LYS A CA 1
ATOM 3120 C C . LYS A 1 405 ? 47.639 15.595 -58.972 1.00 50.75 405 LYS A C 1
ATOM 3122 O O . LYS A 1 405 ? 48.630 15.008 -59.397 1.00 50.75 405 LYS A O 1
ATOM 3127 N N . ASN A 1 406 ? 46.407 15.084 -59.026 1.00 44.19 406 ASN A N 1
ATOM 3128 C CA . ASN A 1 406 ? 46.076 13.752 -59.527 1.00 44.19 406 ASN A CA 1
ATOM 3129 C C . ASN A 1 406 ? 45.405 13.756 -60.911 1.00 44.19 406 ASN A C 1
ATOM 3131 O O . ASN A 1 406 ? 45.019 12.693 -61.400 1.00 44.19 406 ASN A O 1
ATOM 3135 N N . VAL A 1 407 ? 45.271 14.910 -61.577 1.00 47.12 407 VAL A N 1
ATOM 3136 C CA . VAL A 1 407 ? 44.786 14.941 -62.964 1.00 47.12 407 VAL A CA 1
ATOM 3137 C C . VAL A 1 407 ? 45.884 14.417 -63.887 1.00 47.12 407 VAL A C 1
ATOM 3139 O O . VAL A 1 407 ? 46.848 15.109 -64.214 1.00 47.12 407 VAL A O 1
ATOM 3142 N N . VAL A 1 408 ? 45.723 13.170 -64.332 1.00 41.78 408 VAL A N 1
ATOM 3143 C CA . VAL A 1 408 ? 46.437 12.641 -65.494 1.00 41.78 408 VAL A CA 1
ATOM 3144 C C . VAL A 1 408 ? 45.889 13.377 -66.713 1.00 41.78 408 VAL A C 1
ATOM 3146 O O . VAL A 1 408 ? 44.798 13.080 -67.195 1.00 41.78 408 VAL A O 1
ATOM 3149 N N . LEU A 1 409 ? 46.625 14.386 -67.179 1.00 45.56 409 LEU A N 1
ATOM 3150 C CA . LEU A 1 409 ? 46.362 15.003 -68.473 1.00 45.56 409 LEU A CA 1
ATOM 3151 C C . LEU A 1 409 ? 46.637 13.941 -69.539 1.00 45.56 409 LEU A C 1
ATOM 3153 O O . LEU A 1 409 ? 47.795 13.605 -69.797 1.00 45.56 409 LEU A O 1
ATOM 3157 N N . ASP A 1 410 ? 45.577 13.387 -70.124 1.00 41.69 410 ASP A N 1
ATOM 3158 C CA . ASP A 1 410 ? 45.721 12.522 -71.289 1.00 41.69 410 ASP A CA 1
ATOM 3159 C C . ASP A 1 410 ? 46.414 13.314 -72.412 1.00 41.69 410 ASP A C 1
ATOM 3161 O O . ASP A 1 410 ? 46.223 14.528 -72.542 1.00 41.69 410 ASP A O 1
ATOM 3165 N N . LYS A 1 411 ? 47.302 12.658 -73.160 1.00 40.66 411 LYS A N 1
ATOM 3166 C CA . LYS A 1 411 ? 48.444 13.282 -73.865 1.00 40.66 411 LYS A CA 1
ATOM 3167 C C . LYS A 1 411 ? 48.107 14.262 -75.004 1.00 40.66 411 LYS A C 1
ATOM 3169 O O . LYS A 1 411 ? 49.031 14.821 -75.587 1.00 40.66 411 LYS A O 1
ATOM 3174 N N . ASP A 1 412 ? 46.838 14.564 -75.266 1.00 41.22 412 ASP A N 1
ATOM 3175 C CA . ASP A 1 412 ? 46.395 15.316 -76.444 1.00 41.22 412 ASP A CA 1
ATOM 3176 C C . ASP A 1 412 ? 45.576 16.579 -76.115 1.00 41.22 412 ASP A C 1
ATOM 3178 O O . ASP A 1 412 ? 44.479 16.798 -76.632 1.00 41.22 412 ASP A O 1
ATOM 3182 N N . TYR A 1 413 ? 46.124 17.490 -75.305 1.00 41.72 413 TYR A N 1
ATOM 3183 C CA . TYR A 1 413 ? 45.593 18.858 -75.228 1.00 41.72 413 TYR A CA 1
ATOM 3184 C C . TYR A 1 413 ? 46.175 19.717 -76.358 1.00 41.72 413 TYR A C 1
ATOM 3186 O O . TYR A 1 413 ? 47.327 20.149 -76.303 1.00 41.72 413 TYR A O 1
ATOM 3194 N N . LYS A 1 414 ? 45.370 20.017 -77.386 1.00 44.47 414 LYS A N 1
ATOM 3195 C CA . LYS A 1 414 ? 45.721 21.023 -78.403 1.00 44.47 414 LYS A CA 1
ATOM 3196 C C . LYS A 1 414 ? 45.306 22.417 -77.937 1.00 44.47 414 LYS A C 1
ATOM 3198 O O . LYS A 1 414 ? 44.144 22.793 -78.056 1.00 44.47 414 LYS A O 1
ATOM 3203 N N . ILE A 1 415 ? 46.269 23.205 -77.465 1.00 44.59 415 ILE A N 1
ATOM 3204 C CA . ILE A 1 415 ? 46.093 24.648 -77.266 1.00 44.59 415 ILE A CA 1
ATOM 3205 C C . ILE A 1 415 ? 46.409 25.339 -78.598 1.00 44.59 415 ILE A C 1
ATOM 3207 O O . ILE A 1 415 ? 47.554 25.359 -79.045 1.00 44.59 415 ILE A O 1
ATOM 3211 N N . SER A 1 416 ? 45.396 25.887 -79.273 1.00 41.47 416 SER A N 1
ATOM 3212 C CA . SER A 1 416 ? 45.603 26.691 -80.482 1.00 41.47 416 SER A CA 1
ATOM 3213 C C . SER A 1 416 ? 45.463 28.177 -80.168 1.00 41.47 416 SER A C 1
ATOM 3215 O O . SER A 1 416 ? 44.353 28.682 -80.026 1.00 41.47 416 SER A O 1
ATOM 3217 N N . VAL A 1 417 ? 46.586 28.891 -80.104 1.00 39.41 417 VAL A N 1
ATOM 3218 C CA . VAL A 1 417 ? 46.610 30.363 -80.093 1.00 39.41 417 VAL A CA 1
ATOM 3219 C C . VAL A 1 417 ? 46.683 30.845 -81.543 1.00 39.41 417 VAL A C 1
ATOM 3221 O O . VAL A 1 417 ? 47.645 30.513 -82.240 1.00 39.41 417 VAL A O 1
ATOM 3224 N N . LYS A 1 418 ? 45.658 31.573 -82.007 1.00 40.31 418 LYS A N 1
ATOM 3225 C CA . LYS A 1 418 ? 45.646 32.244 -83.317 1.00 40.31 418 LYS A CA 1
ATOM 3226 C C . LYS A 1 418 ? 45.933 33.733 -83.133 1.00 40.31 418 LYS A C 1
ATOM 3228 O O . LYS A 1 418 ? 45.252 34.383 -82.345 1.00 40.31 418 LYS A O 1
ATOM 3233 N N . ASP A 1 419 ? 46.913 34.234 -83.877 1.00 35.22 419 ASP A N 1
ATOM 3234 C CA . ASP A 1 419 ? 47.304 35.645 -83.890 1.00 35.22 419 ASP A CA 1
ATOM 3235 C C . ASP A 1 419 ? 46.322 36.501 -84.707 1.00 35.22 419 ASP A C 1
ATOM 3237 O O . ASP A 1 419 ? 45.742 36.036 -85.693 1.00 35.22 419 ASP A O 1
ATOM 3241 N N . LYS A 1 420 ? 46.088 37.735 -84.252 1.00 39.06 420 LYS A N 1
ATOM 3242 C CA . LYS A 1 420 ? 44.884 38.535 -84.541 1.00 39.06 420 LYS A CA 1
ATOM 3243 C C . LYS A 1 420 ? 45.227 39.767 -85.389 1.00 39.06 420 LYS A C 1
ATOM 3245 O O . LYS A 1 420 ? 45.247 40.875 -84.868 1.00 39.06 420 LYS A O 1
ATOM 3250 N N . GLU A 1 421 ? 45.403 39.613 -86.701 1.00 39.59 421 GLU A N 1
ATOM 3251 C CA . GLU A 1 421 ? 45.227 40.748 -87.621 1.00 39.59 421 GLU A CA 1
ATOM 3252 C C . GLU A 1 421 ? 43.822 40.725 -88.250 1.00 39.59 421 GLU A C 1
ATOM 3254 O O . GLU A 1 421 ? 43.499 39.916 -89.113 1.00 39.59 421 GLU A O 1
ATOM 3259 N N . ASN A 1 422 ? 43.012 41.686 -87.795 1.00 37.34 422 ASN A N 1
ATOM 3260 C CA . ASN A 1 422 ? 41.756 42.202 -88.350 1.00 37.34 422 ASN A CA 1
ATOM 3261 C C . ASN A 1 422 ? 40.433 41.397 -88.260 1.00 37.34 422 ASN A C 1
ATOM 3263 O O . ASN A 1 422 ? 40.206 40.382 -88.907 1.00 37.34 422 ASN A O 1
ATOM 3267 N N . LYS A 1 423 ? 39.487 42.083 -87.593 1.00 35.19 423 LYS A N 1
ATOM 3268 C CA . LYS A 1 423 ? 38.016 41.965 -87.542 1.00 35.19 423 LYS A CA 1
ATOM 3269 C C . LYS A 1 423 ? 37.410 40.856 -86.668 1.00 35.19 423 LYS A C 1
ATOM 3271 O O . LYS A 1 423 ? 37.675 39.669 -86.805 1.00 35.19 423 LYS A O 1
ATOM 3276 N N . SER A 1 424 ? 36.561 41.339 -85.755 1.00 45.56 424 SER A N 1
ATOM 3277 C CA . SER A 1 424 ? 35.748 40.662 -84.739 1.00 45.56 424 SER A CA 1
ATOM 3278 C C . SER A 1 424 ? 35.471 39.181 -84.992 1.00 45.56 424 SER A C 1
ATOM 3280 O O . SER A 1 424 ? 34.745 38.823 -85.923 1.00 45.56 424 SER A O 1
ATOM 3282 N N . LYS A 1 425 ? 35.970 38.329 -84.094 1.00 39.78 425 LYS A N 1
ATOM 3283 C CA . LYS A 1 425 ? 35.561 36.930 -84.016 1.00 39.78 425 LYS A CA 1
ATOM 3284 C C . LYS A 1 425 ? 35.644 36.434 -82.576 1.00 39.78 425 LYS A C 1
ATOM 3286 O O . LYS A 1 425 ? 36.612 36.719 -81.875 1.00 39.78 425 LYS A O 1
ATOM 3291 N N . ILE A 1 426 ? 34.592 35.735 -82.162 1.00 39.16 426 ILE A N 1
ATOM 3292 C CA . ILE A 1 426 ? 34.445 35.078 -80.862 1.00 39.16 426 ILE A CA 1
ATOM 3293 C C . ILE A 1 426 ? 35.599 34.081 -80.691 1.00 39.16 426 ILE A C 1
ATOM 3295 O O . ILE A 1 426 ? 35.861 33.279 -81.588 1.00 39.16 426 ILE A O 1
ATOM 3299 N N . LEU A 1 427 ? 36.295 34.146 -79.554 1.00 42.06 427 LEU A N 1
ATOM 3300 C CA . LEU A 1 427 ? 37.192 33.082 -79.112 1.00 42.06 427 LEU A CA 1
ATOM 3301 C C . LEU A 1 427 ? 36.303 31.955 -78.593 1.00 42.06 427 LEU A C 1
ATOM 3303 O O . LEU A 1 427 ? 35.703 32.122 -77.536 1.00 42.06 427 LEU A O 1
ATOM 3307 N N . SER A 1 428 ? 36.199 30.843 -79.317 1.00 38.72 428 SER A N 1
ATOM 3308 C CA . SER A 1 428 ? 35.697 29.594 -78.750 1.00 38.72 428 SER A CA 1
ATOM 3309 C C . SER A 1 428 ? 36.779 28.521 -78.818 1.00 38.72 428 SER A C 1
ATOM 3311 O O . SER A 1 428 ? 37.425 28.322 -79.848 1.00 38.72 428 SER A O 1
ATOM 3313 N N . ASN A 1 429 ? 37.028 27.874 -77.680 1.00 46.56 429 ASN A N 1
ATOM 3314 C CA . ASN A 1 429 ? 37.860 26.682 -77.580 1.00 46.56 429 ASN A CA 1
ATOM 3315 C C . ASN A 1 429 ? 36.944 25.476 -77.418 1.00 46.56 429 ASN A C 1
ATOM 3317 O O . ASN A 1 429 ? 36.113 25.460 -76.518 1.00 46.56 429 ASN A O 1
ATOM 3321 N N . THR A 1 430 ? 37.131 24.448 -78.236 1.00 35.72 430 THR A N 1
ATOM 3322 C CA . THR A 1 430 ? 36.477 23.150 -78.050 1.00 35.72 430 THR A CA 1
ATOM 3323 C C . THR A 1 430 ? 37.428 22.172 -77.378 1.00 35.72 430 THR A C 1
ATOM 3325 O O . THR A 1 430 ? 38.471 21.840 -77.942 1.00 35.72 430 THR A O 1
ATOM 3328 N N . VAL A 1 431 ? 37.056 21.685 -76.197 1.00 42.56 431 VAL A N 1
ATOM 3329 C CA . VAL A 1 431 ? 37.746 20.599 -75.491 1.00 42.56 431 VAL A CA 1
ATOM 3330 C C . VAL A 1 431 ? 36.946 19.318 -75.701 1.00 42.56 431 VAL A C 1
ATOM 3332 O O . VAL A 1 431 ? 35.750 19.296 -75.417 1.00 42.56 431 VAL A O 1
ATOM 3335 N N . LYS A 1 432 ? 37.593 18.261 -76.204 1.00 36.41 432 LYS A N 1
ATOM 3336 C CA . LYS A 1 432 ? 36.998 16.921 -76.256 1.00 36.41 432 LYS A CA 1
ATOM 3337 C C . LYS A 1 432 ? 37.386 16.141 -75.011 1.00 36.41 432 LYS A C 1
ATOM 3339 O O . LYS A 1 432 ? 38.567 16.068 -74.681 1.00 36.41 432 LYS A O 1
ATOM 3344 N N . THR A 1 433 ? 36.403 15.576 -74.322 1.00 39.44 433 THR A N 1
ATOM 3345 C CA . THR A 1 433 ? 36.660 14.652 -73.213 1.00 39.44 433 THR A CA 1
ATOM 3346 C C . THR A 1 433 ? 37.002 13.262 -73.760 1.00 39.44 433 THR A C 1
ATOM 3348 O O . THR A 1 433 ? 36.687 12.943 -74.908 1.00 39.44 433 THR A O 1
ATOM 3351 N N . ALA A 1 434 ? 37.598 12.400 -72.931 1.00 35.12 434 ALA A N 1
ATOM 3352 C CA . ALA A 1 434 ? 37.869 11.002 -73.291 1.00 35.12 434 ALA A CA 1
ATOM 3353 C C . ALA A 1 434 ? 36.594 10.192 -73.632 1.00 35.12 434 ALA A C 1
ATOM 3355 O O . ALA A 1 434 ? 36.687 9.137 -74.249 1.00 35.12 434 ALA A O 1
ATOM 3356 N N . ALA A 1 435 ? 35.406 10.696 -73.268 1.00 33.22 435 ALA A N 1
ATOM 3357 C CA . ALA A 1 435 ? 34.106 10.109 -73.600 1.00 33.22 435 ALA A CA 1
ATOM 3358 C C . ALA A 1 435 ? 33.505 10.628 -74.927 1.00 33.22 435 ALA A C 1
ATOM 3360 O O . ALA A 1 435 ? 32.460 10.146 -75.352 1.00 33.22 435 ALA A O 1
ATOM 3361 N N . GLY A 1 436 ? 34.156 11.584 -75.603 1.00 34.16 436 GLY A N 1
ATOM 3362 C CA . GLY A 1 436 ? 33.719 12.123 -76.897 1.00 34.16 436 GLY A CA 1
ATOM 3363 C C . GLY A 1 436 ? 32.877 13.403 -76.834 1.00 34.16 436 GLY A C 1
ATOM 3364 O O . GLY A 1 436 ? 32.594 13.978 -77.886 1.00 34.16 436 GLY A O 1
ATOM 3365 N N . ASP A 1 437 ? 32.537 13.894 -75.640 1.00 35.81 437 ASP A N 1
ATOM 3366 C CA . ASP A 1 437 ? 31.773 15.135 -75.475 1.00 35.81 437 ASP A CA 1
ATOM 3367 C C . ASP A 1 437 ? 32.608 16.368 -75.837 1.00 35.81 437 ASP A C 1
ATOM 3369 O O . ASP A 1 437 ? 33.796 16.448 -75.513 1.00 35.81 437 ASP A O 1
ATOM 3373 N N . VAL A 1 438 ? 31.975 17.348 -76.489 1.00 35.97 438 VAL A N 1
ATOM 3374 C CA . VAL A 1 438 ? 32.595 18.612 -76.907 1.00 35.97 438 VAL A CA 1
ATOM 3375 C C . VAL A 1 438 ? 32.141 19.732 -75.971 1.00 35.97 438 VAL A C 1
ATOM 3377 O O . VAL A 1 438 ? 30.966 20.087 -75.956 1.00 35.97 438 VAL A O 1
ATOM 3380 N N . ILE A 1 439 ? 33.071 20.315 -75.214 1.00 36.25 439 ILE A N 1
ATOM 3381 C CA . ILE A 1 439 ? 32.820 21.484 -74.361 1.00 36.25 439 ILE A CA 1
ATOM 3382 C C . ILE A 1 439 ? 33.354 22.725 -75.072 1.00 36.25 439 ILE A C 1
ATOM 3384 O O . ILE A 1 439 ? 34.552 22.807 -75.345 1.00 36.25 439 ILE A O 1
ATOM 3388 N N . GLU A 1 440 ? 32.480 23.689 -75.356 1.00 36.31 440 GLU A N 1
ATOM 3389 C CA . GLU A 1 440 ? 32.845 24.971 -75.959 1.00 36.31 440 GLU A CA 1
ATOM 3390 C C . GLU A 1 440 ? 33.034 26.035 -74.863 1.00 36.31 440 GLU A C 1
ATOM 3392 O O . GLU A 1 440 ? 32.104 26.369 -74.131 1.00 36.31 440 GLU A O 1
ATOM 3397 N N . ILE A 1 441 ? 34.255 26.552 -74.715 1.00 38.84 441 ILE A N 1
ATOM 3398 C CA . ILE A 1 441 ? 34.596 27.618 -73.767 1.00 38.84 441 ILE A CA 1
ATOM 3399 C C . ILE A 1 441 ? 34.782 28.903 -74.565 1.00 38.84 441 ILE A C 1
ATOM 3401 O O . ILE A 1 441 ? 35.737 29.017 -75.338 1.00 38.84 441 ILE A O 1
ATOM 3405 N N . SER A 1 442 ? 33.889 29.875 -74.372 1.00 35.44 442 SER A N 1
ATOM 3406 C CA . SER A 1 442 ? 34.002 31.201 -74.979 1.00 35.44 442 SER A CA 1
ATOM 3407 C C . SER A 1 442 ? 34.387 32.268 -73.958 1.00 35.44 442 SER A C 1
ATOM 3409 O O . SER A 1 442 ? 33.714 32.411 -72.939 1.00 35.44 442 SER A O 1
ATOM 3411 N N . ALA A 1 443 ? 35.424 33.056 -74.251 1.00 36.41 443 ALA A N 1
ATOM 3412 C CA . ALA A 1 443 ? 35.782 34.244 -73.474 1.00 36.41 443 ALA A CA 1
ATOM 3413 C C . ALA A 1 443 ? 35.325 35.506 -74.221 1.00 36.41 443 ALA A C 1
ATOM 3415 O O . ALA A 1 443 ? 35.691 35.713 -75.380 1.00 36.41 443 ALA A O 1
ATOM 3416 N N . ILE A 1 444 ? 34.525 36.350 -73.563 1.00 34.16 444 ILE A N 1
ATOM 3417 C CA . ILE A 1 444 ? 34.080 37.639 -74.108 1.00 34.16 444 ILE A CA 1
ATOM 3418 C C . ILE A 1 444 ? 35.050 38.727 -73.642 1.00 34.16 444 ILE A C 1
ATOM 3420 O O . ILE A 1 444 ? 35.219 38.968 -72.449 1.00 34.16 444 ILE A O 1
ATOM 3424 N N . GLU A 1 445 ? 35.676 39.405 -74.599 1.00 34.38 445 GLU A N 1
ATOM 3425 C CA . GLU A 1 445 ? 36.504 40.588 -74.376 1.00 34.38 445 GLU A CA 1
ATOM 3426 C C . GLU A 1 445 ? 35.584 41.812 -74.206 1.00 34.38 445 GLU A C 1
ATOM 3428 O O . GLU A 1 445 ? 35.111 42.381 -75.187 1.00 34.38 445 GLU A O 1
ATOM 3433 N N . THR A 1 446 ? 35.279 42.231 -72.973 1.00 34.06 446 THR A N 1
ATOM 3434 C CA . THR A 1 446 ? 34.596 43.517 -72.741 1.00 34.06 446 THR A CA 1
ATOM 3435 C C . THR A 1 446 ? 35.616 44.644 -72.627 1.00 34.06 446 THR A C 1
ATOM 3437 O O . THR A 1 446 ? 36.122 44.926 -71.541 1.00 34.06 446 THR A O 1
ATOM 3440 N N . SER A 1 447 ? 35.889 45.330 -73.738 1.00 33.03 447 SER A N 1
ATOM 3441 C CA . SER A 1 447 ? 36.538 46.643 -73.729 1.00 33.03 447 SER A CA 1
ATOM 3442 C C . SER A 1 447 ? 35.510 47.755 -74.016 1.00 33.03 447 SER A C 1
ATOM 3444 O O . SER A 1 447 ? 34.854 47.777 -75.048 1.00 33.03 447 SER A O 1
ATOM 3446 N N . LYS A 1 448 ? 35.347 48.644 -73.021 1.00 38.91 448 LYS A N 1
ATOM 3447 C CA . LYS A 1 448 ? 34.755 50.004 -73.022 1.00 38.91 448 LYS A CA 1
ATOM 3448 C C . LYS A 1 448 ? 33.727 50.373 -74.114 1.00 38.91 448 LYS A C 1
ATOM 3450 O O . LYS A 1 448 ? 34.124 50.737 -75.212 1.00 38.91 448 LYS A O 1
ATOM 3455 N N . LEU A 1 449 ? 32.463 50.553 -73.709 1.00 30.98 449 LEU A N 1
ATOM 3456 C CA . LEU A 1 449 ? 31.645 51.768 -73.931 1.00 30.98 449 LEU A CA 1
ATOM 3457 C C . LEU A 1 449 ? 30.227 51.555 -73.371 1.00 30.98 449 LEU A C 1
ATOM 3459 O O . LEU A 1 449 ? 29.606 50.551 -73.688 1.00 30.98 449 LEU A O 1
ATOM 3463 N N . ILE A 1 450 ? 29.759 52.500 -72.544 1.00 29.30 450 ILE A N 1
ATOM 3464 C CA . ILE A 1 450 ? 28.384 53.038 -72.394 1.00 29.30 450 ILE A CA 1
ATOM 3465 C C . ILE A 1 450 ? 28.268 53.642 -70.980 1.00 29.30 450 ILE A C 1
ATOM 3467 O O . ILE A 1 450 ? 28.016 52.970 -69.982 1.00 29.30 450 ILE A O 1
ATOM 3471 N N . LYS A 1 451 ? 28.512 54.959 -70.919 1.00 33.78 451 LYS A N 1
ATOM 3472 C CA . LYS A 1 451 ? 27.775 55.860 -70.027 1.00 33.78 451 LYS A CA 1
ATOM 3473 C C . LYS A 1 451 ? 26.315 55.842 -70.493 1.00 33.78 451 LYS A C 1
ATOM 3475 O O . LYS A 1 451 ? 26.078 55.830 -71.695 1.00 33.78 451 LYS A O 1
ATOM 3480 N N . ASP A 1 452 ? 25.398 55.889 -69.536 1.00 35.59 452 ASP A N 1
ATOM 3481 C CA . ASP A 1 452 ? 23.946 56.039 -69.691 1.00 35.59 452 ASP A CA 1
ATOM 3482 C C . ASP A 1 452 ? 23.162 54.803 -70.158 1.00 35.59 452 ASP A C 1
ATOM 3484 O O . ASP A 1 452 ? 22.874 54.595 -71.330 1.00 35.59 452 ASP A O 1
ATOM 3488 N N . SER A 1 453 ? 22.684 54.026 -69.186 1.00 29.16 453 SER A N 1
ATOM 3489 C CA . SER A 1 453 ? 21.322 53.480 -69.232 1.00 29.16 453 SER A CA 1
ATOM 3490 C C . SER A 1 453 ? 20.836 53.157 -67.820 1.00 29.16 453 SER A C 1
ATOM 3492 O O . SER A 1 453 ? 21.366 52.313 -67.102 1.00 29.16 453 SER A O 1
ATOM 3494 N N . LYS A 1 454 ? 19.809 53.904 -67.411 1.00 33.88 454 LYS A N 1
ATOM 3495 C CA . LYS A 1 454 ? 18.910 53.550 -66.317 1.00 33.88 454 LYS A CA 1
ATOM 3496 C C . LYS A 1 454 ? 18.188 52.246 -66.680 1.00 33.88 454 LYS A C 1
ATOM 3498 O O . LYS A 1 454 ? 17.802 52.069 -67.829 1.00 33.88 454 LYS A O 1
ATOM 3503 N N . ASN A 1 455 ? 17.910 51.440 -65.657 1.00 37.16 455 ASN A N 1
ATOM 3504 C CA . ASN A 1 455 ? 16.973 50.311 -65.644 1.00 37.16 455 ASN A CA 1
ATOM 3505 C C . ASN A 1 455 ? 17.370 49.065 -66.451 1.00 37.16 455 ASN A C 1
ATOM 3507 O O . ASN A 1 455 ? 16.953 48.885 -67.589 1.00 37.16 455 ASN A O 1
ATOM 3511 N N . VAL A 1 456 ? 18.011 48.114 -65.768 1.00 25.39 456 VAL A N 1
ATOM 3512 C CA . VAL A 1 456 ? 17.838 46.685 -66.061 1.00 25.39 456 VAL A CA 1
ATOM 3513 C C . VAL A 1 456 ? 17.452 45.989 -64.756 1.00 25.39 456 VAL A C 1
ATOM 3515 O O . VAL A 1 456 ? 18.279 45.768 -63.875 1.00 25.39 456 VAL A O 1
ATOM 3518 N N . LYS A 1 457 ? 16.151 45.706 -64.621 1.00 24.94 457 LYS A N 1
ATOM 3519 C CA . LYS A 1 457 ? 15.609 44.729 -63.671 1.00 24.94 457 LYS A CA 1
ATOM 3520 C C . LYS A 1 457 ? 15.997 43.347 -64.187 1.00 24.94 457 LYS A C 1
ATOM 3522 O O . LYS A 1 457 ? 15.610 42.990 -65.295 1.00 24.94 457 LYS A O 1
ATOM 3527 N N . ILE A 1 458 ? 16.711 42.572 -63.382 1.00 24.64 458 ILE A N 1
ATOM 3528 C CA . ILE A 1 458 ? 16.763 41.121 -63.557 1.00 24.64 458 ILE A CA 1
ATOM 3529 C C . ILE A 1 458 ? 15.577 40.572 -62.763 1.00 24.64 458 ILE A C 1
ATOM 3531 O O . ILE A 1 458 ? 15.547 40.660 -61.537 1.00 24.64 458 ILE A O 1
ATOM 3535 N N . GLU A 1 459 ? 14.557 40.101 -63.477 1.00 22.88 459 GLU A N 1
ATOM 3536 C CA . GLU A 1 459 ? 13.408 39.413 -62.895 1.00 22.88 459 GLU A CA 1
ATOM 3537 C C . GLU A 1 459 ? 13.837 38.030 -62.400 1.00 22.88 459 GLU A C 1
ATOM 3539 O O . GLU A 1 459 ? 14.227 37.158 -63.175 1.00 22.88 459 GLU A O 1
ATOM 3544 N N . GLN A 1 460 ? 13.760 37.834 -61.086 1.00 24.06 460 GLN A N 1
ATOM 3545 C CA . GLN A 1 460 ? 13.872 36.527 -60.459 1.00 24.06 460 GLN A CA 1
ATOM 3546 C C . GLN A 1 460 ? 12.476 35.894 -60.471 1.00 24.06 460 GLN A C 1
ATOM 3548 O O . GLN A 1 460 ? 11.530 36.427 -59.893 1.00 24.06 460 GLN A O 1
ATOM 3553 N N . LYS A 1 461 ? 12.338 34.792 -61.209 1.00 23.80 461 LYS A N 1
ATOM 3554 C CA . LYS A 1 461 ? 11.085 34.056 -61.382 1.00 23.80 461 LYS A CA 1
ATOM 3555 C C . LYS A 1 461 ? 10.690 33.408 -60.049 1.00 23.80 461 LYS A C 1
ATOM 3557 O O . LYS A 1 461 ? 11.452 32.612 -59.504 1.00 23.80 461 LYS A O 1
ATOM 3562 N N . ASN A 1 462 ? 9.512 33.772 -59.546 1.00 27.56 462 ASN A N 1
ATOM 3563 C CA . ASN A 1 462 ? 8.860 33.147 -58.397 1.00 27.56 462 ASN A CA 1
ATOM 3564 C C . ASN A 1 462 ? 8.652 31.646 -58.652 1.00 27.56 462 ASN A C 1
ATOM 3566 O O . ASN A 1 462 ? 8.146 31.266 -59.709 1.00 27.56 462 ASN A O 1
ATOM 3570 N N . ILE A 1 463 ? 8.997 30.817 -57.668 1.00 25.05 463 ILE A N 1
ATOM 3571 C CA . ILE A 1 463 ? 8.426 29.480 -57.497 1.00 25.05 463 ILE A CA 1
ATOM 3572 C C . ILE A 1 463 ? 7.492 29.591 -56.295 1.00 25.05 463 ILE A C 1
ATOM 3574 O O . ILE A 1 463 ? 7.931 29.842 -55.174 1.00 25.05 463 ILE A O 1
ATOM 3578 N N . GLU A 1 464 ? 6.196 29.502 -56.575 1.00 28.42 464 GLU A N 1
ATOM 3579 C CA . GLU A 1 464 ? 5.142 29.307 -55.588 1.00 28.42 464 GLU A CA 1
ATOM 3580 C C . GLU A 1 464 ? 5.178 27.854 -55.110 1.00 28.42 464 GLU A C 1
ATOM 3582 O O . GLU A 1 464 ? 5.172 26.940 -55.931 1.00 28.42 464 GLU A O 1
ATOM 3587 N N . GLU A 1 465 ? 5.140 27.637 -53.797 1.00 24.72 465 GLU A N 1
ATOM 3588 C CA . GLU A 1 465 ? 4.626 26.386 -53.245 1.00 24.72 465 GLU A CA 1
ATOM 3589 C C . GLU A 1 465 ? 3.850 26.694 -51.956 1.00 24.72 465 GLU A C 1
ATOM 3591 O O . GLU A 1 465 ? 4.403 27.136 -50.947 1.00 24.72 465 GLU A O 1
ATOM 3596 N N . VAL A 1 466 ? 2.527 26.532 -52.035 1.00 25.05 466 VAL A N 1
ATOM 3597 C CA . VAL A 1 466 ? 1.584 26.611 -50.916 1.00 25.05 466 VAL A CA 1
ATOM 3598 C C . VAL A 1 466 ? 1.213 25.185 -50.509 1.00 25.05 466 VAL A C 1
ATOM 3600 O O . VAL A 1 466 ? 0.621 24.454 -51.290 1.00 25.05 466 VAL A O 1
ATOM 3603 N N . ILE A 1 467 ? 1.582 24.851 -49.270 1.00 27.12 467 ILE A N 1
ATOM 3604 C CA . ILE A 1 467 ? 0.851 24.102 -48.230 1.00 27.12 467 ILE A CA 1
ATOM 3605 C C . ILE A 1 467 ? -0.093 22.977 -48.695 1.00 27.12 467 ILE A C 1
ATOM 3607 O O . ILE A 1 467 ? -1.194 23.240 -49.173 1.00 27.12 467 ILE A O 1
ATOM 3611 N N . ASP A 1 468 ? 0.236 21.746 -48.288 1.00 28.33 468 ASP A N 1
ATOM 3612 C CA . ASP A 1 468 ? -0.768 20.749 -47.906 1.00 28.33 468 ASP A CA 1
ATOM 3613 C C . ASP A 1 468 ? -0.495 20.232 -46.482 1.00 28.33 468 ASP A C 1
ATOM 3615 O O . ASP A 1 468 ? 0.411 19.438 -46.232 1.00 28.33 468 ASP A O 1
ATOM 3619 N N . LEU A 1 469 ? -1.266 20.744 -45.521 1.00 27.09 469 LEU A N 1
ATOM 3620 C CA . LEU A 1 469 ? -1.386 20.217 -44.159 1.00 27.09 469 LEU A CA 1
ATOM 3621 C C . LEU A 1 469 ? -2.846 20.356 -43.715 1.00 27.09 469 LEU A C 1
ATOM 3623 O O . LEU A 1 469 ? -3.172 21.075 -42.771 1.00 27.09 469 LEU A O 1
ATOM 3627 N N . LYS A 1 470 ? -3.753 19.659 -44.402 1.00 27.09 470 LYS A N 1
ATOM 3628 C CA . LYS A 1 470 ? -5.046 19.291 -43.818 1.00 27.09 470 LYS A CA 1
ATOM 3629 C C . LYS A 1 470 ? -4.990 17.824 -43.415 1.00 27.09 470 LYS A C 1
ATOM 3631 O O . LYS A 1 470 ? -4.735 16.964 -44.246 1.00 27.09 470 LYS A O 1
ATOM 3636 N N . ASN A 1 471 ? -5.281 17.572 -42.137 1.00 31.39 471 ASN A N 1
ATOM 3637 C CA . ASN A 1 471 ? -5.466 16.266 -41.485 1.00 31.39 471 ASN A CA 1
ATOM 3638 C C . ASN A 1 471 ? -4.244 15.708 -40.739 1.00 31.39 471 ASN A C 1
ATOM 3640 O O . ASN A 1 471 ? -3.660 14.705 -41.140 1.00 31.39 471 ASN A O 1
ATOM 3644 N N . LYS A 1 472 ? -3.941 16.275 -39.563 1.00 28.28 472 LYS A N 1
ATOM 3645 C CA . LYS A 1 472 ? -3.410 15.482 -38.442 1.00 28.28 472 LYS A CA 1
ATOM 3646 C C . LYS A 1 472 ? -4.105 15.860 -37.136 1.00 28.28 472 LYS A C 1
ATOM 3648 O O . LYS A 1 472 ? -4.194 17.028 -36.778 1.00 28.28 472 LYS A O 1
ATOM 3653 N N . VAL A 1 473 ? -4.605 14.820 -36.479 1.00 27.12 473 VAL A N 1
ATOM 3654 C CA . VAL A 1 473 ? -5.185 14.783 -35.136 1.00 27.12 473 VAL A CA 1
ATOM 3655 C C . VAL A 1 473 ? -4.203 15.404 -34.135 1.00 27.12 473 VAL A C 1
ATOM 3657 O O . VAL A 1 473 ? -3.014 15.079 -34.150 1.00 27.12 473 VAL A O 1
ATOM 3660 N N . PHE A 1 474 ? -4.690 16.324 -33.302 1.00 29.92 474 PHE A N 1
ATOM 3661 C CA . PHE A 1 474 ? -3.897 17.005 -32.280 1.00 29.92 474 PHE A CA 1
ATOM 3662 C C . PHE A 1 474 ? -3.747 16.110 -31.047 1.00 29.92 474 PHE A C 1
ATOM 3664 O O . PHE A 1 474 ? -4.630 16.054 -30.197 1.00 29.92 474 PHE A O 1
ATOM 3671 N N . GLU A 1 475 ? -2.610 15.430 -30.934 1.00 28.98 475 GLU A N 1
ATOM 3672 C CA . GLU A 1 475 ? -2.132 14.907 -29.654 1.00 28.98 475 GLU A CA 1
ATOM 3673 C C . GLU A 1 475 ? -1.106 15.877 -29.059 1.00 28.98 475 GLU A C 1
ATOM 3675 O O . GLU A 1 475 ? -0.234 16.386 -29.768 1.00 28.98 475 GLU A O 1
ATOM 3680 N N . ASN A 1 476 ? -1.271 16.147 -27.759 1.00 30.53 476 ASN A N 1
ATOM 3681 C CA . ASN A 1 476 ? -0.479 17.017 -26.885 1.00 30.53 476 ASN A CA 1
ATOM 3682 C C . ASN A 1 476 ? 0.927 17.360 -27.410 1.00 30.53 476 ASN A C 1
ATOM 3684 O O . ASN A 1 476 ? 1.863 16.569 -27.284 1.00 30.53 476 ASN A O 1
ATOM 3688 N N . LYS A 1 477 ? 1.099 18.586 -27.917 1.00 33.12 477 LYS A N 1
ATOM 3689 C CA . LYS A 1 477 ? 2.414 19.166 -28.202 1.00 33.12 477 LYS A CA 1
ATOM 3690 C C . LYS A 1 477 ? 2.578 20.502 -27.497 1.00 33.12 477 LYS A C 1
ATOM 3692 O O . LYS A 1 477 ? 1.747 21.394 -27.630 1.00 33.12 477 LYS A O 1
ATOM 3697 N N . ILE A 1 478 ? 3.695 20.629 -26.791 1.00 33.19 478 ILE A N 1
ATOM 3698 C CA . ILE A 1 478 ? 4.263 21.911 -26.386 1.00 33.19 478 ILE A CA 1
ATOM 3699 C C . ILE A 1 478 ? 4.978 22.463 -27.623 1.00 33.19 478 ILE A C 1
ATOM 3701 O O . ILE A 1 478 ? 5.853 21.795 -28.177 1.00 33.19 478 ILE A O 1
ATOM 3705 N N . PHE A 1 479 ? 4.590 23.649 -28.086 1.00 34.59 479 PHE A N 1
ATOM 3706 C CA . PHE A 1 479 ? 5.262 24.322 -29.194 1.00 34.59 479 PHE A CA 1
ATOM 3707 C C . PHE A 1 479 ? 6.254 25.337 -28.634 1.00 34.59 479 PHE A C 1
ATOM 3709 O O . PHE A 1 479 ? 5.855 26.340 -28.047 1.00 34.59 479 PHE A O 1
ATOM 3716 N N . TYR A 1 480 ? 7.543 25.085 -28.842 1.00 33.31 480 TYR A N 1
ATOM 3717 C CA . TYR A 1 480 ? 8.574 26.103 -28.689 1.00 33.31 480 TYR A CA 1
ATOM 3718 C C . TYR A 1 480 ? 8.785 26.757 -30.051 1.00 33.31 480 TYR A C 1
ATOM 3720 O O . TYR A 1 480 ? 9.159 26.089 -31.015 1.00 33.31 480 TYR A O 1
ATOM 3728 N N . VAL A 1 481 ? 8.497 28.054 -30.149 1.00 35.94 481 VAL A N 1
ATOM 3729 C CA . VAL A 1 481 ? 8.883 28.858 -31.310 1.00 35.94 481 VAL A CA 1
ATOM 3730 C C . VAL A 1 481 ? 10.164 29.580 -30.926 1.00 35.94 481 VAL A C 1
ATOM 3732 O O . VAL A 1 481 ? 10.124 30.595 -30.230 1.00 35.94 481 VAL A O 1
ATOM 3735 N N . ASP A 1 482 ? 11.302 29.037 -31.349 1.00 31.58 482 ASP A N 1
ATOM 3736 C CA . ASP A 1 482 ? 12.588 29.687 -31.130 1.00 31.58 482 ASP A CA 1
ATOM 3737 C C . ASP A 1 482 ? 12.677 30.947 -31.999 1.00 31.58 482 ASP A C 1
ATOM 3739 O O . ASP A 1 482 ? 12.689 30.894 -33.225 1.00 31.58 482 ASP A O 1
ATOM 3743 N N . SER A 1 483 ? 12.675 32.088 -31.307 1.00 35.16 483 SER A N 1
ATOM 3744 C CA . SER A 1 483 ? 13.056 33.437 -31.736 1.00 35.16 483 SER A CA 1
ATOM 3745 C C . SER A 1 483 ? 12.860 33.794 -33.220 1.00 35.16 483 SER A C 1
ATOM 3747 O O . SER A 1 483 ? 13.689 33.481 -34.071 1.00 35.16 483 SER A O 1
ATOM 3749 N N . PHE A 1 484 ? 11.853 34.615 -33.522 1.00 41.31 484 PHE A N 1
ATOM 3750 C CA . PHE A 1 484 ? 11.839 35.381 -34.770 1.00 41.31 484 PHE A CA 1
ATOM 3751 C C . PHE A 1 484 ? 12.644 36.673 -34.598 1.00 41.31 484 PHE A C 1
ATOM 3753 O O . PHE A 1 484 ? 12.197 37.603 -33.930 1.00 41.31 484 PHE A O 1
ATOM 3760 N N . SER A 1 485 ? 13.809 36.775 -35.243 1.00 41.72 485 SER A N 1
ATOM 3761 C CA . SER A 1 485 ? 14.445 38.072 -35.490 1.00 41.72 485 SER A CA 1
ATOM 3762 C C . SER A 1 485 ? 13.875 38.654 -36.786 1.00 41.72 485 SER A C 1
ATOM 3764 O O . SER A 1 485 ? 14.378 38.392 -37.879 1.00 41.72 485 SER A O 1
ATOM 3766 N N . GLY A 1 486 ? 12.778 39.400 -36.686 1.00 49.44 486 GLY A N 1
ATOM 3767 C CA . GLY A 1 486 ? 12.109 39.977 -37.847 1.00 49.44 486 GLY A CA 1
ATOM 3768 C C . GLY A 1 486 ? 11.144 41.094 -37.475 1.00 49.44 486 GLY A C 1
ATOM 3769 O O . GLY A 1 486 ? 10.797 41.273 -36.311 1.00 49.44 486 GLY A O 1
ATOM 3770 N N . ASP A 1 487 ? 10.728 41.852 -38.490 1.00 60.72 487 ASP A N 1
ATOM 3771 C CA . ASP A 1 487 ? 9.763 42.947 -38.379 1.00 60.72 487 ASP A CA 1
ATOM 3772 C C . ASP A 1 487 ? 8.504 42.501 -37.612 1.00 60.72 487 ASP A C 1
ATOM 3774 O O . ASP A 1 487 ? 7.745 41.640 -38.074 1.00 60.72 487 ASP A O 1
ATOM 3778 N N . GLN A 1 488 ? 8.288 43.094 -36.433 1.00 51.59 488 GLN A N 1
ATOM 3779 C CA . GLN A 1 488 ? 7.185 42.761 -35.529 1.00 51.59 488 GLN A CA 1
ATOM 3780 C C . GLN A 1 488 ? 5.816 42.822 -36.220 1.00 51.59 488 GLN A C 1
ATOM 3782 O O . GLN A 1 488 ? 4.926 42.048 -35.865 1.00 51.59 488 GLN A O 1
ATOM 3787 N N . ALA A 1 489 ? 5.633 43.685 -37.227 1.00 62.78 489 ALA A N 1
ATOM 3788 C CA . ALA A 1 489 ? 4.372 43.785 -37.957 1.00 62.78 489 ALA A CA 1
ATOM 3789 C C . ALA A 1 489 ? 4.066 42.517 -38.777 1.00 62.78 489 ALA A C 1
ATOM 3791 O O . ALA A 1 489 ? 2.910 42.093 -38.858 1.00 62.78 489 ALA A O 1
ATOM 3792 N N . LYS A 1 490 ? 5.093 41.863 -39.337 1.00 60.25 490 LYS A N 1
ATOM 3793 C CA . LYS A 1 490 ? 4.936 40.614 -40.101 1.00 60.25 490 LYS A CA 1
ATOM 3794 C C . LYS A 1 490 ? 4.627 39.427 -39.199 1.00 60.25 490 LYS A C 1
ATOM 3796 O O . LYS A 1 490 ? 3.757 38.632 -39.540 1.00 60.25 490 LYS A O 1
ATOM 3801 N N . VAL A 1 491 ? 5.284 39.336 -38.042 1.00 57.06 491 VAL A N 1
ATOM 3802 C CA . VAL A 1 491 ? 5.029 38.267 -37.061 1.00 57.06 491 VAL A CA 1
ATOM 3803 C C . VAL A 1 491 ? 3.604 38.374 -36.513 1.00 57.06 491 VAL A C 1
ATOM 3805 O O . VAL A 1 491 ? 2.877 37.383 -36.500 1.00 57.06 491 VAL A O 1
ATOM 3808 N N . LYS A 1 492 ? 3.158 39.590 -36.162 1.00 61.41 492 LYS A N 1
ATOM 3809 C CA . LYS A 1 492 ? 1.773 39.843 -35.730 1.00 61.41 492 LYS A CA 1
ATOM 3810 C C . LYS A 1 492 ? 0.751 39.439 -36.796 1.00 61.41 492 LYS A C 1
ATOM 3812 O O . LYS A 1 492 ? -0.245 38.799 -36.470 1.00 61.41 492 LYS A O 1
ATOM 3817 N N . LYS A 1 493 ? 1.010 39.768 -38.068 1.00 70.62 493 LYS A N 1
ATOM 3818 C CA . LYS A 1 493 ? 0.147 39.364 -39.185 1.00 70.62 493 LYS A CA 1
ATOM 3819 C C . LYS A 1 493 ? 0.094 37.839 -39.338 1.00 70.62 493 LYS A C 1
ATOM 3821 O O . LYS A 1 493 ? -0.990 37.287 -39.449 1.00 70.62 493 LYS A O 1
ATOM 3826 N N . MET A 1 494 ? 1.237 37.158 -39.267 1.00 64.19 494 MET A N 1
ATOM 3827 C CA . MET A 1 494 ? 1.310 35.701 -39.409 1.00 64.19 494 MET A CA 1
ATOM 3828 C C . MET A 1 494 ? 0.540 34.964 -38.303 1.00 64.19 494 MET A C 1
ATOM 3830 O O . MET A 1 494 ? -0.169 34.002 -38.587 1.00 64.19 494 MET A O 1
ATOM 3834 N N . ILE A 1 495 ? 0.631 35.434 -37.054 1.00 62.31 495 ILE A N 1
ATOM 3835 C CA . ILE A 1 495 ? -0.120 34.867 -35.923 1.00 62.31 495 ILE A CA 1
ATOM 3836 C C . ILE A 1 495 ? -1.627 35.079 -36.112 1.00 62.31 495 ILE A C 1
ATOM 3838 O O . ILE A 1 495 ? -2.402 34.140 -35.929 1.00 62.31 495 ILE A O 1
ATOM 3842 N N . LYS A 1 496 ? -2.041 36.281 -36.534 1.00 71.38 496 LYS A N 1
ATOM 3843 C CA . LYS A 1 496 ? -3.445 36.582 -36.840 1.00 71.38 496 LYS A CA 1
ATOM 3844 C C . LYS A 1 496 ? -3.984 35.699 -37.965 1.00 71.38 496 LYS A C 1
ATOM 3846 O O . LYS A 1 496 ? -5.075 35.156 -37.834 1.00 71.38 496 LYS A O 1
ATOM 3851 N N . ASP A 1 497 ? -3.217 35.525 -39.035 1.00 64.69 497 ASP A N 1
ATOM 3852 C CA . ASP A 1 497 ? -3.638 34.758 -40.210 1.00 64.69 497 ASP A CA 1
ATOM 3853 C C . ASP A 1 497 ? -3.667 33.240 -39.927 1.00 64.69 497 ASP A C 1
ATOM 3855 O O . ASP A 1 497 ? -4.495 32.529 -40.490 1.00 64.69 497 ASP A O 1
ATOM 3859 N N . THR A 1 498 ? -2.807 32.741 -39.029 1.00 60.38 498 THR A N 1
ATOM 3860 C CA . THR A 1 498 ? -2.710 31.301 -38.709 1.00 60.38 498 THR A CA 1
ATOM 3861 C C . THR A 1 498 ? -3.675 30.867 -37.603 1.00 60.38 498 THR A C 1
ATOM 3863 O O . THR A 1 498 ? -4.230 29.774 -37.670 1.00 60.38 498 THR A O 1
ATOM 3866 N N . PHE A 1 499 ? -3.877 31.707 -36.582 1.00 62.69 499 PHE A N 1
ATOM 3867 C CA . PHE A 1 499 ? -4.626 31.345 -35.369 1.00 62.69 499 PHE A CA 1
ATOM 3868 C C . PHE A 1 499 ? -5.873 32.208 -35.123 1.00 62.69 499 PHE A C 1
ATOM 3870 O O . PHE A 1 499 ? -6.611 31.952 -34.177 1.00 62.69 499 PHE A O 1
ATOM 3877 N N . GLY A 1 500 ? -6.117 33.241 -35.936 1.00 69.50 500 GLY A N 1
ATOM 3878 C CA . GLY A 1 500 ? -7.280 34.126 -35.803 1.00 69.50 500 GLY A CA 1
ATOM 3879 C C . GLY A 1 500 ? -7.221 35.115 -34.632 1.00 69.50 500 GLY A C 1
ATOM 3880 O O . GLY A 1 500 ? -8.225 35.763 -34.349 1.00 69.50 500 GLY A O 1
ATOM 3881 N N . LEU A 1 501 ? -6.078 35.250 -33.949 1.00 67.44 501 LEU A N 1
ATOM 3882 C CA . LEU A 1 501 ? -5.935 36.084 -32.748 1.00 67.44 501 LEU A CA 1
ATOM 3883 C C . LEU A 1 501 ? -5.650 37.557 -33.086 1.00 67.44 501 LEU A C 1
ATOM 3885 O O . LEU A 1 501 ? -4.854 37.877 -33.972 1.00 67.44 501 LEU A O 1
ATOM 3889 N N . THR A 1 502 ? -6.289 38.468 -32.357 1.00 70.81 502 THR A N 1
ATOM 3890 C CA . THR A 1 502 ? -6.168 39.925 -32.491 1.00 70.81 502 THR A CA 1
ATOM 3891 C C . THR A 1 502 ? -5.317 40.530 -31.374 1.00 70.81 502 THR A C 1
ATOM 3893 O O . THR A 1 502 ? -5.071 39.907 -30.350 1.00 70.81 502 THR A O 1
ATOM 3896 N N . GLU A 1 503 ? -4.874 41.782 -31.535 1.00 56.56 503 GLU A N 1
ATOM 3897 C CA . GLU A 1 503 ? -4.045 42.479 -30.534 1.00 56.56 503 GLU A CA 1
ATOM 3898 C C . GLU A 1 503 ? -4.759 42.681 -29.179 1.00 56.56 503 GLU A C 1
ATOM 3900 O O . GLU A 1 503 ? -4.097 42.823 -28.152 1.00 56.56 503 GLU A O 1
ATOM 3905 N N . GLN A 1 504 ? -6.098 42.641 -29.155 1.00 56.38 504 GLN A N 1
ATOM 3906 C CA . GLN A 1 504 ? -6.893 42.670 -27.922 1.00 56.38 504 GLN A CA 1
ATOM 3907 C C . GLN A 1 504 ? -6.850 41.346 -27.149 1.00 56.38 504 GLN A C 1
ATOM 3909 O O . GLN A 1 504 ? -6.866 41.389 -25.922 1.00 56.38 504 GLN A O 1
ATOM 3914 N N . ASP A 1 505 ? -6.697 40.206 -27.828 1.00 57.47 505 ASP A N 1
ATOM 3915 C CA . ASP A 1 505 ? -6.642 38.877 -27.196 1.00 57.47 505 ASP A CA 1
ATOM 3916 C C . ASP A 1 505 ? -5.345 38.662 -26.384 1.00 57.47 505 ASP A C 1
ATOM 3918 O O . ASP A 1 505 ? -5.265 37.772 -25.542 1.00 57.47 505 ASP A O 1
ATOM 3922 N N . PHE A 1 506 ? -4.324 39.504 -26.594 1.00 51.53 506 PHE A N 1
ATOM 3923 C CA . PHE A 1 506 ? -3.039 39.453 -25.881 1.00 51.53 506 PHE A CA 1
ATOM 3924 C C . PHE A 1 506 ? -3.000 40.291 -24.592 1.00 51.53 506 PHE A C 1
ATOM 3926 O O . PHE A 1 506 ? -2.001 40.258 -23.869 1.00 51.53 506 PHE A O 1
ATOM 3933 N N . LYS A 1 507 ? -4.059 41.050 -24.277 1.00 46.03 507 LYS A N 1
ATOM 3934 C CA . LYS A 1 507 ? -4.202 41.719 -22.976 1.00 46.03 507 LYS A CA 1
ATOM 3935 C C . LYS A 1 507 ? -4.940 40.779 -22.028 1.00 46.03 507 LYS A C 1
ATOM 3937 O O . LYS A 1 507 ? -6.139 40.594 -22.172 1.00 46.03 507 LYS A O 1
ATOM 3942 N N . ALA A 1 508 ? -4.183 40.201 -21.093 1.00 44.72 508 ALA A N 1
ATOM 3943 C CA . ALA A 1 508 ? -4.597 39.215 -20.094 1.00 44.72 508 ALA A CA 1
ATOM 3944 C C . ALA A 1 508 ? -6.085 39.287 -19.703 1.00 44.72 508 ALA A C 1
ATOM 3946 O O . ALA A 1 508 ? -6.480 40.145 -18.917 1.00 44.72 508 ALA A O 1
ATOM 3947 N N . ASN A 1 509 ? -6.870 38.348 -20.228 1.00 41.53 509 ASN A N 1
ATOM 3948 C CA . ASN A 1 509 ? -8.201 37.994 -19.752 1.00 41.53 509 ASN A CA 1
ATOM 3949 C C . ASN A 1 509 ? -8.364 36.474 -19.879 1.00 41.53 509 ASN A C 1
ATOM 3951 O O . ASN A 1 509 ? -7.984 35.888 -20.892 1.00 41.53 509 ASN A O 1
ATOM 3955 N N . TYR A 1 510 ? -8.919 35.846 -18.841 1.00 42.84 510 TYR A N 1
ATOM 3956 C CA . TYR A 1 510 ? -9.411 34.471 -18.905 1.00 42.84 510 TYR A CA 1
ATOM 3957 C C . TYR A 1 510 ? -10.741 34.482 -19.659 1.00 42.84 510 TYR A C 1
ATOM 3959 O O . TYR A 1 510 ? -11.705 35.078 -19.182 1.00 42.84 510 TYR A O 1
ATOM 3967 N N . GLU A 1 511 ? -10.816 33.805 -20.799 1.00 42.50 511 GLU A N 1
ATOM 3968 C CA . GLU A 1 511 ? -12.091 33.500 -21.449 1.00 42.50 511 GLU A CA 1
ATOM 3969 C C . GLU A 1 511 ? -12.155 32.010 -21.779 1.00 42.50 511 GLU A C 1
ATOM 3971 O O . GLU A 1 511 ? -11.273 31.468 -22.447 1.00 42.50 511 GLU A O 1
ATOM 3976 N N . SER A 1 512 ? -13.218 31.347 -21.320 1.00 38.41 512 SER A N 1
ATOM 3977 C CA . SER A 1 512 ? -13.578 30.013 -21.788 1.00 38.41 512 SER A CA 1
ATOM 3978 C C . SER A 1 512 ? -14.186 30.125 -23.186 1.00 38.41 512 SER A C 1
ATOM 3980 O O . SER A 1 512 ? -15.083 30.934 -23.434 1.00 38.41 512 SER A O 1
ATOM 3982 N N . LYS A 1 513 ? -13.699 29.312 -24.125 1.00 46.22 513 LYS A N 1
ATOM 3983 C CA . LYS A 1 513 ? -14.284 29.190 -25.466 1.00 46.22 513 LYS A CA 1
ATOM 3984 C C . LYS A 1 513 ? -14.666 27.738 -25.731 1.00 46.22 513 LYS A C 1
ATOM 3986 O O . LYS A 1 513 ? -13.964 26.814 -25.326 1.00 46.22 513 LYS A O 1
ATOM 3991 N N . LYS A 1 514 ? -15.799 27.564 -26.413 1.00 35.97 514 LYS A N 1
ATOM 3992 C CA . LYS A 1 514 ? -16.289 26.276 -26.921 1.00 35.97 514 LYS A CA 1
ATOM 3993 C C . LYS A 1 514 ? -15.922 26.148 -28.390 1.00 35.97 514 LYS A C 1
ATOM 3995 O O . LYS A 1 514 ? -16.057 27.121 -29.134 1.00 35.97 514 LYS A O 1
ATOM 4000 N N . ASP A 1 515 ? -15.454 24.975 -28.799 1.00 41.56 515 ASP A N 1
ATOM 4001 C CA . ASP A 1 515 ? -15.238 24.681 -30.216 1.00 41.56 515 ASP A CA 1
ATOM 4002 C C . ASP A 1 515 ? -16.567 24.330 -30.923 1.00 41.56 515 ASP A C 1
ATOM 4004 O O . ASP A 1 515 ? -17.636 24.257 -30.310 1.00 41.56 515 ASP A O 1
ATOM 4008 N N . THR A 1 516 ? -16.509 24.099 -32.236 1.00 40.00 516 THR A N 1
ATOM 4009 C CA . THR A 1 516 ? -17.667 23.722 -33.066 1.00 40.00 516 THR A CA 1
ATOM 4010 C C . THR A 1 516 ? -18.299 22.368 -32.710 1.00 40.00 516 THR A C 1
ATOM 4012 O O . THR A 1 516 ? -19.392 22.079 -33.192 1.00 40.00 516 THR A O 1
ATOM 4015 N N . ASN A 1 517 ? -17.654 21.562 -31.864 1.00 41.94 517 ASN A N 1
ATOM 4016 C CA . ASN A 1 517 ? -18.149 20.296 -31.322 1.00 41.94 517 ASN A CA 1
ATOM 4017 C C . ASN A 1 517 ? -18.630 20.420 -29.863 1.00 41.94 517 ASN A C 1
ATOM 4019 O O . ASN A 1 517 ? -19.004 19.418 -29.256 1.00 41.94 517 ASN A O 1
ATOM 4023 N N . ASN A 1 518 ? -18.708 21.644 -29.328 1.00 38.53 518 ASN A N 1
ATOM 4024 C CA . ASN A 1 518 ? -19.257 21.958 -28.008 1.00 38.53 518 ASN A CA 1
ATOM 4025 C C . ASN A 1 518 ? -18.419 21.443 -26.818 1.00 38.53 518 ASN A C 1
ATOM 4027 O O . ASN A 1 518 ? -18.935 21.355 -25.701 1.00 38.53 518 ASN A O 1
ATOM 4031 N N . GLU A 1 519 ? -17.136 21.141 -27.031 1.00 39.53 519 GLU A N 1
ATOM 4032 C CA . GLU A 1 519 ? -16.205 20.793 -25.953 1.00 39.53 519 GLU A CA 1
ATOM 4033 C C . GLU A 1 519 ? -15.602 22.064 -25.326 1.00 39.53 519 GLU A C 1
ATOM 4035 O O . GLU A 1 519 ? -15.232 23.017 -26.018 1.00 39.53 519 GLU A O 1
ATOM 4040 N N . GLU A 1 520 ? -15.563 22.104 -23.991 1.00 39.56 520 GLU A N 1
ATOM 4041 C CA . GLU A 1 520 ? -15.132 23.263 -23.202 1.00 39.56 520 GLU A CA 1
ATOM 4042 C C . GLU A 1 520 ? -13.631 23.141 -22.891 1.00 39.56 520 GLU A C 1
ATOM 4044 O O . GLU A 1 520 ? -13.202 22.190 -22.237 1.00 39.56 520 GLU A O 1
ATOM 4049 N N . TYR A 1 521 ? -12.824 24.093 -23.368 1.00 40.31 521 TYR A N 1
ATOM 4050 C CA . TYR A 1 521 ? -11.378 24.120 -23.136 1.00 40.31 521 TYR A CA 1
ATOM 4051 C C . TYR A 1 521 ? -10.992 25.359 -22.317 1.00 40.31 521 TYR A C 1
ATOM 4053 O O . TYR A 1 521 ? -11.413 26.475 -22.628 1.00 40.31 521 TYR A O 1
ATOM 4061 N N . GLU A 1 522 ? -10.150 25.175 -21.296 1.00 41.72 522 GLU A N 1
ATOM 4062 C CA . GLU A 1 522 ? -9.474 26.280 -20.608 1.00 41.72 522 GLU A CA 1
ATOM 4063 C C . GLU A 1 522 ? -8.112 26.534 -21.265 1.00 41.72 522 GLU A C 1
ATOM 4065 O O . GLU A 1 522 ? -7.222 25.676 -21.263 1.00 41.72 522 GLU A O 1
ATOM 4070 N N . ILE A 1 523 ? -7.958 27.729 -21.838 1.00 40.75 523 ILE A N 1
ATOM 4071 C CA . ILE A 1 523 ? -6.699 28.211 -22.406 1.00 40.75 523 ILE A CA 1
ATOM 4072 C C . ILE A 1 523 ? -6.134 29.254 -21.448 1.00 40.75 523 ILE A C 1
ATOM 4074 O O . ILE A 1 523 ? -6.682 30.346 -21.306 1.00 40.75 523 ILE A O 1
ATOM 4078 N N . GLU A 1 524 ? -5.021 28.927 -20.801 1.00 41.19 524 GLU A N 1
ATOM 4079 C CA . GLU A 1 524 ? -4.285 29.873 -19.972 1.00 41.19 524 GLU A CA 1
ATOM 4080 C C . GLU A 1 524 ? -3.145 30.462 -20.813 1.00 41.19 524 GLU A C 1
ATOM 4082 O O . GLU A 1 524 ? -2.198 29.765 -21.194 1.00 41.19 524 GLU A O 1
ATOM 4087 N N . THR A 1 525 ? -3.259 31.751 -21.150 1.00 41.16 525 THR A N 1
ATOM 4088 C CA . THR A 1 525 ? -2.232 32.475 -21.913 1.00 41.16 525 THR A CA 1
ATOM 4089 C C . THR A 1 525 ? -1.409 33.314 -20.946 1.00 41.16 525 THR A C 1
ATOM 4091 O O . THR A 1 525 ? -1.897 34.315 -20.422 1.00 41.16 525 THR A O 1
ATOM 4094 N N . ILE A 1 526 ? -0.153 32.933 -20.705 1.00 40.97 526 ILE A N 1
ATOM 4095 C CA . ILE A 1 526 ? 0.760 33.719 -19.869 1.00 40.97 526 ILE A CA 1
ATOM 4096 C C . ILE A 1 526 ? 1.690 34.491 -20.806 1.00 40.97 526 ILE A C 1
ATOM 4098 O O . ILE A 1 526 ? 2.640 33.948 -21.368 1.00 40.97 526 ILE A O 1
ATOM 4102 N N . ALA A 1 527 ? 1.399 35.777 -21.002 1.00 40.53 527 ALA A N 1
ATOM 4103 C CA . ALA A 1 527 ? 2.257 36.682 -21.759 1.00 40.53 527 ALA A CA 1
ATOM 4104 C C . ALA A 1 527 ? 3.147 37.482 -20.795 1.00 40.53 527 ALA A C 1
ATOM 4106 O O . ALA A 1 527 ? 2.680 38.388 -20.106 1.00 40.53 527 ALA A O 1
ATOM 4107 N N . GLY A 1 528 ? 4.441 37.160 -20.753 1.00 40.41 528 GLY A N 1
ATOM 4108 C CA . GLY A 1 528 ? 5.451 37.963 -20.065 1.00 40.41 528 GLY A CA 1
ATOM 4109 C C . GLY A 1 528 ? 6.247 38.794 -21.068 1.00 40.41 528 GLY A C 1
ATOM 4110 O O . GLY A 1 528 ? 7.068 38.250 -21.801 1.00 40.41 528 GLY A O 1
ATOM 4111 N N . ILE A 1 529 ? 6.046 40.114 -21.098 1.00 37.50 529 ILE A N 1
ATOM 4112 C CA . ILE A 1 529 ? 6.889 41.015 -21.900 1.00 37.50 529 ILE A CA 1
ATOM 4113 C C . ILE A 1 529 ? 8.173 41.295 -21.111 1.00 37.50 529 ILE A C 1
ATOM 4115 O O . ILE A 1 529 ? 8.226 42.191 -20.271 1.00 37.50 529 ILE A O 1
ATOM 4119 N N . GLY A 1 530 ? 9.218 40.513 -21.371 1.00 39.38 530 GLY A N 1
ATOM 4120 C CA . GLY A 1 530 ? 10.565 40.818 -20.900 1.00 39.38 530 GLY A CA 1
ATOM 4121 C C . GLY A 1 530 ? 11.231 41.845 -21.815 1.00 39.38 530 GLY A C 1
ATOM 4122 O O . GLY A 1 530 ? 11.535 41.544 -22.966 1.00 39.38 530 GLY A O 1
ATOM 4123 N N . ASN A 1 531 ? 11.505 43.053 -21.316 1.00 37.81 531 ASN A N 1
ATOM 4124 C CA . ASN A 1 531 ? 12.288 44.061 -22.040 1.00 37.81 531 ASN A CA 1
ATOM 4125 C C . ASN A 1 531 ? 13.781 43.689 -22.055 1.00 37.81 531 ASN A C 1
ATOM 4127 O O . ASN A 1 531 ? 14.592 44.320 -21.387 1.00 37.81 531 ASN A O 1
ATOM 4131 N N . TYR A 1 532 ? 14.164 42.671 -22.825 1.00 36.00 532 TYR A N 1
ATOM 4132 C CA . TYR A 1 532 ? 15.561 42.437 -23.184 1.00 36.00 532 TYR A CA 1
ATOM 4133 C C . TYR A 1 532 ? 15.664 42.100 -24.677 1.00 36.00 532 TYR A C 1
ATOM 4135 O O . TYR A 1 532 ? 15.237 41.048 -25.144 1.00 36.00 532 TYR A O 1
ATOM 4143 N N . LYS A 1 533 ? 16.253 43.035 -25.435 1.00 36.84 533 LYS A N 1
ATOM 4144 C CA . LYS A 1 533 ? 16.740 42.848 -26.815 1.00 36.84 533 LYS A CA 1
ATOM 4145 C C . LYS A 1 533 ? 15.728 42.273 -27.827 1.00 36.84 533 LYS A C 1
ATOM 4147 O O . LYS A 1 533 ? 16.068 41.384 -28.597 1.00 36.84 533 LYS A O 1
ATOM 4152 N N . GLY A 1 534 ? 14.511 42.818 -27.877 1.00 40.53 534 GLY A N 1
ATOM 4153 C CA . GLY A 1 534 ? 13.617 42.646 -29.035 1.00 40.53 534 GLY A CA 1
ATOM 4154 C C . GLY A 1 534 ? 13.050 41.238 -29.252 1.00 40.53 534 GLY A C 1
ATOM 4155 O O . GLY A 1 534 ? 12.562 40.958 -30.343 1.00 40.53 534 GLY A O 1
ATOM 4156 N N . SER A 1 535 ? 13.088 40.373 -28.238 1.00 38.16 535 SER A N 1
ATOM 4157 C CA . SER A 1 535 ? 12.430 39.064 -28.269 1.00 38.16 535 SER A CA 1
ATOM 4158 C C . SER A 1 535 ? 11.097 39.124 -27.522 1.00 38.16 535 SER A C 1
ATOM 4160 O O . SER A 1 535 ? 10.987 39.774 -26.484 1.00 38.16 535 SER A O 1
ATOM 4162 N N . ILE A 1 536 ? 10.067 38.487 -28.080 1.00 43.06 536 ILE A N 1
ATOM 4163 C CA . ILE A 1 536 ? 8.785 38.268 -27.406 1.00 43.06 536 ILE A CA 1
ATOM 4164 C C . ILE A 1 536 ? 8.603 36.757 -27.314 1.00 43.06 536 ILE A C 1
ATOM 4166 O O . ILE A 1 536 ? 8.630 36.079 -28.341 1.00 43.06 536 ILE A O 1
ATOM 4170 N N . SER A 1 537 ? 8.424 36.250 -26.099 1.00 42.62 537 SER A N 1
ATOM 4171 C CA . SER A 1 537 ? 8.149 34.839 -25.834 1.00 42.62 537 SER A CA 1
ATOM 4172 C C . SER A 1 537 ? 6.718 34.705 -25.325 1.00 42.62 537 SER A C 1
ATOM 4174 O O . SER A 1 537 ? 6.283 35.501 -24.493 1.00 42.62 537 SER A O 1
ATOM 4176 N N . PHE A 1 538 ? 5.992 33.700 -25.808 1.00 44.62 538 PHE A N 1
ATOM 4177 C CA . PHE A 1 538 ? 4.650 33.371 -25.331 1.00 44.62 538 PHE A CA 1
ATOM 4178 C C . PHE A 1 538 ? 4.631 31.930 -24.832 1.00 44.62 538 PHE A C 1
ATOM 4180 O O . PHE A 1 538 ? 5.225 31.055 -25.460 1.00 44.62 538 PHE A O 1
ATOM 4187 N N . GLU A 1 539 ? 3.928 31.687 -23.730 1.00 43.25 539 GLU A N 1
ATOM 4188 C CA . GLU A 1 539 ? 3.634 30.347 -23.232 1.00 43.25 539 GLU A CA 1
ATOM 4189 C C . GLU A 1 539 ? 2.115 30.136 -23.278 1.00 43.25 539 GLU A C 1
ATOM 4191 O O . GLU A 1 539 ? 1.353 30.914 -22.698 1.00 43.25 539 GLU A O 1
ATOM 4196 N N . ILE A 1 540 ? 1.674 29.100 -23.995 1.00 43.31 540 ILE A N 1
ATOM 4197 C CA . ILE A 1 540 ? 0.264 28.705 -24.078 1.00 43.31 540 ILE A CA 1
ATOM 4198 C C . ILE A 1 540 ? 0.128 27.360 -23.371 1.00 43.31 540 ILE A C 1
ATOM 4200 O O . ILE A 1 540 ? 0.705 26.366 -23.816 1.00 43.31 540 ILE A O 1
ATOM 4204 N N . ARG A 1 541 ? -0.636 27.321 -22.275 1.00 42.06 541 ARG A N 1
ATOM 4205 C CA . ARG A 1 541 ? -0.973 26.079 -21.571 1.00 42.06 541 ARG A CA 1
ATOM 4206 C C . ARG A 1 541 ? -2.428 25.732 -21.850 1.00 42.06 541 ARG A C 1
ATOM 4208 O O . ARG A 1 541 ? -3.331 26.503 -21.538 1.00 42.06 541 ARG A O 1
ATOM 4215 N N . VAL A 1 542 ? -2.647 24.559 -22.434 1.00 40.59 542 VAL A N 1
ATOM 4216 C CA . VAL A 1 542 ? -3.986 24.003 -22.649 1.00 40.59 542 VAL A CA 1
ATOM 4217 C C . VAL A 1 542 ? -4.201 22.917 -21.607 1.00 40.59 542 VAL A C 1
ATOM 4219 O O . VAL A 1 542 ? -3.494 21.907 -21.605 1.00 40.59 542 VAL A O 1
ATOM 4222 N N . LYS A 1 543 ? -5.147 23.131 -20.692 1.00 39.31 543 LYS A N 1
ATOM 4223 C CA . LYS A 1 543 ? -5.491 22.150 -19.660 1.00 39.31 543 LYS A CA 1
ATOM 4224 C C . LYS A 1 543 ? -6.740 21.399 -20.112 1.00 39.31 543 LYS A C 1
ATOM 4226 O O . LYS A 1 543 ? -7.784 22.002 -20.336 1.00 39.31 543 LYS A O 1
ATOM 4231 N N . LYS A 1 544 ? -6.640 20.077 -20.269 1.00 36.75 544 LYS A N 1
ATOM 4232 C CA . LYS A 1 544 ? -7.809 19.237 -20.560 1.00 36.75 544 LYS A CA 1
ATOM 4233 C C . LYS A 1 544 ? -8.634 19.080 -19.277 1.00 36.75 544 LYS A C 1
ATOM 4235 O O . LYS A 1 544 ? -8.109 18.584 -18.281 1.00 36.75 544 LYS A O 1
ATOM 4240 N N . GLY A 1 545 ? -9.887 19.529 -19.296 1.00 35.00 545 GLY A N 1
ATOM 4241 C CA . GLY A 1 545 ? -10.818 19.411 -18.174 1.00 35.00 545 GLY A CA 1
ATOM 4242 C C . GLY A 1 545 ? -11.445 18.015 -18.064 1.00 35.00 545 GLY A C 1
ATOM 4243 O O . GLY A 1 545 ? -12.016 17.522 -19.029 1.00 35.00 545 GLY A O 1
ATOM 4244 N N . ASN A 1 546 ? -11.291 17.429 -16.872 1.00 26.89 546 ASN A N 1
ATOM 4245 C CA . ASN A 1 546 ? -12.008 16.343 -16.183 1.00 26.89 546 ASN A CA 1
ATOM 4246 C C . ASN A 1 546 ? -12.540 15.124 -16.966 1.00 26.89 546 ASN A C 1
ATOM 4248 O O . ASN A 1 546 ? -13.548 15.190 -17.666 1.00 26.89 546 ASN A O 1
ATOM 4252 N N . ILE A 1 547 ? -11.998 13.951 -16.613 1.00 27.08 547 ILE A N 1
ATOM 4253 C CA . ILE A 1 547 ? -12.478 13.263 -15.395 1.00 27.08 547 ILE A CA 1
ATOM 4254 C C . ILE A 1 547 ? -11.345 13.242 -14.377 1.00 27.08 547 ILE A C 1
ATOM 4256 O O . ILE A 1 547 ? -10.213 12.911 -14.799 1.00 27.08 547 ILE A O 1
#

Foldseek 3Di:
DDDDDDDDDDDDDDDDDDDPPPPPPPQQDAAAVCVQQVAQELEEFEPDPPPLFHDFVRVLVSSCVNRVPDDSVQWTWADTDQFKIKIAGDQPHSHHDHRHIDMHTYHYDDCPVQAAEPVVQDDCLLEWEFLDQDPVSVVVRVQVSCCVPVVDHDDDPAFKHKDDWAGADQVGKTKIKIAGDPNHPHHHYIDMHIYDYDLPAAEPVVQDDCLLEWEFPALDPVSVVVRVQVSCCVPVVDHDDDPAFKHKDDWAGDDPVGWTKIKIAGDPNHSHYHYIDMHTYDHDLPAAEPVVQDDCLLEWEFPALDPVSVVVRVQVSCCVPVVDHDDDPAFKDKDDWAGADPVGWTKIKIAGDPNHSHYHYIDMHTYDHDDPDDDPLPDPQPDDPVDDPVVSVVSSVVSVCVVDVPDPPDPDDDDDDDDDDDDDDWDWDWDQDPVGDTDIHTDDDDDDDDDDDPDDDDDDDDDDDDDDDDDDDDDDDFDDDPDDPDDPVVVQVVCCVPPVDDPVNLPDDWDWDADPVRAIKTKDKDWDDDPDDPTGDTGIDIDHDDD

pLDDT: mean 76.99, std 25.95, range [22.88, 98.69]